Protein AF-A0A2A5D6I5-F1 (afdb_monomer_lite)

Secondary structure (DSSP, 8-state):
--PPPP--SSTTSTTSSS----PPPHHHHHTS-HHHHHHHHHHHEEEETTEEEE-SSS-EEEESS-HHHHHHHHHHHHHHHHHHHTTSSS----SSPPEEEEESSHHHHHHHHHHHHTS-------SEEEEEETTEEEEEEE--S-HHHHHHHHHHHHHHHHHHHHH-S---HHHHHHHHHHHTT--TTS-HHHHHHHHHHH-HHHHHHHHHTTTT-SPPHHHHTT--HHHHT-TTTHHHHHHHHHHHHHHHHHSHHHHHHHHHHHHHHHTT--GGGT--HHHHHHHHHHHHHHIIIIIHHIIIIIHHHHHHHHTT-HHHHHHHHHHHHHH-TT-HHHHHHHHHHHHHTT---HHHHHHHHHHHHTT---TTHHHHHHHHHHHS-SHHHHHHHHHHHHHHHHH-TT-HHHHHHHHHT-

pLDDT: mean 91.59, std 11.73, range [37.94, 98.62]

Structure (mmCIF, N/CA/C/O backbone):
data_AF-A0A2A5D6I5-F1
#
_entry.id   AF-A0A2A5D6I5-F1
#
loop_
_atom_site.group_PDB
_atom_site.id
_atom_site.type_symbol
_atom_site.label_atom_id
_atom_site.label_alt_id
_atom_site.label_comp_id
_atom_site.label_asym_id
_atom_site.label_entity_id
_atom_site.label_seq_id
_atom_site.pdbx_PDB_ins_code
_atom_site.Cartn_x
_atom_site.Cartn_y
_atom_site.Cartn_z
_atom_site.occupancy
_atom_site.B_iso_or_equiv
_atom_site.auth_seq_id
_atom_site.auth_comp_id
_atom_site.auth_asym_id
_atom_site.auth_atom_id
_atom_site.pdbx_PDB_model_num
ATOM 1 N N . MET A 1 1 ? 1.440 -56.914 37.115 1.00 40.53 1 MET A N 1
ATOM 2 C CA . MET A 1 1 ? 0.376 -56.301 36.288 1.00 40.53 1 MET A CA 1
ATOM 3 C C . MET A 1 1 ? 0.854 -54.938 35.806 1.00 40.53 1 MET A C 1
ATOM 5 O O . MET A 1 1 ? 1.019 -54.048 36.625 1.00 40.53 1 MET A O 1
ATOM 9 N N . LYS A 1 2 ? 1.167 -54.799 34.511 1.00 44.06 2 LYS A N 1
ATOM 10 C CA . LYS A 1 2 ? 1.535 -53.522 33.876 1.00 44.06 2 LYS A CA 1
ATOM 11 C C . LYS A 1 2 ? 0.310 -53.015 33.114 1.00 44.06 2 LYS A C 1
ATOM 13 O O . LYS A 1 2 ? -0.123 -53.663 32.167 1.00 44.06 2 LYS A O 1
ATOM 18 N N . THR A 1 3 ? -0.275 -51.912 33.561 1.00 51.94 3 THR A N 1
ATOM 19 C CA . THR A 1 3 ? -1.436 -51.278 32.931 1.00 51.94 3 THR A CA 1
ATOM 20 C C . THR A 1 3 ? -0.990 -50.410 31.754 1.00 51.94 3 THR A C 1
ATOM 22 O O . THR A 1 3 ? -0.247 -49.445 31.910 1.00 51.94 3 THR A O 1
ATOM 25 N N . TYR A 1 4 ? -1.446 -50.779 30.557 1.00 49.72 4 TYR A N 1
ATOM 26 C CA . TYR A 1 4 ? -1.378 -49.969 29.344 1.00 49.72 4 TYR A CA 1
ATOM 27 C C . TYR A 1 4 ? -2.456 -48.876 29.409 1.00 49.72 4 TYR A C 1
ATOM 29 O O . TYR A 1 4 ? -3.639 -49.193 29.509 1.00 49.72 4 TYR A O 1
ATOM 37 N N . LEU A 1 5 ? -2.066 -47.600 29.322 1.00 46.56 5 LEU A N 1
ATOM 38 C CA . LEU A 1 5 ? -2.991 -46.494 29.046 1.00 46.56 5 LEU A CA 1
ATOM 39 C C . LEU A 1 5 ? -3.039 -46.265 27.520 1.00 46.56 5 LEU A C 1
ATOM 41 O O . LEU A 1 5 ? -2.002 -45.931 26.938 1.00 46.56 5 LEU A O 1
ATOM 45 N N . PRO A 1 6 ? -4.188 -46.435 26.839 1.00 52.84 6 PRO A N 1
ATOM 46 C CA . PRO A 1 6 ? -4.264 -46.304 25.392 1.00 52.84 6 PRO A CA 1
ATOM 47 C C . PRO A 1 6 ? -4.569 -44.856 24.971 1.00 52.84 6 PRO A C 1
ATOM 49 O O . PRO A 1 6 ? -5.543 -44.251 25.406 1.00 52.84 6 PRO A O 1
ATOM 52 N N . LEU A 1 7 ? -3.723 -44.306 24.096 1.00 47.03 7 LEU A N 1
ATOM 53 C CA . LEU A 1 7 ? -4.087 -43.834 22.747 1.00 47.03 7 LEU A CA 1
ATOM 54 C C . LEU A 1 7 ? -5.356 -42.970 22.525 1.00 47.03 7 LEU A C 1
ATOM 56 O O . LEU A 1 7 ? -5.809 -42.873 21.389 1.00 47.03 7 LEU A O 1
ATOM 60 N N . LEU A 1 8 ? -5.900 -42.269 23.526 1.00 43.25 8 LEU A N 1
ATOM 61 C CA . LEU A 1 8 ? -7.076 -41.398 23.334 1.00 43.25 8 LEU A CA 1
ATOM 62 C C . LEU A 1 8 ? -6.762 -39.920 23.032 1.00 43.25 8 LEU A C 1
ATOM 64 O O . LEU A 1 8 ? -7.676 -39.133 22.805 1.00 43.25 8 LEU A O 1
ATOM 68 N N . PHE A 1 9 ? -5.488 -39.519 22.977 1.00 45.50 9 PHE A N 1
ATOM 69 C CA . PHE A 1 9 ? -5.107 -38.107 22.785 1.00 45.50 9 PHE A CA 1
ATOM 70 C C . PHE A 1 9 ? -4.754 -37.706 21.339 1.00 45.50 9 PHE A C 1
ATOM 72 O O . PHE A 1 9 ? -4.469 -36.538 21.081 1.00 45.50 9 PHE A O 1
ATOM 79 N N . ILE A 1 10 ? -4.798 -38.635 20.375 1.00 46.47 10 ILE A N 1
ATOM 80 C CA . ILE A 1 10 ? -4.378 -38.370 18.981 1.00 46.47 10 ILE A CA 1
ATOM 81 C C . ILE A 1 10 ? -5.563 -38.051 18.042 1.00 46.47 10 ILE A C 1
ATOM 83 O O . ILE A 1 10 ? -5.359 -37.496 16.964 1.00 46.47 10 ILE A O 1
ATOM 87 N N . PHE A 1 11 ? -6.817 -38.265 18.457 1.00 41.38 11 PHE A N 1
ATOM 88 C CA . PHE A 1 11 ? -7.976 -38.073 17.567 1.00 41.38 11 PHE A CA 1
ATOM 89 C C . PHE A 1 11 ? -8.580 -36.652 17.543 1.00 41.38 11 PHE A C 1
ATOM 91 O O . PHE A 1 11 ? -9.278 -36.302 16.595 1.00 41.38 11 PHE A O 1
ATOM 98 N N . CYS A 1 12 ? -8.256 -35.774 18.501 1.00 41.28 12 CYS A N 1
ATOM 99 C CA . CYS A 1 12 ? -8.790 -34.399 18.526 1.00 41.28 12 CYS A CA 1
ATOM 100 C C . CYS A 1 12 ? -7.990 -33.376 17.696 1.00 41.28 12 CYS A C 1
ATOM 102 O O . CYS A 1 12 ? -8.422 -32.233 17.550 1.00 41.28 12 CYS A O 1
ATOM 104 N N . ILE A 1 13 ? -6.845 -33.753 17.114 1.00 45.31 13 ILE A N 1
ATOM 105 C CA . ILE A 1 13 ? -6.020 -32.828 16.310 1.00 45.31 13 ILE A CA 1
ATOM 106 C C . ILE A 1 13 ? -6.362 -32.906 14.808 1.00 45.31 13 ILE A C 1
ATOM 108 O O . ILE A 1 13 ? -6.143 -31.938 14.078 1.00 45.31 13 ILE A O 1
ATOM 112 N N . LEU A 1 14 ? -7.006 -33.984 14.346 1.00 40.28 14 LEU A N 1
ATOM 113 C CA . LEU A 1 14 ? -7.291 -34.215 12.921 1.00 40.28 14 LEU A CA 1
ATOM 114 C C . LEU A 1 14 ? -8.652 -33.685 12.424 1.00 40.28 14 LEU A C 1
ATOM 116 O O . LEU A 1 14 ? -8.908 -33.726 11.225 1.00 40.28 14 LEU A O 1
ATOM 120 N N . LEU A 1 15 ? -9.494 -33.114 13.295 1.00 40.72 15 LEU A N 1
ATOM 121 C CA . LEU A 1 15 ? -10.790 -32.518 12.911 1.00 40.72 15 LEU A CA 1
ATOM 122 C C . LEU A 1 15 ? -10.787 -30.981 12.818 1.00 40.72 15 LEU A C 1
ATOM 124 O O . LEU A 1 15 ? -11.814 -30.380 12.518 1.00 40.72 15 LEU A O 1
ATOM 128 N N . SER A 1 16 ? -9.640 -30.320 13.020 1.00 44.72 16 SER A N 1
ATOM 129 C CA . SER A 1 16 ? -9.529 -28.855 12.861 1.00 44.72 16 SER A CA 1
ATOM 130 C C . SER A 1 16 ? -9.017 -28.406 11.484 1.00 44.72 16 SER A C 1
ATOM 132 O O . SER A 1 16 ? -9.001 -27.212 11.185 1.00 44.72 16 SER A O 1
ATOM 134 N N . SER A 1 17 ? -8.627 -29.347 10.620 1.00 39.81 17 SER A N 1
ATOM 135 C CA . SER A 1 17 ? -8.126 -29.090 9.263 1.00 39.81 17 SER A CA 1
ATOM 136 C C . SER A 1 17 ? -9.210 -29.150 8.173 1.00 39.81 17 SER A C 1
ATOM 138 O O . SER A 1 17 ? -8.912 -28.851 7.019 1.00 39.81 17 SER A O 1
ATOM 140 N N . SER A 1 18 ? -10.463 -29.482 8.509 1.00 37.94 18 SER A N 1
ATOM 141 C CA . SER A 1 18 ? -11.507 -29.853 7.537 1.00 37.94 18 SER A CA 1
ATOM 142 C C . SER A 1 18 ? -12.523 -28.765 7.143 1.00 37.94 18 SER A C 1
ATOM 144 O O . SER A 1 18 ? -13.456 -29.073 6.408 1.00 37.94 18 SER A O 1
ATOM 146 N N . LEU A 1 19 ? -12.384 -27.492 7.549 1.00 41.47 19 LEU A N 1
ATOM 147 C CA . LEU A 1 19 ? -13.426 -26.477 7.263 1.00 41.47 19 LEU A CA 1
ATOM 148 C C . LEU A 1 19 ? -12.946 -25.103 6.778 1.00 41.47 19 LEU A C 1
ATOM 150 O O . LEU A 1 19 ? -13.733 -24.157 6.742 1.00 41.47 19 LEU A O 1
ATOM 154 N N . TYR A 1 20 ? -11.707 -24.968 6.303 1.00 47.41 20 TYR A N 1
ATOM 155 C CA . TYR A 1 20 ? -11.413 -23.854 5.398 1.00 47.41 20 TYR A CA 1
ATOM 156 C C . TYR A 1 20 ? -11.822 -24.272 3.993 1.00 47.41 20 TYR A C 1
ATOM 158 O O . TYR A 1 20 ? -10.998 -24.725 3.202 1.00 47.41 20 TYR A O 1
ATOM 166 N N . ALA A 1 21 ? -13.119 -24.136 3.695 1.00 59.56 21 ALA A N 1
ATOM 167 C CA . ALA A 1 21 ? -13.576 -24.100 2.313 1.00 59.56 21 ALA A CA 1
ATOM 168 C C . ALA A 1 21 ? -12.621 -23.186 1.534 1.00 59.56 21 ALA A C 1
ATOM 170 O O . ALA A 1 21 ? -12.337 -22.075 1.988 1.00 59.56 21 ALA A O 1
ATOM 171 N N . GLU A 1 22 ? -12.073 -23.694 0.430 1.00 76.88 22 GLU A N 1
ATOM 172 C CA . GLU A 1 22 ? -11.041 -23.012 -0.344 1.00 76.88 22 GLU A CA 1
ATOM 173 C C . GLU A 1 22 ? -11.456 -21.550 -0.576 1.00 76.88 22 GLU A C 1
ATOM 175 O O . GLU A 1 22 ? -12.459 -21.271 -1.239 1.00 76.88 22 GLU A O 1
ATOM 180 N N . SER A 1 23 ? -10.729 -20.616 0.046 1.00 89.19 23 SER A N 1
ATOM 181 C CA . SER A 1 23 ? -11.092 -19.198 0.057 1.00 89.19 23 SER A CA 1
ATOM 182 C C . SER A 1 23 ? -11.227 -18.693 -1.379 1.00 89.19 23 SER A C 1
ATOM 184 O O . SER A 1 23 ? -10.281 -18.814 -2.164 1.00 89.19 23 SER A O 1
ATOM 186 N N . ILE A 1 24 ? -12.376 -18.118 -1.727 1.00 94.56 24 ILE A N 1
ATOM 187 C CA . ILE A 1 24 ? -12.589 -17.548 -3.057 1.00 94.56 24 ILE A CA 1
ATOM 188 C C . ILE A 1 24 ? -11.688 -16.320 -3.183 1.00 94.56 24 ILE A C 1
ATOM 190 O O . ILE A 1 24 ? -11.798 -15.391 -2.390 1.00 94.56 24 ILE A O 1
ATOM 194 N N . THR A 1 25 ? -10.782 -16.326 -4.161 1.00 94.19 25 THR A N 1
ATOM 195 C CA . THR A 1 25 ? -9.949 -15.162 -4.473 1.00 94.19 25 THR A CA 1
ATOM 196 C C . THR A 1 25 ? -10.703 -14.171 -5.352 1.00 94.19 25 THR A C 1
ATOM 198 O O . THR A 1 25 ? -11.639 -14.545 -6.063 1.00 94.19 25 THR A O 1
ATOM 201 N N . TYR A 1 26 ? -10.279 -12.910 -5.364 1.00 94.06 26 TYR A N 1
ATOM 202 C CA . TYR A 1 26 ? -10.844 -11.886 -6.239 1.00 94.06 26 TYR A CA 1
ATOM 203 C C . TYR A 1 26 ? -10.661 -12.248 -7.721 1.00 94.06 26 TYR A C 1
ATOM 205 O O . TYR A 1 26 ? -11.565 -12.071 -8.536 1.00 94.06 26 TYR A O 1
ATOM 213 N N . GLU A 1 27 ? -9.510 -12.824 -8.073 1.00 91.50 27 GLU A N 1
ATOM 214 C CA . GLU A 1 27 ? -9.250 -13.336 -9.422 1.00 91.50 27 GLU A CA 1
ATOM 215 C C . GLU A 1 27 ? -10.228 -14.460 -9.801 1.00 91.50 27 GLU A C 1
ATOM 217 O O . GLU A 1 27 ? -10.856 -14.398 -10.859 1.00 91.50 27 GLU A O 1
ATOM 222 N N . LYS A 1 28 ? -10.423 -15.444 -8.911 1.00 94.44 28 LYS A N 1
ATOM 223 C CA . LYS A 1 28 ? -11.366 -16.555 -9.117 1.00 94.44 28 LYS A CA 1
ATOM 224 C C . LYS A 1 28 ? -12.810 -16.053 -9.205 1.00 94.44 28 LYS A C 1
ATOM 226 O O . LYS A 1 28 ? -13.563 -16.515 -10.050 1.00 94.44 28 LYS A O 1
ATOM 231 N N . TYR A 1 29 ? -13.193 -15.076 -8.386 1.00 95.69 29 TYR A N 1
ATOM 232 C CA . TYR A 1 29 ? -14.520 -14.464 -8.450 1.00 95.69 29 TYR A CA 1
ATOM 233 C C . TYR A 1 29 ? -14.769 -13.737 -9.778 1.00 95.69 29 TYR A C 1
ATOM 235 O O . TYR A 1 29 ? -15.854 -13.841 -10.350 1.00 95.69 29 TYR A O 1
ATOM 243 N N . ASN A 1 30 ? -13.766 -13.034 -10.309 1.00 94.12 30 ASN A N 1
ATOM 244 C CA . ASN A 1 30 ? -13.898 -12.336 -11.588 1.00 94.12 30 ASN A CA 1
ATOM 245 C C . ASN A 1 30 ? -14.001 -13.270 -12.791 1.00 94.12 30 ASN A C 1
ATOM 247 O O . ASN A 1 30 ? -14.610 -12.882 -13.784 1.00 94.12 30 ASN A O 1
ATOM 251 N N . SER A 1 31 ? -13.454 -14.483 -12.705 1.00 94.88 31 SER A N 1
ATOM 252 C CA . SER A 1 31 ? -13.599 -15.493 -13.757 1.00 94.88 31 SER A CA 1
ATOM 253 C C . SER A 1 31 ? -14.910 -16.282 -13.674 1.00 94.88 31 SER A C 1
ATOM 255 O O . SER A 1 31 ? -15.188 -17.106 -14.546 1.00 94.88 31 SER A O 1
ATOM 257 N N . PHE A 1 32 ? -15.737 -16.057 -12.647 1.00 97.25 32 PHE A N 1
ATOM 258 C CA . PHE A 1 32 ? -17.035 -16.715 -12.537 1.00 97.25 32 PHE A CA 1
ATOM 259 C C . PHE A 1 32 ? -18.038 -16.178 -13.554 1.00 97.25 32 PHE A C 1
ATOM 261 O O . PHE A 1 32 ? -18.179 -14.969 -13.738 1.00 97.25 32 PHE A O 1
ATOM 268 N N . THR A 1 33 ? -18.792 -17.107 -14.147 1.00 97.31 33 THR A N 1
ATOM 269 C CA . THR A 1 33 ? -19.951 -16.794 -14.986 1.00 97.31 33 THR A CA 1
ATOM 270 C C . THR A 1 33 ? -21.053 -16.116 -14.157 1.00 97.31 33 THR A C 1
ATOM 272 O O . THR A 1 33 ? -21.070 -16.261 -12.923 1.00 97.31 33 THR A O 1
ATOM 275 N N . PRO A 1 34 ? -21.997 -15.398 -14.794 1.00 97.69 34 PRO A N 1
ATOM 276 C CA . PRO A 1 34 ? -23.13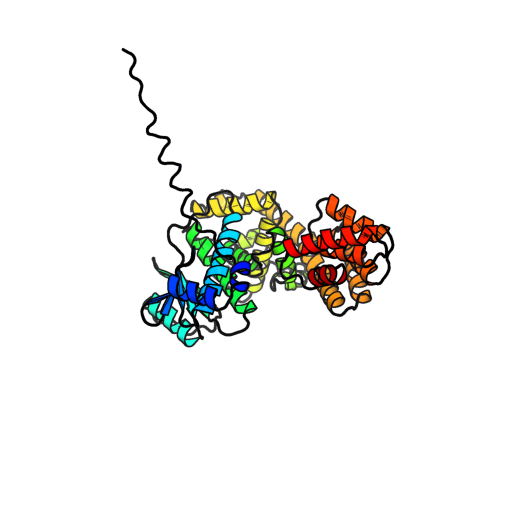7 -14.799 -14.100 1.00 97.69 34 PRO A CA 1
ATOM 277 C C . PRO A 1 34 ? -23.916 -15.801 -13.233 1.00 97.69 34 PRO A C 1
ATOM 279 O O . PRO A 1 34 ? -24.243 -15.498 -12.086 1.00 97.69 34 PRO A O 1
ATOM 282 N N . GLU A 1 35 ? -24.116 -17.034 -13.704 1.00 98.00 35 GLU A N 1
ATOM 283 C CA . GLU A 1 35 ? -24.848 -18.085 -12.982 1.00 98.00 35 GLU A CA 1
ATOM 284 C C . GLU A 1 35 ? -24.103 -18.503 -11.710 1.00 98.00 35 GLU A C 1
ATOM 286 O O . GLU A 1 35 ? -24.712 -18.695 -10.653 1.00 98.00 35 GLU A O 1
ATOM 291 N N . LYS A 1 36 ? -22.768 -18.615 -11.778 1.00 97.62 36 LYS A N 1
ATOM 292 C CA . LYS A 1 36 ? -21.931 -18.901 -10.603 1.00 97.62 36 LYS A CA 1
ATOM 293 C C . LYS A 1 36 ? -21.986 -17.758 -9.591 1.00 97.62 36 LYS A C 1
ATOM 295 O O . LYS A 1 36 ? -22.124 -18.028 -8.397 1.00 97.62 36 LYS A O 1
ATOM 300 N N . LYS A 1 37 ? -21.936 -16.497 -10.039 1.00 97.88 37 LYS A N 1
ATOM 301 C CA . LYS A 1 37 ? -22.097 -15.331 -9.150 1.00 97.88 37 LYS A CA 1
ATOM 302 C C . LYS A 1 37 ? -23.487 -15.310 -8.506 1.00 97.88 37 LYS A C 1
ATOM 304 O O . LYS A 1 37 ? -23.586 -15.124 -7.295 1.00 97.88 37 LYS A O 1
ATOM 309 N N . GLN A 1 38 ? -24.542 -15.624 -9.258 1.00 98.06 38 GLN A N 1
ATOM 310 C CA . GLN A 1 38 ? -25.903 -15.717 -8.725 1.00 98.06 38 GLN A CA 1
ATOM 311 C C . GLN A 1 38 ? -26.050 -16.834 -7.680 1.00 98.06 38 GLN A C 1
ATOM 313 O O .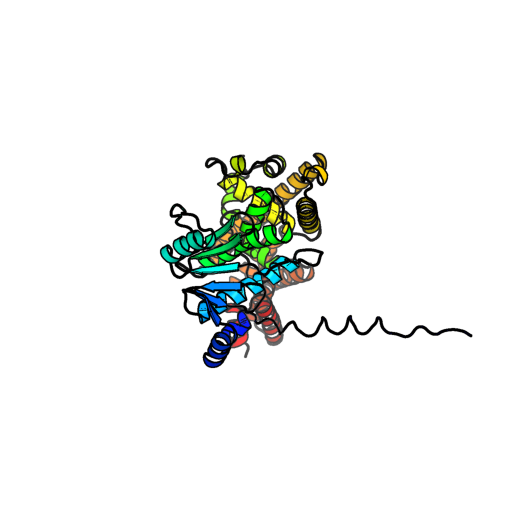 GLN A 1 38 ? -26.717 -16.643 -6.661 1.00 98.06 38 GLN A O 1
ATOM 318 N N . LYS A 1 39 ? -25.392 -17.986 -7.877 1.00 97.69 39 LYS A N 1
ATOM 319 C CA . LYS A 1 39 ? -25.333 -19.057 -6.864 1.00 97.69 39 LYS A CA 1
ATOM 320 C C . LYS A 1 39 ? -24.669 -18.582 -5.567 1.00 97.69 39 LYS A C 1
ATOM 322 O O . LYS A 1 39 ? -25.157 -18.917 -4.490 1.00 97.69 39 LYS A O 1
ATOM 327 N N . LEU A 1 40 ? -23.603 -17.778 -5.644 1.00 97.06 40 LEU A N 1
ATOM 328 C CA . LEU A 1 40 ? -22.985 -17.180 -4.452 1.00 97.06 40 LEU A CA 1
ATOM 329 C C . LEU A 1 40 ? -23.921 -16.197 -3.750 1.00 97.06 40 LEU A C 1
ATOM 331 O O . LEU A 1 40 ? -24.018 -16.244 -2.526 1.00 97.06 40 LEU A O 1
ATOM 335 N N . ILE A 1 41 ? -24.629 -15.353 -4.507 1.00 97.88 41 ILE A N 1
ATOM 336 C CA . ILE A 1 41 ? -25.621 -14.418 -3.958 1.00 97.88 41 ILE A CA 1
ATOM 337 C C . ILE A 1 41 ? -26.679 -15.188 -3.166 1.00 97.88 41 ILE A C 1
ATOM 339 O O . ILE A 1 41 ? -26.855 -14.926 -1.980 1.00 97.88 41 ILE A O 1
ATOM 343 N N . LYS A 1 42 ? -27.301 -16.208 -3.771 1.00 97.94 42 LYS A N 1
ATOM 344 C CA . LYS A 1 42 ? -28.301 -17.051 -3.091 1.00 97.94 42 LYS A CA 1
ATOM 345 C C . LYS A 1 42 ? -27.748 -17.741 -1.839 1.00 97.94 42 LYS A C 1
ATOM 347 O O . LYS A 1 42 ? -28.467 -17.892 -0.860 1.00 97.94 42 LYS A O 1
ATOM 352 N N . LYS A 1 43 ? -26.479 -18.163 -1.865 1.00 96.88 43 LYS A N 1
ATOM 353 C CA . LYS A 1 43 ? -25.843 -18.884 -0.754 1.00 96.88 43 LYS A CA 1
ATOM 354 C C . LYS A 1 43 ? -25.475 -17.980 0.426 1.00 96.88 43 LYS A C 1
ATOM 356 O O . LYS A 1 43 ? -25.627 -18.393 1.573 1.00 96.88 43 LYS A O 1
ATOM 361 N N . TYR A 1 44 ? -24.930 -16.795 0.159 1.00 97.31 44 TYR A N 1
ATOM 362 C CA . TYR A 1 44 ? -24.249 -15.993 1.180 1.00 97.31 44 TYR A CA 1
ATOM 363 C C . TYR A 1 44 ? -24.984 -14.716 1.583 1.00 97.31 44 TYR A C 1
ATOM 365 O O . TYR A 1 44 ? -24.623 -14.134 2.606 1.00 97.31 44 TYR A O 1
ATOM 373 N N . VAL A 1 45 ? -25.980 -14.273 0.813 1.00 97.81 45 VAL A N 1
ATOM 374 C CA . VAL A 1 45 ? -26.691 -13.014 1.057 1.00 97.81 45 VAL A CA 1
ATOM 375 C C . VAL A 1 45 ? -27.987 -13.288 1.810 1.00 97.81 45 VAL A C 1
ATOM 377 O O . VAL A 1 45 ? -28.838 -14.046 1.353 1.00 97.81 45 VAL A O 1
ATOM 380 N N . LYS A 1 46 ? -28.155 -12.628 2.955 1.00 98.06 46 LYS A N 1
ATOM 381 C CA . LYS A 1 46 ? -29.395 -12.610 3.742 1.00 98.06 46 LYS A CA 1
ATOM 382 C C . LYS A 1 46 ? -29.886 -11.170 3.888 1.00 98.06 46 LYS A C 1
ATOM 384 O O . LYS A 1 46 ? -29.080 -10.245 3.852 1.00 98.06 46 LYS A O 1
ATOM 389 N N . ARG A 1 47 ? -31.191 -10.952 4.054 1.00 97.50 47 ARG A N 1
ATOM 390 C CA . ARG A 1 47 ? -31.725 -9.629 4.428 1.00 97.50 47 ARG A CA 1
ATOM 391 C C . ARG A 1 47 ? -31.543 -9.395 5.931 1.00 97.50 47 ARG A C 1
ATOM 393 O O . ARG A 1 47 ? -31.655 -10.331 6.716 1.00 97.50 47 ARG A O 1
ATOM 400 N N . SER A 1 48 ? -31.227 -8.162 6.313 1.00 96.25 48 SER A N 1
ATOM 401 C CA . SER A 1 48 ? -31.048 -7.718 7.698 1.00 96.25 48 SER A CA 1
ATOM 402 C C . SER A 1 48 ? -31.482 -6.255 7.798 1.00 96.25 48 SER A C 1
ATOM 404 O O . SER A 1 48 ? -30.668 -5.349 7.611 1.00 96.25 48 SER A O 1
ATOM 406 N N . GLY A 1 49 ? -32.776 -6.027 8.037 1.00 94.62 49 GLY A N 1
ATOM 407 C CA . GLY A 1 49 ? -33.381 -4.701 7.887 1.00 94.62 49 GLY A CA 1
ATOM 408 C C . GLY A 1 49 ? -33.230 -4.199 6.449 1.00 94.62 49 GLY A C 1
ATOM 409 O O . GLY A 1 49 ? -33.444 -4.955 5.499 1.00 94.62 49 GLY A O 1
ATOM 410 N N . GLN A 1 50 ? -32.787 -2.951 6.289 1.00 95.38 50 GLN A N 1
ATOM 411 C CA . GLN A 1 50 ? -32.536 -2.353 4.972 1.00 95.38 50 GLN A CA 1
ATOM 412 C C . GLN A 1 50 ? -31.298 -2.911 4.249 1.00 95.38 50 GLN A C 1
ATOM 414 O O . GLN A 1 50 ? -31.154 -2.735 3.041 1.00 95.38 50 GLN A O 1
ATOM 419 N N . TYR A 1 51 ? -30.422 -3.636 4.953 1.00 97.75 51 TYR A N 1
ATOM 420 C CA . TYR A 1 51 ? -29.160 -4.118 4.399 1.00 97.75 51 TYR A CA 1
ATOM 421 C C . TYR A 1 51 ? -29.221 -5.575 3.926 1.00 97.75 51 TYR A C 1
ATOM 423 O O . TYR A 1 51 ? -29.924 -6.436 4.464 1.00 97.75 51 TYR A O 1
ATOM 431 N N . HIS A 1 52 ? -28.388 -5.878 2.941 1.00 97.88 52 HIS A N 1
ATOM 432 C CA . HIS A 1 52 ? -27.857 -7.201 2.664 1.00 97.88 52 HIS A CA 1
ATOM 433 C C . HIS A 1 52 ? -26.765 -7.530 3.683 1.00 97.88 52 HIS A C 1
ATOM 435 O O . HIS A 1 52 ? -25.769 -6.819 3.769 1.00 97.88 52 HIS A O 1
ATOM 441 N N . LYS A 1 53 ? -26.925 -8.626 4.425 1.00 98.31 53 LYS A N 1
ATOM 442 C CA . LYS A 1 53 ? -25.901 -9.207 5.296 1.00 98.31 53 LYS A CA 1
ATOM 443 C C . LYS A 1 53 ? -25.223 -10.369 4.580 1.00 98.31 53 LYS A C 1
ATOM 445 O O . LYS A 1 53 ? -25.890 -11.316 4.163 1.00 98.31 53 LYS A O 1
ATOM 450 N N . ILE A 1 54 ? -23.902 -10.313 4.462 1.00 97.94 54 ILE A N 1
ATOM 451 C CA . ILE A 1 54 ? -23.095 -11.251 3.681 1.00 97.94 54 ILE A CA 1
ATOM 452 C C . ILE A 1 54 ? -21.999 -11.826 4.565 1.00 97.94 54 ILE A C 1
ATOM 454 O O . ILE A 1 54 ? -21.243 -11.090 5.204 1.00 97.94 54 ILE A O 1
ATOM 458 N N . LYS A 1 55 ? -21.886 -13.156 4.576 1.00 96.31 55 LYS A N 1
ATOM 459 C CA . LYS A 1 55 ? -20.856 -13.869 5.339 1.00 96.31 55 LYS A CA 1
ATOM 460 C C . LYS A 1 55 ? -20.139 -14.903 4.474 1.00 96.31 55 LYS A C 1
ATOM 462 O O . LYS A 1 55 ? -20.502 -16.072 4.479 1.00 96.31 55 LYS A O 1
ATOM 467 N N . ILE A 1 56 ? -19.135 -14.455 3.720 1.00 92.75 56 ILE A N 1
ATOM 468 C CA . ILE A 1 56 ? -18.367 -15.297 2.780 1.00 92.75 56 ILE A CA 1
ATOM 469 C C . ILE A 1 56 ? -16.964 -15.673 3.287 1.00 92.75 56 ILE A C 1
ATOM 471 O O . ILE A 1 56 ? -16.396 -16.661 2.835 1.00 92.75 56 ILE A O 1
ATOM 475 N N . GLY A 1 57 ? -16.424 -14.915 4.243 1.00 93.75 57 GLY A N 1
ATOM 476 C CA . GLY A 1 57 ? -15.086 -15.119 4.797 1.00 93.75 57 GLY A CA 1
ATOM 477 C C . GLY A 1 57 ? -14.945 -14.487 6.178 1.00 93.75 57 GLY A C 1
ATOM 478 O O . GLY A 1 57 ? -15.869 -14.528 7.000 1.00 93.75 57 GLY A O 1
ATOM 479 N N . THR A 1 58 ? -13.795 -13.874 6.435 1.00 95.25 58 THR A N 1
ATOM 480 C CA . THR A 1 58 ? -13.451 -13.261 7.723 1.00 95.25 58 THR A CA 1
ATOM 481 C C . THR A 1 58 ? -14.409 -12.135 8.086 1.00 95.25 58 THR A C 1
ATOM 483 O O . THR A 1 58 ? -14.894 -12.097 9.214 1.00 95.25 58 THR A O 1
ATOM 486 N N . TYR A 1 59 ? -14.750 -11.278 7.126 1.00 97.12 59 TYR A N 1
ATOM 487 C CA . TYR A 1 59 ? -15.655 -10.145 7.311 1.00 97.12 59 TYR A CA 1
ATOM 488 C C . TYR A 1 59 ? -17.128 -10.556 7.386 1.00 97.12 59 TYR A C 1
ATOM 490 O O . TYR A 1 59 ? -17.551 -11.551 6.787 1.00 97.12 59 TYR A O 1
ATOM 498 N N . THR A 1 60 ? -17.915 -9.771 8.117 1.00 98.06 60 THR A N 1
ATOM 499 C CA . THR A 1 60 ? -19.376 -9.726 7.982 1.00 98.06 60 THR A CA 1
ATOM 500 C C . THR A 1 60 ? -19.723 -8.424 7.273 1.00 98.06 60 THR A C 1
ATOM 502 O O . THR A 1 60 ? -19.471 -7.351 7.814 1.00 98.06 60 THR A O 1
ATOM 505 N N . VAL A 1 61 ? -20.260 -8.510 6.057 1.00 98.50 61 VAL A N 1
ATOM 506 C CA . VAL A 1 61 ? -20.547 -7.324 5.240 1.00 98.50 61 VAL A CA 1
ATOM 507 C C . VAL A 1 61 ? -22.023 -6.963 5.339 1.00 98.50 61 VAL A C 1
ATOM 509 O O . VAL A 1 61 ? -22.873 -7.836 5.181 1.00 98.50 61 VAL A O 1
ATOM 512 N N . TYR A 1 62 ? -22.316 -5.690 5.567 1.00 98.62 62 TYR A N 1
ATOM 513 C CA . TYR A 1 62 ? -23.641 -5.083 5.516 1.00 98.62 62 TYR A CA 1
ATOM 514 C C . TYR A 1 62 ? -23.659 -4.085 4.360 1.00 98.62 62 TYR A C 1
ATOM 516 O O . TYR A 1 62 ? -22.722 -3.307 4.199 1.00 98.62 62 TYR A O 1
ATOM 524 N N . SER A 1 63 ? -24.671 -4.128 3.501 1.00 98.50 63 SER A N 1
ATOM 525 C CA . SER A 1 63 ? -24.677 -3.267 2.320 1.00 98.50 63 SER A CA 1
ATOM 526 C C . SER A 1 63 ? -26.067 -3.035 1.752 1.00 98.50 63 SER A C 1
ATOM 528 O O . SER A 1 63 ? -26.887 -3.944 1.740 1.00 98.50 63 SER A O 1
ATOM 530 N N . ASP A 1 64 ? -26.320 -1.840 1.242 1.00 98.25 64 ASP A N 1
ATOM 531 C CA . ASP A 1 64 ? -27.496 -1.473 0.444 1.00 98.25 64 ASP A CA 1
ATOM 532 C C . ASP A 1 64 ? -27.171 -1.364 -1.063 1.00 98.25 64 ASP A C 1
ATOM 534 O O . ASP A 1 64 ? -28.025 -0.996 -1.872 1.00 98.25 64 ASP A O 1
ATOM 538 N N . VAL A 1 65 ? -25.944 -1.713 -1.469 1.00 97.88 65 VAL A N 1
ATOM 539 C CA . VAL A 1 65 ? -25.553 -1.793 -2.882 1.00 97.88 65 VAL A CA 1
ATOM 540 C C . VAL A 1 65 ? -26.012 -3.112 -3.510 1.00 97.88 65 VAL A C 1
ATOM 542 O O . VAL A 1 65 ? -26.447 -4.040 -2.827 1.00 97.88 65 VAL A O 1
ATOM 545 N N . ASN A 1 66 ? -25.850 -3.239 -4.831 1.00 97.44 66 ASN A N 1
ATOM 546 C CA . ASN A 1 66 ? -26.075 -4.508 -5.521 1.00 97.44 66 ASN A CA 1
ATOM 547 C C . ASN A 1 66 ? -25.300 -5.664 -4.832 1.00 97.44 66 ASN A C 1
ATOM 549 O O . ASN A 1 66 ? -24.083 -5.543 -4.640 1.00 97.44 66 ASN A O 1
ATOM 553 N N . PRO A 1 67 ? -25.947 -6.806 -4.513 1.00 97.88 67 PRO A N 1
ATOM 554 C CA . PRO A 1 67 ? -25.309 -7.902 -3.781 1.00 97.88 67 PRO A CA 1
ATOM 555 C C . PRO A 1 67 ? -24.021 -8.448 -4.408 1.00 97.88 67 PRO A C 1
ATOM 557 O O . PRO A 1 67 ? -23.116 -8.851 -3.679 1.00 97.88 67 PRO A O 1
ATOM 560 N N . ALA A 1 68 ? -23.899 -8.449 -5.740 1.00 97.50 68 ALA A N 1
ATOM 561 C CA . ALA A 1 68 ? -22.686 -8.914 -6.413 1.00 97.50 68 ALA A CA 1
ATOM 562 C C . ALA A 1 68 ? -21.486 -7.990 -6.139 1.00 97.50 68 ALA A C 1
ATOM 564 O O . ALA A 1 68 ? -20.371 -8.482 -5.957 1.00 97.50 68 ALA A O 1
ATOM 565 N N . ASN A 1 69 ? -21.716 -6.674 -6.064 1.00 97.06 69 ASN A N 1
ATOM 566 C CA . ASN A 1 69 ? -20.691 -5.690 -5.705 1.00 97.06 69 ASN A CA 1
ATOM 567 C C . ASN A 1 69 ? -20.306 -5.813 -4.217 1.00 97.06 69 ASN A C 1
ATOM 569 O O . ASN A 1 69 ? -19.125 -5.837 -3.876 1.00 97.06 69 ASN A O 1
ATOM 573 N N . ALA A 1 70 ? -21.280 -6.005 -3.321 1.00 97.50 70 ALA A N 1
ATOM 574 C CA . ALA A 1 70 ? -20.995 -6.224 -1.900 1.00 97.50 70 ALA A CA 1
ATOM 575 C C . ALA A 1 70 ? -20.200 -7.524 -1.643 1.00 97.50 70 ALA A C 1
ATOM 577 O O . ALA A 1 70 ? -19.257 -7.524 -0.846 1.00 97.50 70 ALA A O 1
ATOM 578 N N . ILE A 1 71 ? -20.516 -8.619 -2.354 1.00 97.81 71 ILE A N 1
ATOM 579 C CA . ILE A 1 71 ? -19.715 -9.858 -2.330 1.00 97.81 71 ILE A CA 1
ATOM 580 C C . ILE A 1 71 ? -18.291 -9.593 -2.818 1.00 97.81 71 ILE A C 1
ATOM 582 O O . ILE A 1 71 ? -17.340 -10.041 -2.179 1.00 97.81 71 ILE A O 1
ATOM 586 N N . GLU A 1 72 ? -18.135 -8.870 -3.929 1.00 97.25 72 GLU A N 1
ATOM 587 C CA . GLU A 1 72 ? -16.826 -8.541 -4.496 1.00 97.25 72 GLU A CA 1
ATOM 588 C C . GLU A 1 72 ? -15.935 -7.827 -3.472 1.00 97.25 72 GLU A C 1
ATOM 590 O O . GLU A 1 72 ? -14.816 -8.275 -3.209 1.00 97.25 72 GLU A O 1
ATOM 595 N N . LYS A 1 73 ? -16.445 -6.763 -2.837 1.00 97.25 73 LYS A N 1
ATOM 596 C CA . LYS A 1 73 ? -15.716 -6.025 -1.794 1.00 97.25 73 LYS A CA 1
ATOM 597 C C . LYS A 1 73 ? -15.415 -6.898 -0.576 1.00 97.25 73 LYS A C 1
ATOM 599 O O . LYS A 1 73 ? -14.295 -6.856 -0.073 1.00 97.25 73 LYS A O 1
ATOM 604 N N . GLY A 1 74 ? -16.363 -7.733 -0.147 1.00 97.00 74 GLY A N 1
ATOM 605 C CA . GLY A 1 74 ? -16.153 -8.686 0.946 1.00 97.00 74 GLY A CA 1
ATOM 606 C C . GLY A 1 74 ? -15.023 -9.684 0.670 1.00 97.00 74 GLY A C 1
ATOM 607 O O . GLY A 1 74 ? -14.204 -9.938 1.551 1.00 97.00 74 GLY A O 1
ATOM 608 N N . ILE A 1 75 ? -14.935 -10.203 -0.559 1.00 97.25 75 ILE A N 1
ATOM 609 C CA . ILE A 1 75 ? -13.839 -11.083 -0.995 1.00 97.25 75 ILE A CA 1
ATOM 610 C C . ILE A 1 75 ? -12.505 -10.333 -0.983 1.00 97.25 75 ILE A C 1
ATOM 612 O O . ILE A 1 75 ? -11.521 -10.843 -0.451 1.00 97.25 75 ILE A O 1
ATOM 616 N N . ILE A 1 76 ? -12.463 -9.118 -1.536 1.00 96.75 76 ILE A N 1
ATOM 617 C CA . ILE A 1 76 ? -11.230 -8.323 -1.578 1.00 96.75 76 ILE A CA 1
ATOM 618 C C . ILE A 1 76 ? -10.727 -8.009 -0.160 1.00 96.75 76 ILE A C 1
ATOM 620 O O . ILE A 1 76 ? -9.529 -8.127 0.100 1.00 96.75 76 ILE A O 1
ATOM 624 N N . MET A 1 77 ? -11.619 -7.649 0.766 1.00 97.75 77 MET A N 1
ATOM 625 C CA . MET A 1 77 ? -11.246 -7.384 2.159 1.00 97.75 77 MET A CA 1
ATOM 626 C C . MET A 1 77 ? -10.821 -8.652 2.910 1.00 97.75 77 MET A C 1
ATOM 628 O O . MET A 1 77 ? -9.945 -8.590 3.771 1.00 97.75 77 MET A O 1
ATOM 632 N N . ASP A 1 78 ? -11.352 -9.823 2.554 1.00 96.19 78 ASP A N 1
ATOM 633 C CA . ASP A 1 78 ? -10.849 -11.097 3.079 1.00 96.19 78 ASP A CA 1
ATOM 634 C C . ASP A 1 78 ? -9.434 -11.428 2.566 1.00 96.19 78 ASP A C 1
ATOM 636 O O . ASP A 1 78 ? -8.572 -11.862 3.335 1.00 96.19 78 ASP A O 1
ATOM 640 N N . GLU A 1 79 ? -9.141 -11.171 1.286 1.00 95.62 79 GLU A N 1
ATOM 641 C CA . GLU A 1 79 ? -7.766 -11.258 0.776 1.00 95.62 79 GLU A CA 1
ATOM 642 C C . GLU A 1 79 ? -6.836 -10.273 1.483 1.00 95.62 79 GLU A C 1
ATOM 644 O O . GLU A 1 79 ? -5.716 -10.648 1.843 1.00 95.62 79 GLU A O 1
ATOM 649 N N . TYR A 1 80 ? -7.313 -9.048 1.719 1.00 97.00 80 TYR A N 1
ATOM 650 C CA . TYR A 1 80 ? -6.594 -8.034 2.481 1.00 97.00 80 TYR A CA 1
ATOM 651 C C . TYR A 1 80 ? -6.249 -8.519 3.882 1.00 97.00 80 TYR A C 1
ATOM 653 O O . TYR A 1 80 ? -5.073 -8.536 4.247 1.00 97.00 80 TYR A O 1
ATOM 661 N N . PHE A 1 81 ? -7.232 -9.037 4.616 1.00 96.12 81 PHE A N 1
ATOM 662 C CA . PHE A 1 81 ? -7.019 -9.648 5.923 1.00 96.12 81 PHE A CA 1
ATOM 663 C C . PHE A 1 81 ? -5.945 -10.738 5.882 1.00 96.12 81 PHE A C 1
ATOM 665 O O . PHE A 1 81 ? -5.013 -10.717 6.689 1.00 96.12 81 PHE A O 1
ATOM 672 N N . ARG A 1 82 ? -6.023 -11.682 4.934 1.00 93.44 82 ARG A N 1
ATOM 673 C CA . ARG A 1 82 ? -5.037 -12.773 4.807 1.00 93.44 82 ARG A CA 1
ATOM 674 C C . ARG A 1 82 ? -3.642 -12.255 4.479 1.00 93.44 82 ARG A C 1
ATOM 676 O O . ARG A 1 82 ? -2.644 -12.771 4.985 1.00 93.44 82 ARG A O 1
ATOM 683 N N . LYS A 1 83 ? -3.555 -11.214 3.654 1.00 93.62 83 LYS A N 1
ATOM 684 C CA . LYS A 1 83 ? -2.281 -10.595 3.302 1.00 93.62 83 LYS A CA 1
ATOM 685 C C . LYS A 1 83 ? -1.669 -9.870 4.491 1.00 93.62 83 LYS A C 1
ATOM 687 O O . LYS A 1 83 ? -0.501 -10.104 4.798 1.00 93.62 83 LYS A O 1
ATOM 692 N N . PHE A 1 84 ? -2.455 -9.036 5.156 1.00 94.44 84 PHE A N 1
ATOM 693 C CA . PHE A 1 84 ? -2.053 -8.272 6.325 1.00 94.44 84 PHE A CA 1
ATOM 694 C C . PHE A 1 84 ? -1.620 -9.201 7.465 1.00 94.44 84 PHE A C 1
ATOM 696 O O . PHE A 1 84 ? -0.494 -9.116 7.948 1.00 94.44 84 PHE A O 1
ATOM 703 N N . SER A 1 85 ? -2.453 -10.186 7.809 1.00 92.94 85 SER A N 1
ATOM 704 C CA . SER A 1 85 ? -2.167 -11.185 8.848 1.00 92.94 85 SER A CA 1
ATOM 705 C C . SER A 1 85 ? -0.885 -11.991 8.599 1.00 92.94 85 SER A C 1
ATOM 707 O O . SER A 1 85 ? -0.201 -12.351 9.556 1.00 92.94 85 SER A O 1
ATOM 709 N N . SER A 1 86 ? -0.501 -12.220 7.337 1.00 90.50 86 SER A N 1
ATOM 710 C CA . SER A 1 86 ? 0.738 -12.938 6.991 1.00 90.50 86 SER A CA 1
ATOM 711 C C . SER A 1 86 ? 2.035 -12.194 7.346 1.00 90.50 86 SER A C 1
ATOM 713 O O . SER A 1 86 ? 3.119 -12.775 7.280 1.00 90.50 86 SER A O 1
ATOM 715 N N . LEU A 1 87 ? 1.953 -10.910 7.709 1.00 88.44 87 LEU A N 1
ATOM 716 C CA . LEU A 1 87 ? 3.117 -10.085 8.056 1.00 88.44 87 LEU A CA 1
ATOM 717 C C . LEU A 1 87 ? 3.618 -10.327 9.479 1.00 88.44 87 LEU A C 1
ATOM 719 O O . LEU A 1 87 ? 4.759 -9.983 9.804 1.00 88.44 87 LEU A O 1
ATOM 723 N N . PHE A 1 88 ? 2.772 -10.914 10.316 1.00 86.38 88 PHE A N 1
ATOM 724 C CA . PHE A 1 88 ? 3.030 -11.096 11.730 1.00 86.38 88 PHE A CA 1
ATOM 725 C C . PHE A 1 88 ? 3.656 -12.472 11.960 1.00 86.38 88 PHE A C 1
ATOM 727 O O . PHE A 1 88 ? 3.143 -13.489 11.507 1.00 86.38 88 PHE A O 1
ATOM 734 N N . ASN A 1 89 ? 4.758 -12.521 12.714 1.00 74.81 89 ASN A N 1
ATOM 735 C CA . ASN A 1 89 ? 5.488 -13.766 13.012 1.00 74.81 89 ASN A CA 1
ATOM 736 C C . ASN A 1 89 ? 4.707 -14.756 13.917 1.00 74.81 89 ASN A C 1
ATOM 738 O O . ASN A 1 89 ? 5.242 -15.796 14.289 1.00 74.81 89 ASN A O 1
ATOM 742 N N . GLY A 1 90 ? 3.466 -14.441 14.299 1.00 72.75 90 GLY A N 1
ATOM 743 C CA . GLY A 1 90 ? 2.588 -15.288 15.109 1.00 72.75 90 GLY A CA 1
ATOM 744 C C . GLY A 1 90 ? 1.256 -15.560 14.411 1.00 72.75 90 GLY A C 1
ATOM 745 O O . GLY A 1 90 ? 0.985 -15.044 13.331 1.00 72.75 90 GLY A O 1
ATOM 746 N N . LYS A 1 91 ? 0.381 -16.351 15.045 1.00 80.31 91 LYS A N 1
ATOM 747 C CA . LYS A 1 91 ? -0.990 -16.539 14.549 1.00 80.31 91 LYS A CA 1
ATOM 748 C C . LYS A 1 91 ? -1.767 -15.241 14.785 1.00 80.31 91 LYS A C 1
ATOM 750 O O . LYS A 1 91 ? -2.285 -15.033 15.883 1.00 80.31 91 LYS A O 1
ATOM 755 N N . PHE A 1 92 ? -1.820 -14.368 13.780 1.00 88.56 92 PHE A N 1
ATOM 756 C CA . PHE A 1 92 ? -2.735 -13.230 13.770 1.00 88.56 92 PHE A CA 1
ATOM 757 C C . PHE A 1 92 ? -4.155 -13.770 13.956 1.00 88.56 92 PHE A C 1
ATOM 759 O O . PHE A 1 92 ? -4.672 -14.514 13.123 1.00 88.56 92 PHE A O 1
ATOM 766 N N . ARG A 1 93 ? -4.744 -13.482 15.114 1.00 89.81 93 ARG A N 1
ATOM 767 C CA . ARG A 1 93 ? -6.030 -14.029 15.540 1.00 89.81 93 ARG A CA 1
ATOM 768 C C . ARG A 1 93 ? -6.881 -12.884 16.038 1.00 89.81 93 ARG A C 1
ATOM 770 O O . ARG A 1 93 ? -6.512 -12.217 17.002 1.00 89.81 93 ARG A O 1
ATOM 777 N N . ILE A 1 94 ? -8.021 -12.703 15.393 1.00 91.25 94 ILE A N 1
ATOM 778 C CA . ILE A 1 94 ? -9.074 -11.802 15.844 1.00 91.25 94 ILE A CA 1
ATOM 779 C C . ILE A 1 94 ? -10.201 -12.648 16.436 1.00 91.25 94 ILE A C 1
ATOM 781 O O . ILE A 1 94 ? -10.493 -13.734 15.941 1.00 91.25 94 ILE A O 1
ATOM 785 N N . GLY A 1 95 ? -10.774 -12.191 17.550 1.00 89.25 95 GLY A N 1
ATOM 786 C CA . GLY A 1 95 ? -11.765 -12.978 18.299 1.00 89.25 95 GLY A CA 1
ATOM 787 C C . GLY A 1 95 ? -13.156 -12.975 17.665 1.00 89.25 95 GLY A C 1
ATOM 788 O O . GLY A 1 95 ? -13.901 -13.935 17.817 1.00 89.25 95 GLY A O 1
ATOM 789 N N . LYS A 1 96 ? -13.493 -11.907 16.939 1.00 92.38 96 LYS A N 1
ATOM 790 C CA . LYS A 1 96 ? -14.766 -11.735 16.241 1.00 92.38 96 LYS A CA 1
ATOM 791 C C . LYS A 1 96 ? -14.484 -11.304 14.808 1.00 92.38 96 LYS A C 1
ATOM 793 O O . LYS A 1 96 ? -13.515 -10.592 14.550 1.00 92.38 96 LYS A O 1
ATOM 798 N N . SER A 1 97 ? -15.341 -11.734 13.891 1.00 95.00 97 SER A N 1
ATOM 799 C CA . SER A 1 97 ? -15.371 -11.216 12.528 1.00 95.00 97 SER A CA 1
ATOM 800 C C . SER A 1 97 ? -15.601 -9.701 12.518 1.00 95.00 97 SER A C 1
ATOM 802 O O . SER A 1 97 ? -16.544 -9.252 13.170 1.00 95.00 97 SER A O 1
ATOM 804 N N . PRO A 1 98 ? -14.780 -8.929 11.790 1.00 96.94 98 PRO A N 1
ATOM 805 C CA . PRO A 1 98 ? -14.970 -7.498 11.669 1.00 96.94 98 PRO A CA 1
ATOM 806 C C . PRO A 1 98 ? -16.224 -7.213 10.843 1.00 96.94 98 PRO A C 1
ATOM 808 O O . PRO A 1 98 ? -16.484 -7.878 9.833 1.00 96.94 98 PRO A O 1
ATOM 811 N N . ASP A 1 99 ? -16.996 -6.233 11.297 1.00 98.31 99 ASP A N 1
ATOM 812 C CA . ASP A 1 99 ? -18.162 -5.735 10.582 1.00 98.31 99 ASP A CA 1
ATOM 813 C C . ASP A 1 99 ? -17.702 -4.680 9.552 1.00 98.31 99 ASP A C 1
ATOM 815 O O . ASP A 1 99 ? -16.870 -3.815 9.851 1.00 98.31 99 ASP A O 1
ATOM 819 N N . LEU A 1 100 ? -18.205 -4.799 8.322 1.00 98.56 100 LEU A N 1
ATOM 820 C CA . LEU A 1 100 ? -17.899 -3.931 7.183 1.00 98.56 100 LEU A CA 1
ATOM 821 C C . LEU A 1 100 ? -19.198 -3.449 6.545 1.00 98.56 100 LEU A C 1
ATOM 823 O O . LEU A 1 100 ? -19.993 -4.263 6.088 1.00 98.56 100 LEU A O 1
ATOM 827 N N . PHE A 1 101 ? -19.388 -2.143 6.455 1.00 98.56 101 PHE A N 1
ATOM 828 C CA . PHE A 1 101 ? -20.504 -1.515 5.772 1.00 98.56 101 PHE A CA 1
ATOM 829 C C . PHE A 1 101 ? -20.038 -0.953 4.428 1.00 98.56 101 PHE A C 1
ATOM 831 O O . PHE A 1 101 ? -19.133 -0.123 4.384 1.00 98.56 101 PHE A O 1
ATOM 838 N N . ILE A 1 102 ? -20.652 -1.412 3.336 1.00 98.38 102 ILE A N 1
ATOM 839 C CA . ILE A 1 102 ? -20.435 -0.881 1.983 1.00 98.38 102 ILE A CA 1
ATOM 840 C C . ILE A 1 102 ? -21.721 -0.194 1.552 1.00 98.38 102 ILE A C 1
ATOM 842 O O . ILE A 1 102 ? -22.724 -0.872 1.325 1.00 98.38 102 ILE A O 1
ATOM 846 N N . LEU A 1 103 ? -21.699 1.127 1.462 1.00 98.25 103 LEU A N 1
ATOM 847 C CA . LEU A 1 103 ? -22.913 1.931 1.407 1.00 98.25 103 LEU A CA 1
ATOM 848 C C . LEU A 1 103 ? -23.018 2.648 0.069 1.00 98.25 103 LEU A C 1
ATOM 850 O O . LEU A 1 103 ? -22.008 3.031 -0.518 1.00 98.25 103 LEU A O 1
ATOM 854 N N . LYS A 1 104 ? -24.235 2.740 -0.463 1.00 97.56 104 LYS A N 1
ATOM 855 C CA . LYS A 1 104 ? -24.479 3.183 -1.838 1.00 97.56 104 LYS A CA 1
ATOM 856 C C . LYS A 1 104 ? -24.030 4.614 -2.091 1.00 97.56 104 LYS A C 1
ATOM 858 O O . LYS A 1 104 ? -23.521 4.860 -3.179 1.00 97.56 104 LYS A O 1
ATOM 863 N N . ASN A 1 105 ? -24.266 5.502 -1.132 1.00 96.06 105 ASN A N 1
ATOM 864 C CA . ASN A 1 105 ? -23.984 6.927 -1.217 1.00 96.06 105 ASN A CA 1
ATOM 865 C C . ASN A 1 105 ? -23.706 7.539 0.161 1.00 96.06 105 ASN A C 1
ATOM 867 O O . ASN A 1 105 ? -23.791 6.847 1.183 1.00 96.06 105 ASN A O 1
ATOM 871 N N . ASN A 1 106 ? -23.392 8.836 0.180 1.00 94.81 106 ASN A N 1
ATOM 872 C CA . ASN A 1 106 ? -23.068 9.559 1.409 1.00 94.81 106 ASN A CA 1
ATOM 873 C C . ASN A 1 106 ? -24.221 9.579 2.431 1.00 94.81 106 ASN A C 1
ATOM 875 O O . ASN A 1 106 ? -23.984 9.446 3.626 1.00 94.81 106 ASN A O 1
ATOM 879 N N . ASP A 1 107 ? -25.476 9.685 1.991 1.00 95.06 107 ASP A N 1
ATOM 880 C CA . ASP A 1 107 ? -26.613 9.695 2.921 1.00 95.06 107 ASP A CA 1
ATOM 881 C C . ASP A 1 107 ? -26.811 8.326 3.593 1.00 95.06 107 ASP A C 1
ATOM 883 O O . ASP A 1 107 ? -26.932 8.251 4.818 1.00 95.06 107 ASP A O 1
ATOM 887 N N . SER A 1 108 ? -26.758 7.226 2.830 1.00 96.12 108 SER A N 1
ATOM 888 C CA . SER A 1 108 ? -26.750 5.868 3.394 1.00 96.12 108 SER A CA 1
ATOM 889 C C . SER A 1 108 ? -25.559 5.648 4.330 1.00 96.12 108 SER A C 1
ATOM 891 O O . SER A 1 108 ? -25.696 4.951 5.337 1.00 96.12 108 SER A O 1
ATOM 893 N N . TYR A 1 109 ? -24.403 6.235 4.000 1.00 96.69 109 TYR A N 1
ATOM 894 C CA . TYR A 1 109 ? -23.196 6.225 4.823 1.00 96.69 109 TYR A CA 1
ATOM 895 C C . TYR A 1 109 ? -23.420 6.838 6.207 1.00 96.69 109 TYR A C 1
ATOM 897 O O . TYR A 1 109 ? -23.221 6.155 7.218 1.00 96.69 109 TYR A O 1
ATOM 905 N N . GLU A 1 110 ? -23.930 8.064 6.257 1.00 95.06 110 GLU A N 1
ATOM 906 C CA . GLU A 1 110 ? -24.202 8.765 7.514 1.00 95.06 110 GLU A CA 1
ATOM 907 C C . GLU A 1 110 ? -25.294 8.075 8.342 1.00 95.06 110 GLU A C 1
ATOM 909 O O . GLU A 1 110 ? -25.130 7.851 9.546 1.00 95.06 110 GLU A O 1
ATOM 914 N N . ILE A 1 111 ? -26.383 7.645 7.691 1.00 95.44 111 ILE A N 1
ATOM 915 C CA . ILE A 1 111 ? -27.484 6.931 8.356 1.00 95.44 111 ILE A CA 1
ATOM 916 C C . ILE A 1 111 ? -26.980 5.635 8.997 1.00 95.44 111 ILE A C 1
ATOM 918 O O . ILE A 1 111 ? -27.359 5.319 10.129 1.00 95.44 111 ILE A O 1
ATOM 922 N N . ALA A 1 112 ? -26.130 4.870 8.305 1.00 96.75 112 ALA A N 1
ATOM 923 C CA . ALA A 1 112 ? -25.618 3.610 8.831 1.00 96.75 112 ALA A CA 1
ATOM 924 C C . ALA A 1 112 ? -24.752 3.810 10.074 1.00 96.75 112 ALA A C 1
ATOM 926 O O . ALA A 1 112 ? -24.906 3.055 11.037 1.00 96.75 112 ALA A O 1
ATOM 927 N N . ILE A 1 113 ? -23.874 4.815 10.068 1.00 95.88 113 ILE A N 1
ATOM 928 C CA . ILE A 1 113 ? -23.011 5.132 11.210 1.00 95.88 113 ILE A CA 1
ATOM 929 C C . ILE A 1 113 ? -23.866 5.556 12.404 1.00 95.88 113 ILE A C 1
ATOM 931 O O . ILE A 1 113 ? -23.744 4.960 13.481 1.00 95.88 113 ILE A O 1
ATOM 935 N N . ALA A 1 114 ? -24.775 6.514 12.201 1.00 95.50 114 ALA A N 1
ATOM 936 C CA . ALA A 1 114 ? -25.645 7.016 13.259 1.00 95.50 114 ALA A CA 1
ATOM 937 C C . ALA A 1 114 ? -26.509 5.898 13.865 1.00 95.50 114 ALA A C 1
ATOM 939 O O . ALA A 1 114 ? -26.584 5.744 15.086 1.00 95.50 114 ALA A O 1
ATOM 940 N N . THR A 1 115 ? -27.085 5.044 13.013 1.00 95.75 115 THR A N 1
ATOM 941 C CA . THR A 1 115 ? -27.896 3.891 13.439 1.00 95.75 115 THR A CA 1
ATOM 942 C C . THR A 1 115 ? -27.062 2.860 14.199 1.00 95.75 115 THR A C 1
ATOM 944 O O . THR A 1 115 ? -27.491 2.347 15.233 1.00 95.75 115 THR A O 1
ATOM 947 N N . PHE A 1 116 ? -25.860 2.534 13.715 1.00 95.94 116 PHE A N 1
ATOM 948 C CA . PHE A 1 116 ? -25.019 1.506 14.330 1.00 95.94 116 PHE A CA 1
ATOM 949 C C . PHE A 1 116 ? -24.593 1.898 15.751 1.00 95.94 116 PHE A C 1
ATOM 951 O O . PHE A 1 116 ? -24.646 1.066 16.670 1.00 95.94 116 PHE A O 1
ATOM 958 N N . PHE A 1 117 ? -24.233 3.167 15.957 1.00 95.19 117 PHE A N 1
ATOM 959 C CA . PHE A 1 117 ? -23.822 3.685 17.263 1.00 95.19 117 PHE A CA 1
ATOM 960 C C . PHE A 1 117 ? -24.971 4.230 18.117 1.00 95.19 117 PHE A C 1
ATOM 962 O O . PHE A 1 117 ? -24.781 4.379 19.321 1.00 95.19 117 PHE A O 1
ATOM 969 N N . ASN A 1 118 ? -26.169 4.399 17.548 1.00 95.06 118 ASN A N 1
ATOM 970 C CA . ASN A 1 118 ? -27.326 5.030 18.190 1.00 95.06 118 ASN A CA 1
ATOM 971 C C . ASN A 1 118 ? -27.009 6.453 18.684 1.00 95.06 118 ASN A C 1
ATOM 973 O O . ASN A 1 118 ? -27.324 6.814 19.818 1.00 95.06 118 ASN A O 1
ATOM 977 N N . GLN A 1 119 ? -26.310 7.225 17.851 1.00 91.12 119 GLN A N 1
ATOM 978 C CA . GLN A 1 119 ? -25.885 8.593 18.146 1.00 91.12 119 GLN A CA 1
ATOM 979 C C . GLN A 1 119 ? -25.936 9.433 16.864 1.00 91.12 119 GLN A C 1
ATOM 981 O O . GLN A 1 119 ? -25.543 8.929 15.810 1.00 91.12 119 GLN A O 1
ATOM 986 N N . PRO A 1 120 ? -26.404 10.692 16.918 1.00 88.62 120 PRO A N 1
ATOM 987 C CA . PRO A 1 120 ? -26.270 11.599 15.787 1.00 88.62 120 PRO A CA 1
ATOM 988 C C . PRO A 1 120 ? -24.786 11.876 15.519 1.00 88.62 120 PRO A C 1
ATOM 990 O O . PRO A 1 120 ? -23.982 11.950 16.449 1.00 88.62 120 PRO A O 1
ATOM 993 N N . ARG A 1 121 ? -24.429 12.041 14.246 1.00 83.75 121 ARG A N 1
ATOM 994 C CA . ARG A 1 121 ? -23.096 12.467 13.813 1.00 83.75 121 ARG A CA 1
ATOM 995 C C . ARG A 1 121 ? -23.250 13.679 12.908 1.00 83.75 121 ARG A C 1
ATOM 997 O O . ARG A 1 121 ? -24.194 13.747 12.120 1.00 83.75 121 ARG A O 1
ATOM 1004 N N . GLU A 1 122 ? -22.340 14.633 13.037 1.00 85.00 122 GLU A N 1
ATOM 1005 C CA . GLU A 1 122 ? -22.208 15.688 12.039 1.00 85.00 122 GLU A CA 1
ATOM 1006 C C . GLU A 1 122 ? -21.810 15.064 10.701 1.00 85.00 122 GLU A C 1
ATOM 1008 O O . GLU A 1 122 ? -21.017 14.123 10.663 1.00 85.00 122 GLU A O 1
ATOM 1013 N N . LYS A 1 123 ? -22.387 15.566 9.605 1.00 82.94 123 LYS A N 1
ATOM 1014 C CA . LYS A 1 123 ? -22.072 15.053 8.271 1.00 82.94 123 LYS A CA 1
ATOM 1015 C C . LYS A 1 123 ? -20.590 15.275 7.984 1.00 82.94 123 LYS A C 1
ATOM 1017 O O . LYS A 1 123 ? -20.123 16.416 7.977 1.00 82.94 123 LYS A O 1
ATOM 1022 N N . GLU A 1 124 ? -19.880 14.200 7.678 1.00 83.56 124 GLU A N 1
ATOM 1023 C CA . GLU A 1 124 ? -18.489 14.243 7.257 1.00 83.56 124 GLU A CA 1
ATOM 1024 C C . GLU A 1 124 ? -18.406 13.773 5.807 1.00 83.56 124 GLU A C 1
ATOM 1026 O O . GLU A 1 124 ? -18.772 12.652 5.470 1.00 83.56 124 GLU A O 1
ATOM 1031 N N . ASN A 1 125 ? -17.872 14.616 4.924 1.00 85.25 125 ASN A N 1
ATOM 1032 C CA . ASN A 1 125 ? -17.625 14.226 3.537 1.00 85.25 125 ASN A CA 1
ATOM 1033 C C . ASN A 1 125 ? -16.397 13.303 3.456 1.00 85.25 125 ASN A C 1
ATOM 1035 O O . ASN A 1 125 ? -15.325 13.720 3.014 1.00 85.25 125 ASN A O 1
ATOM 1039 N N . SER A 1 126 ? -16.550 12.054 3.901 1.00 91.19 126 SER A N 1
ATOM 1040 C CA . SER A 1 126 ? -15.523 11.016 3.830 1.00 91.19 126 SER A CA 1
ATOM 1041 C C . SER A 1 126 ? -15.949 9.852 2.936 1.00 91.19 126 SER A C 1
ATOM 1043 O O . SER A 1 126 ? -17.104 9.435 2.912 1.00 91.19 126 SER A O 1
ATOM 1045 N N . ILE A 1 127 ? -14.980 9.270 2.226 1.00 94.06 127 ILE A N 1
ATOM 1046 C CA . ILE A 1 127 ? -15.172 8.021 1.473 1.00 94.06 127 ILE A CA 1
ATOM 1047 C C . ILE A 1 127 ? -15.268 6.823 2.435 1.00 94.06 127 ILE A C 1
ATOM 1049 O O . ILE A 1 127 ? -15.822 5.783 2.080 1.00 94.06 127 ILE A O 1
ATOM 1053 N N . GLY A 1 128 ? -14.765 6.941 3.666 1.00 96.69 128 GLY A N 1
ATOM 1054 C CA . GLY A 1 128 ? -14.845 5.872 4.652 1.00 96.69 128 GLY A CA 1
ATOM 1055 C C . GLY A 1 128 ? -14.277 6.232 6.017 1.00 96.69 128 GLY A C 1
ATOM 1056 O O . GLY A 1 128 ? -13.622 7.254 6.197 1.00 96.69 128 GLY A O 1
ATOM 1057 N N . THR A 1 129 ? -14.566 5.383 6.997 1.00 97.31 129 THR A N 1
ATOM 1058 C CA . THR A 1 129 ? -14.060 5.517 8.363 1.00 97.31 129 THR A CA 1
ATOM 1059 C C . THR A 1 129 ? -14.104 4.171 9.075 1.00 97.31 129 THR A C 1
ATOM 1061 O O . THR A 1 129 ? -15.077 3.413 8.959 1.00 97.31 129 THR A O 1
ATOM 1064 N N . PHE A 1 130 ? -13.072 3.858 9.846 1.00 97.88 130 PHE A N 1
ATOM 1065 C CA . PHE A 1 130 ? -13.171 2.894 10.926 1.00 97.88 130 PHE A CA 1
ATOM 1066 C C . PHE A 1 130 ? -13.611 3.604 12.208 1.00 97.88 130 PHE A C 1
ATOM 1068 O O . PHE A 1 130 ? -12.904 4.448 12.749 1.00 97.88 130 PHE A O 1
ATOM 1075 N N . ALA A 1 131 ? -14.779 3.220 12.723 1.00 95.88 131 ALA A N 1
ATOM 1076 C CA . ALA A 1 131 ? -15.340 3.795 13.937 1.00 95.88 131 ALA A CA 1
ATOM 1077 C C . ALA A 1 131 ? -15.434 2.752 15.057 1.00 95.88 131 ALA A C 1
ATOM 1079 O O . ALA A 1 131 ? -15.827 1.598 14.843 1.00 95.88 131 ALA A O 1
ATOM 1080 N N . SER A 1 132 ? -15.100 3.182 16.274 1.00 94.44 132 SER A N 1
ATOM 1081 C CA . SER A 1 132 ? -15.090 2.354 17.479 1.00 94.44 132 SER A CA 1
ATOM 1082 C C . SER A 1 132 ? -15.659 3.139 18.661 1.00 94.44 132 SER A C 1
ATOM 1084 O O . SER A 1 132 ? -15.014 4.055 19.160 1.00 94.44 132 SER A O 1
ATOM 1086 N N . PHE A 1 133 ? -16.835 2.735 19.146 1.00 91.94 133 PHE A N 1
ATOM 1087 C CA . PHE A 1 133 ? -17.485 3.316 20.324 1.00 91.94 133 PHE A CA 1
ATOM 1088 C C . PHE A 1 133 ? -17.858 2.201 21.307 1.00 91.94 133 PHE A C 1
ATOM 1090 O O . PHE A 1 133 ? -18.713 1.351 21.035 1.00 91.94 133 PHE A O 1
ATOM 1097 N N . GLY A 1 134 ? -17.184 2.178 22.459 1.00 90.75 134 GLY A N 1
ATOM 1098 C CA . GLY A 1 134 ? -17.320 1.102 23.440 1.00 90.75 134 GLY A CA 1
ATOM 1099 C C . GLY A 1 134 ? -16.969 -0.265 22.840 1.00 90.75 134 GLY A C 1
ATOM 1100 O O . GLY A 1 134 ? -15.867 -0.479 22.337 1.00 90.75 134 GLY A O 1
ATOM 1101 N N . SER A 1 135 ? -17.914 -1.208 22.888 1.00 92.31 135 SER A N 1
ATOM 1102 C CA . SER A 1 135 ? -17.754 -2.554 22.315 1.00 92.31 135 SER A CA 1
ATOM 1103 C C . SER A 1 135 ? -18.162 -2.656 20.839 1.00 92.31 135 SER A C 1
ATOM 1105 O O . SER A 1 135 ? -17.896 -3.681 20.201 1.00 92.31 135 SER A O 1
ATOM 1107 N N . LYS A 1 136 ? -18.804 -1.620 20.282 1.00 95.62 136 LYS A N 1
ATOM 1108 C CA . LYS A 1 136 ? -19.245 -1.583 18.886 1.00 95.62 136 LYS A CA 1
ATOM 1109 C C . LYS A 1 136 ? -18.123 -1.040 18.010 1.00 95.62 136 LYS A C 1
ATOM 1111 O O . LYS A 1 136 ? -17.612 0.049 18.256 1.00 95.62 136 LYS A O 1
ATOM 1116 N N . LYS A 1 137 ? -17.756 -1.797 16.977 1.00 96.94 137 LYS A N 1
ATOM 1117 C CA . LYS A 1 137 ? -16.688 -1.439 16.040 1.00 96.94 137 LYS A CA 1
ATOM 1118 C C . LYS A 1 137 ? -17.072 -1.869 14.636 1.00 96.94 137 LYS A C 1
ATOM 1120 O O . LYS A 1 137 ? -17.475 -3.020 14.452 1.00 96.94 137 LYS A O 1
ATOM 1125 N N . ALA A 1 138 ? -16.933 -0.978 13.667 1.00 98.12 138 ALA A N 1
ATOM 1126 C CA . ALA A 1 138 ? -17.232 -1.277 12.274 1.00 98.12 138 ALA A CA 1
ATOM 1127 C C . ALA A 1 138 ? -16.434 -0.372 11.336 1.00 98.12 138 ALA A C 1
ATOM 1129 O O . ALA A 1 138 ? -16.098 0.762 11.674 1.00 98.12 138 ALA A O 1
ATOM 1130 N N . LEU A 1 139 ? -16.123 -0.909 10.160 1.00 98.31 139 LEU A N 1
ATOM 1131 C CA . LEU A 1 139 ? -15.597 -0.138 9.043 1.00 98.31 139 LEU A CA 1
ATOM 1132 C C . LEU A 1 139 ? -16.765 0.270 8.158 1.00 98.31 139 LEU A C 1
ATOM 1134 O O . LEU A 1 139 ? -17.576 -0.584 7.804 1.00 98.31 139 LEU A O 1
ATOM 1138 N N . PHE A 1 140 ? -16.822 1.533 7.765 1.00 98.31 140 PHE A N 1
ATOM 1139 C CA . PHE A 1 140 ? -17.820 2.068 6.850 1.00 98.31 140 PHE A CA 1
ATOM 1140 C C . PHE A 1 140 ? -17.121 2.624 5.616 1.00 98.31 140 PHE A C 1
ATOM 1142 O O . PHE A 1 140 ? -16.083 3.271 5.729 1.00 98.31 140 PHE A O 1
ATOM 1149 N N . ALA A 1 141 ? -17.690 2.383 4.441 1.00 97.75 141 ALA A N 1
ATOM 1150 C CA . ALA A 1 141 ? -17.231 2.984 3.200 1.00 97.75 141 ALA A CA 1
ATOM 1151 C C . ALA A 1 141 ? -18.416 3.412 2.339 1.00 97.75 141 ALA A C 1
ATOM 1153 O O . ALA A 1 141 ? -19.331 2.619 2.091 1.00 97.75 141 ALA A O 1
ATOM 1154 N N . ASN A 1 142 ? -18.359 4.646 1.852 1.00 96.19 142 ASN A N 1
ATOM 1155 C CA . ASN A 1 142 ? -19.175 5.126 0.753 1.00 96.19 142 ASN A CA 1
ATOM 1156 C C . ASN A 1 142 ? -18.628 4.527 -0.556 1.00 96.19 142 ASN A C 1
ATOM 1158 O O . ASN A 1 142 ? -17.434 4.589 -0.846 1.00 96.19 142 ASN A O 1
ATOM 1162 N N . ASN A 1 143 ? -19.498 3.892 -1.337 1.00 96.31 143 ASN A N 1
ATOM 1163 C CA . ASN A 1 143 ? -19.151 3.273 -2.611 1.00 96.31 143 ASN A CA 1
ATOM 1164 C C . ASN A 1 143 ? -19.361 4.217 -3.814 1.00 96.31 143 ASN A C 1
ATOM 1166 O O . ASN A 1 143 ? -19.297 3.762 -4.959 1.00 96.31 143 ASN A O 1
ATOM 1170 N N . GLU A 1 144 ? -19.598 5.506 -3.575 1.00 94.19 144 GLU A N 1
ATOM 1171 C CA . GLU A 1 144 ? -19.503 6.558 -4.588 1.00 94.19 144 GLU A CA 1
ATOM 1172 C C . GLU A 1 144 ? -18.043 6.870 -4.936 1.00 94.19 144 GLU A C 1
ATOM 1174 O O . GLU A 1 144 ? -17.142 6.796 -4.103 1.00 94.19 144 GLU A O 1
ATOM 1179 N N . GLY A 1 145 ? -17.806 7.238 -6.195 1.00 92.75 145 GLY A N 1
ATOM 1180 C CA . GLY A 1 145 ? -16.483 7.606 -6.692 1.00 92.75 145 GLY A CA 1
ATOM 1181 C C . GLY A 1 145 ? -15.768 6.492 -7.455 1.00 92.75 145 GLY A C 1
ATOM 1182 O O . GLY A 1 145 ? -16.353 5.486 -7.871 1.00 92.75 145 GLY A O 1
ATOM 1183 N N . LYS A 1 146 ? -14.476 6.707 -7.717 1.00 95.44 146 LYS A N 1
ATOM 1184 C CA . LYS A 1 146 ? -13.668 5.754 -8.482 1.00 95.44 146 LYS A CA 1
ATOM 1185 C C . LYS A 1 146 ? -13.396 4.524 -7.630 1.00 95.44 146 LYS A C 1
ATOM 1187 O O . LYS A 1 146 ? -13.069 4.621 -6.449 1.00 95.44 146 LYS A O 1
ATOM 1192 N N . LYS A 1 147 ? -13.471 3.349 -8.256 1.00 94.31 147 LYS A N 1
ATOM 1193 C CA . LYS A 1 147 ? -13.239 2.065 -7.585 1.00 94.31 147 LYS A CA 1
ATOM 1194 C C . LYS A 1 147 ? -11.895 2.040 -6.858 1.00 94.31 147 LYS A C 1
ATOM 1196 O O . LYS A 1 147 ? -11.817 1.495 -5.763 1.00 94.31 147 LYS A O 1
ATOM 1201 N N . GLU A 1 148 ? -10.853 2.605 -7.458 1.00 93.75 148 GLU A N 1
ATOM 1202 C CA . GLU A 1 148 ? -9.508 2.659 -6.891 1.00 93.75 148 GLU A CA 1
ATOM 1203 C C . GLU A 1 148 ? -9.455 3.469 -5.593 1.00 93.75 148 GLU A C 1
ATOM 1205 O O . GLU A 1 148 ? -8.814 3.013 -4.649 1.00 93.75 148 GLU A O 1
ATOM 1210 N N . ASP A 1 149 ? -10.158 4.602 -5.532 1.00 95.19 149 ASP A N 1
ATOM 1211 C CA . ASP A 1 149 ? -10.178 5.489 -4.364 1.00 95.19 149 ASP A CA 1
ATOM 1212 C C . ASP A 1 149 ? -10.930 4.816 -3.210 1.00 95.19 149 ASP A C 1
ATOM 1214 O O . ASP A 1 149 ? -10.390 4.676 -2.115 1.00 95.19 149 ASP A O 1
ATOM 1218 N N . VAL A 1 150 ? -12.112 4.248 -3.489 1.00 96.25 150 VAL A N 1
ATOM 1219 C CA . VAL A 1 150 ? -12.877 3.470 -2.498 1.00 96.25 150 VAL A CA 1
ATOM 1220 C C . VAL A 1 150 ? -12.056 2.289 -1.974 1.00 96.25 150 VAL A C 1
ATOM 1222 O O . VAL A 1 150 ? -12.105 1.973 -0.787 1.00 96.25 150 VAL A O 1
ATOM 1225 N N . MET A 1 151 ? -11.302 1.601 -2.839 1.00 96.88 151 MET A N 1
ATOM 1226 C CA . MET A 1 151 ? -10.458 0.490 -2.393 1.00 96.88 151 MET A CA 1
ATOM 1227 C C . MET A 1 151 ? -9.269 0.948 -1.549 1.00 96.88 151 MET A C 1
ATOM 1229 O O . MET A 1 151 ? -8.954 0.272 -0.572 1.00 96.88 151 MET A O 1
ATOM 1233 N N . ALA A 1 152 ? -8.629 2.066 -1.899 1.00 96.50 152 ALA A N 1
ATOM 1234 C CA . ALA A 1 152 ? -7.551 2.635 -1.097 1.00 96.50 152 ALA A CA 1
ATOM 1235 C C . ALA A 1 152 ? -8.058 3.002 0.305 1.00 96.50 152 ALA A C 1
ATOM 1237 O O . ALA A 1 152 ? -7.467 2.566 1.291 1.00 96.50 152 ALA A O 1
ATOM 1238 N N . THR A 1 153 ? -9.213 3.670 0.397 1.00 97.25 153 THR A N 1
ATOM 1239 C CA . THR A 1 153 ? -9.869 3.977 1.677 1.00 97.25 153 THR A CA 1
ATOM 1240 C C . THR A 1 153 ? -10.227 2.712 2.456 1.00 97.25 153 THR A C 1
ATOM 1242 O O . THR A 1 153 ? -9.915 2.612 3.636 1.00 97.25 153 THR A O 1
ATOM 1245 N N . LEU A 1 154 ? -10.808 1.694 1.810 1.00 98.06 154 LEU A N 1
ATOM 1246 C CA . LEU A 1 154 ? -11.111 0.418 2.470 1.00 98.06 154 LEU A CA 1
ATOM 1247 C C . LEU A 1 154 ? -9.867 -0.252 3.068 1.00 98.06 154 LEU A C 1
ATOM 1249 O O . LEU A 1 154 ? -9.952 -0.859 4.133 1.00 98.06 154 LEU A O 1
ATOM 1253 N N . TYR A 1 155 ? -8.718 -0.166 2.400 1.00 98.38 155 TYR A N 1
ATOM 1254 C CA . TYR A 1 155 ? -7.458 -0.699 2.918 1.00 98.38 155 TYR A CA 1
ATOM 1255 C C . TYR A 1 155 ? -6.860 0.175 4.023 1.00 98.38 155 TYR A C 1
ATOM 1257 O O . TYR A 1 155 ? -6.347 -0.374 5.001 1.00 98.38 155 TYR A O 1
ATOM 1265 N N . HIS A 1 156 ? -6.954 1.500 3.898 1.00 98.44 156 HIS A N 1
ATOM 1266 C CA . HIS A 1 156 ? -6.539 2.455 4.925 1.00 98.44 156 HIS A CA 1
ATOM 1267 C C . HIS A 1 156 ? -7.311 2.200 6.228 1.00 98.44 156 HIS A C 1
ATOM 1269 O O . HIS A 1 156 ? -6.744 1.710 7.206 1.00 98.44 156 HIS A O 1
ATOM 1275 N N . GLU A 1 157 ? -8.635 2.348 6.189 1.00 98.50 157 GLU A N 1
ATOM 1276 C CA . GLU A 1 157 ? -9.528 2.119 7.330 1.00 98.50 157 GLU A CA 1
ATOM 1277 C C . GLU A 1 157 ? -9.506 0.660 7.802 1.00 98.50 157 GLU A C 1
ATOM 1279 O O . GLU A 1 157 ? -9.592 0.352 8.994 1.00 98.50 157 GLU A O 1
ATOM 1284 N N . GLY A 1 158 ? -9.333 -0.276 6.865 1.00 98.31 158 GLY A N 1
ATOM 1285 C CA . GLY A 1 158 ? -9.176 -1.695 7.166 1.00 98.31 158 GLY A CA 1
ATOM 1286 C C . GLY A 1 158 ? -7.935 -1.963 8.004 1.00 98.31 158 GLY A C 1
ATOM 1287 O O . GLY A 1 158 ? -7.952 -2.846 8.858 1.00 98.31 158 GLY A O 1
ATOM 1288 N N . THR A 1 159 ? -6.866 -1.193 7.808 1.00 98.50 159 THR A N 1
ATOM 1289 C CA . THR A 1 159 ? -5.658 -1.296 8.631 1.00 98.50 159 THR A CA 1
ATOM 1290 C C . THR A 1 159 ? -5.945 -0.916 10.072 1.00 98.50 159 THR A C 1
ATOM 1292 O O . THR A 1 159 ? -5.623 -1.712 10.956 1.00 98.50 159 THR A O 1
ATOM 1295 N N . HIS A 1 160 ? -6.598 0.228 10.304 1.00 98.38 160 HIS A N 1
ATOM 1296 C CA . HIS A 1 160 ? -6.995 0.664 11.646 1.00 98.38 160 HIS A CA 1
ATOM 1297 C C . HIS A 1 160 ? -7.840 -0.403 12.339 1.00 98.38 160 HIS A C 1
ATOM 1299 O O . HIS A 1 160 ? -7.514 -0.852 13.440 1.00 98.38 160 HIS A O 1
ATOM 1305 N N . GLN A 1 161 ? -8.862 -0.915 11.644 1.00 98.19 161 GLN A N 1
ATOM 1306 C CA . GLN A 1 161 ? -9.731 -1.963 12.172 1.00 98.19 161 GLN A CA 1
ATOM 1307 C C . GLN A 1 161 ? -8.962 -3.235 12.555 1.00 98.19 161 GLN A C 1
ATOM 1309 O O . GLN A 1 161 ? -9.222 -3.839 13.599 1.00 98.19 161 GLN A O 1
ATOM 1314 N N . LEU A 1 162 ? -8.035 -3.685 11.705 1.00 97.56 162 LEU A N 1
ATOM 1315 C CA . LEU A 1 162 ? -7.280 -4.913 11.946 1.00 97.56 162 LEU A CA 1
ATOM 1316 C C . LEU A 1 162 ? -6.225 -4.743 13.040 1.00 97.56 162 LEU A C 1
ATOM 1318 O O . LEU A 1 162 ? -6.023 -5.676 13.824 1.00 97.56 162 LEU A O 1
ATOM 1322 N N . LEU A 1 163 ? -5.573 -3.583 13.116 1.00 97.06 163 LEU A N 1
ATOM 1323 C CA . LEU A 1 163 ? -4.652 -3.268 14.203 1.00 97.06 163 LEU A CA 1
ATOM 1324 C C . LEU A 1 163 ? -5.396 -3.182 15.535 1.00 97.06 163 LEU A C 1
ATOM 1326 O O . LEU A 1 163 ? -4.985 -3.861 16.477 1.00 97.06 163 LEU A O 1
ATOM 1330 N N . ASP A 1 164 ? -6.518 -2.464 15.602 1.00 96.69 164 ASP A N 1
ATOM 1331 C CA . ASP A 1 164 ? -7.369 -2.398 16.794 1.00 96.69 164 ASP A CA 1
ATOM 1332 C C . ASP A 1 164 ? -7.835 -3.799 17.227 1.00 96.69 164 ASP A C 1
ATOM 1334 O O . ASP A 1 164 ? -7.664 -4.188 18.386 1.00 96.69 164 ASP A O 1
ATOM 1338 N N . ALA A 1 165 ? -8.338 -4.616 16.296 1.00 95.12 165 ALA A N 1
ATOM 1339 C CA . ALA A 1 165 ? -8.819 -5.962 16.607 1.00 95.12 165 ALA A CA 1
ATOM 1340 C C . ALA A 1 165 ? -7.709 -6.903 17.112 1.00 95.12 165 ALA A C 1
ATOM 1342 O O . ALA A 1 165 ? -7.982 -7.830 17.890 1.00 95.12 165 ALA A O 1
ATOM 1343 N N . TYR A 1 166 ? -6.469 -6.696 16.659 1.00 94.69 166 TYR A N 1
ATOM 1344 C CA . TYR A 1 166 ? -5.324 -7.536 17.007 1.00 94.69 166 TYR A CA 1
ATOM 1345 C C . TYR A 1 166 ? -4.588 -7.079 18.273 1.00 94.69 166 TYR A C 1
ATOM 1347 O O . TYR A 1 166 ? -4.165 -7.923 19.073 1.00 94.69 166 TYR A O 1
ATOM 1355 N N . ILE A 1 167 ? -4.437 -5.767 18.460 1.00 94.69 167 ILE A N 1
ATOM 1356 C CA . ILE A 1 167 ? -3.735 -5.148 19.592 1.00 94.69 167 ILE A CA 1
ATOM 1357 C C . ILE A 1 167 ? -4.678 -4.986 20.791 1.00 94.69 167 ILE A C 1
ATOM 1359 O O . ILE A 1 167 ? -4.268 -5.283 21.914 1.00 94.69 167 ILE A O 1
ATOM 1363 N N . LYS A 1 168 ? -5.943 -4.605 20.553 1.00 93.06 168 LYS A N 1
ATOM 1364 C CA . LYS A 1 168 ? -7.013 -4.408 21.554 1.00 93.06 168 LYS A CA 1
ATOM 1365 C C . LYS A 1 168 ? -6.651 -3.444 22.690 1.00 93.06 168 LYS A C 1
ATOM 1367 O O . LYS A 1 168 ? -7.119 -3.612 23.816 1.00 93.06 168 LYS A O 1
ATOM 1372 N N . ARG A 1 169 ? -5.759 -2.498 22.409 1.00 93.25 169 ARG A N 1
ATOM 1373 C CA . ARG A 1 169 ? -5.186 -1.510 23.333 1.00 93.25 169 ARG A CA 1
ATOM 1374 C C . ARG A 1 169 ? -4.802 -0.269 22.539 1.00 93.25 169 ARG A C 1
ATOM 1376 O O . ARG A 1 169 ? -4.813 -0.320 21.312 1.00 93.25 169 ARG A O 1
ATOM 1383 N N . ASP A 1 170 ? -4.414 0.788 23.240 1.00 93.44 170 ASP A N 1
ATOM 1384 C CA . ASP A 1 170 ? -3.989 2.041 22.624 1.00 93.44 170 ASP A CA 1
ATOM 1385 C C . ASP A 1 170 ? -2.807 1.829 21.672 1.00 93.44 170 ASP A C 1
ATOM 1387 O O . ASP A 1 170 ? -1.767 1.261 22.033 1.00 93.44 170 ASP A O 1
ATOM 1391 N N . ILE A 1 171 ? -2.977 2.308 20.442 1.00 96.56 171 ILE A N 1
ATOM 1392 C CA . ILE A 1 171 ? -1.961 2.289 19.395 1.00 96.56 171 ILE A CA 1
ATOM 1393 C C . ILE A 1 171 ? -1.469 3.728 19.226 1.00 96.56 171 ILE A C 1
ATOM 1395 O O . ILE A 1 171 ? -2.284 4.632 19.049 1.00 96.56 171 ILE A O 1
ATOM 1399 N N . PRO A 1 172 ? -0.152 3.987 19.269 1.00 97.69 172 PRO A N 1
ATOM 1400 C CA . PRO A 1 172 ? 0.358 5.323 18.992 1.00 97.69 172 PRO A CA 1
ATOM 1401 C C . PRO A 1 172 ? -0.035 5.791 17.588 1.00 97.69 172 PRO A C 1
ATOM 1403 O O . PRO A 1 172 ? 0.199 5.072 16.617 1.00 97.69 172 PRO A O 1
ATOM 1406 N N . THR A 1 173 ? -0.552 7.018 17.475 1.00 98.31 173 THR A N 1
ATOM 1407 C CA . THR A 1 173 ? -1.088 7.580 16.220 1.00 98.31 173 THR A CA 1
ATOM 1408 C C . THR A 1 173 ? -0.108 7.466 15.053 1.00 98.31 173 THR A C 1
ATOM 1410 O O . THR A 1 173 ? -0.484 7.036 13.973 1.00 98.31 173 THR A O 1
ATOM 1413 N N . TRP A 1 174 ? 1.185 7.745 15.265 1.00 98.50 174 TRP A N 1
ATOM 1414 C CA . TRP A 1 174 ? 2.183 7.616 14.196 1.00 98.50 174 TRP A CA 1
ATOM 1415 C C . TRP A 1 174 ? 2.303 6.189 13.639 1.00 98.50 174 TRP A C 1
ATOM 1417 O O . TRP A 1 174 ? 2.632 6.009 12.468 1.00 98.50 174 TRP A O 1
ATOM 1427 N N . PHE A 1 175 ? 2.097 5.173 14.478 1.00 98.56 175 PHE A N 1
ATOM 1428 C CA . PHE A 1 175 ? 2.213 3.777 14.079 1.00 98.56 175 PHE A CA 1
ATOM 1429 C C . PHE A 1 175 ? 0.956 3.323 13.342 1.00 98.56 175 PHE A C 1
ATOM 1431 O O . PHE A 1 175 ? 1.070 2.603 12.348 1.00 98.56 175 PHE A O 1
ATOM 1438 N N . ASP A 1 176 ? -0.210 3.748 13.830 1.00 98.56 176 ASP A N 1
ATOM 1439 C CA . ASP A 1 176 ? -1.515 3.429 13.256 1.00 98.56 176 ASP A CA 1
ATOM 1440 C C . ASP A 1 176 ? -1.669 4.062 11.862 1.00 98.56 176 ASP A C 1
ATOM 1442 O O . ASP A 1 176 ? -1.682 3.351 10.856 1.00 98.56 176 ASP A O 1
ATOM 1446 N N . GLU A 1 177 ? -1.586 5.393 11.784 1.00 98.56 177 GLU A N 1
ATOM 1447 C CA . GLU A 1 177 ? -1.656 6.166 10.535 1.00 98.56 177 GLU A CA 1
ATOM 1448 C C . GLU A 1 177 ? -0.536 5.783 9.560 1.00 98.56 177 GLU A C 1
ATOM 1450 O O . GLU A 1 177 ? -0.762 5.536 8.377 1.00 98.56 177 GLU A O 1
ATOM 1455 N N . GLY A 1 178 ? 0.704 5.657 10.050 1.00 98.44 178 GLY A N 1
ATOM 1456 C CA . GLY A 1 178 ? 1.834 5.261 9.209 1.00 98.44 178 GLY A CA 1
ATOM 1457 C C . GLY A 1 178 ? 1.666 3.867 8.602 1.00 98.44 178 GLY A C 1
ATOM 1458 O O . GLY A 1 178 ? 2.167 3.612 7.500 1.00 98.44 178 GLY A O 1
ATOM 1459 N N . SER A 1 179 ? 0.983 2.963 9.314 1.00 98.38 179 SER A N 1
ATOM 1460 C CA . SER A 1 179 ? 0.623 1.646 8.796 1.00 98.38 179 SER A CA 1
ATOM 1461 C C . SER A 1 179 ? -0.459 1.783 7.735 1.00 98.38 179 SER A C 1
ATOM 1463 O O . SER A 1 179 ? -0.233 1.320 6.617 1.00 98.38 179 SER A O 1
ATOM 1465 N N . ALA A 1 180 ? -1.569 2.456 8.037 1.00 98.44 180 ALA A N 1
ATOM 1466 C CA . ALA A 1 180 ? -2.689 2.626 7.112 1.00 98.44 180 ALA A CA 1
ATOM 1467 C C . ALA A 1 180 ? -2.248 3.214 5.759 1.00 98.44 180 ALA A C 1
ATOM 1469 O O . ALA A 1 180 ? -2.469 2.598 4.714 1.00 98.44 180 ALA A O 1
ATOM 1470 N N . GLU A 1 181 ? -1.453 4.284 5.787 1.00 98.00 181 GLU A N 1
ATOM 1471 C CA . GLU A 1 181 ? -0.861 4.935 4.606 1.00 98.00 181 GLU A CA 1
ATOM 1472 C C . GLU A 1 181 ? 0.077 4.016 3.798 1.00 98.00 181 GLU A C 1
ATOM 1474 O O . GLU A 1 181 ? 0.281 4.186 2.594 1.00 98.00 181 GLU A O 1
ATOM 1479 N N . ASN A 1 182 ? 0.725 3.039 4.442 1.00 97.69 182 ASN A N 1
ATOM 1480 C CA . ASN A 1 182 ? 1.559 2.072 3.724 1.00 97.69 182 ASN A CA 1
ATOM 1481 C C . ASN A 1 182 ? 0.723 0.994 3.039 1.00 97.69 182 ASN A C 1
ATOM 1483 O O . ASN A 1 182 ? 1.103 0.539 1.955 1.00 97.69 182 ASN A O 1
ATOM 1487 N N . PHE A 1 183 ? -0.363 0.558 3.676 1.00 97.62 183 PHE A N 1
ATOM 1488 C CA . PHE A 1 183 ? -1.188 -0.544 3.197 1.00 97.62 183 PHE A CA 1
ATOM 1489 C C . PHE A 1 183 ? -2.274 -0.114 2.204 1.00 97.62 183 PHE A C 1
ATOM 1491 O O . PHE A 1 183 ? -2.680 -0.940 1.386 1.00 97.62 183 PHE A O 1
ATOM 1498 N N . GLU A 1 184 ? -2.679 1.160 2.181 1.00 97.31 184 GLU A N 1
ATOM 1499 C CA . GLU A 1 184 ? -3.720 1.672 1.271 1.00 97.31 184 GLU A CA 1
ATOM 1500 C C . GLU A 1 184 ? -3.399 1.461 -0.221 1.00 97.31 184 GLU A C 1
ATOM 1502 O O . GLU A 1 184 ? -4.285 1.306 -1.059 1.00 97.31 184 GLU A O 1
ATOM 1507 N N . THR A 1 185 ? -2.110 1.399 -0.569 1.00 95.44 185 THR A N 1
ATOM 1508 C CA . THR A 1 185 ? -1.638 1.234 -1.956 1.00 95.44 185 THR A CA 1
ATOM 1509 C C . THR A 1 185 ? -1.387 -0.224 -2.351 1.00 95.44 185 THR A C 1
ATOM 1511 O O . THR A 1 185 ? -0.858 -0.502 -3.438 1.00 95.44 185 THR A O 1
ATOM 1514 N N . TRP A 1 186 ? -1.701 -1.179 -1.472 1.00 94.50 186 TRP A N 1
ATOM 1515 C CA . TRP A 1 186 ? -1.378 -2.580 -1.703 1.00 94.50 186 TRP A CA 1
ATOM 1516 C C . TRP A 1 186 ? -2.312 -3.241 -2.707 1.00 94.50 186 TRP A C 1
ATOM 1518 O O . TRP A 1 186 ? -3.519 -3.038 -2.733 1.00 94.50 186 TRP A O 1
ATOM 1528 N N . GLU A 1 187 ? -1.742 -4.148 -3.490 1.00 91.50 187 GLU A N 1
ATOM 1529 C CA . GLU A 1 187 ? -2.482 -5.048 -4.361 1.00 91.50 187 GLU A CA 1
ATOM 1530 C C . GLU A 1 187 ? -2.321 -6.476 -3.835 1.00 91.50 187 GLU A C 1
ATOM 1532 O O . GLU A 1 187 ? -1.205 -6.975 -3.656 1.00 91.50 187 GLU A O 1
ATOM 1537 N N . MET A 1 188 ? -3.433 -7.158 -3.556 1.00 90.62 188 MET A N 1
ATOM 1538 C CA . MET A 1 188 ? -3.403 -8.430 -2.813 1.00 90.62 188 MET A CA 1
ATOM 1539 C C . MET A 1 188 ? -2.693 -9.558 -3.555 1.00 90.62 188 MET A C 1
ATOM 1541 O O . MET A 1 188 ? -2.053 -10.424 -2.948 1.00 90.62 188 MET A O 1
ATOM 1545 N N . THR A 1 189 ? -2.700 -9.476 -4.880 1.00 85.00 189 THR A N 1
ATOM 1546 C CA . THR A 1 189 ? -2.033 -10.429 -5.764 1.00 85.00 189 THR A CA 1
ATOM 1547 C C . THR A 1 189 ? -0.525 -10.216 -5.862 1.00 85.00 189 THR A C 1
ATOM 1549 O O . THR A 1 189 ? 0.186 -11.096 -6.343 1.00 85.00 189 THR A O 1
ATOM 1552 N N . ARG A 1 190 ? 0.003 -9.076 -5.400 1.00 87.81 190 ARG A N 1
ATOM 1553 C CA . ARG A 1 190 ? 1.444 -8.798 -5.406 1.00 87.81 190 ARG A CA 1
ATOM 1554 C C . ARG A 1 190 ? 2.112 -9.371 -4.166 1.00 87.81 190 ARG A C 1
ATOM 1556 O O . ARG A 1 190 ? 1.524 -9.449 -3.093 1.00 87.81 190 ARG A O 1
ATOM 1563 N N . SER A 1 191 ? 3.381 -9.761 -4.268 1.00 86.94 191 SER A N 1
ATOM 1564 C CA . SER A 1 191 ? 4.187 -10.080 -3.077 1.00 86.94 191 SER A CA 1
ATOM 1565 C C . SER A 1 191 ? 4.345 -8.846 -2.170 1.00 86.94 191 SER A C 1
ATOM 1567 O O . SER A 1 191 ? 4.252 -7.723 -2.656 1.00 86.94 191 SER A O 1
ATOM 1569 N N . LEU A 1 192 ? 4.645 -9.035 -0.875 1.00 88.69 192 LEU A N 1
ATOM 1570 C CA . LEU A 1 192 ? 4.929 -7.928 0.060 1.00 88.69 192 LEU A CA 1
ATOM 1571 C C . LEU A 1 192 ? 5.924 -6.924 -0.532 1.00 88.69 192 LEU A C 1
ATOM 1573 O O . LEU A 1 192 ? 5.680 -5.728 -0.573 1.00 88.69 192 LEU A O 1
ATOM 1577 N N . LYS A 1 193 ? 7.045 -7.429 -1.038 1.00 86.88 193 LYS A N 1
ATOM 1578 C CA . LYS A 1 193 ? 8.099 -6.604 -1.622 1.00 86.88 193 LYS A CA 1
ATOM 1579 C C . LYS A 1 193 ? 7.619 -5.862 -2.874 1.00 86.88 193 LYS A C 1
ATOM 1581 O O . LYS A 1 193 ? 7.972 -4.701 -3.052 1.00 86.88 193 LYS A O 1
ATOM 1586 N N . ASN A 1 194 ? 6.780 -6.484 -3.706 1.00 87.81 194 ASN A N 1
ATOM 1587 C CA . ASN A 1 194 ? 6.182 -5.779 -4.839 1.00 87.81 194 ASN A CA 1
ATOM 1588 C C . ASN A 1 194 ? 5.190 -4.698 -4.395 1.00 87.81 194 ASN A C 1
ATOM 1590 O O . ASN A 1 194 ? 5.112 -3.671 -5.058 1.00 87.81 194 ASN A O 1
ATOM 1594 N N . ASN A 1 195 ? 4.470 -4.901 -3.289 1.00 92.75 195 ASN A N 1
ATOM 1595 C CA . ASN A 1 195 ? 3.617 -3.870 -2.698 1.00 92.75 195 ASN A CA 1
ATOM 1596 C C . ASN A 1 195 ? 4.422 -2.718 -2.098 1.00 92.75 195 ASN A C 1
ATOM 1598 O O . ASN A 1 195 ? 4.041 -1.575 -2.291 1.00 92.75 195 ASN A O 1
ATOM 1602 N N . LEU A 1 196 ? 5.567 -2.978 -1.466 1.00 92.69 196 LEU A N 1
ATOM 1603 C CA . LEU A 1 196 ? 6.445 -1.907 -0.979 1.00 92.69 196 LEU A CA 1
ATOM 1604 C C . LEU A 1 196 ? 7.006 -1.067 -2.130 1.00 92.69 196 LEU A C 1
ATOM 1606 O O . LEU A 1 196 ? 6.926 0.154 -2.102 1.00 92.69 196 LEU A O 1
ATOM 1610 N N . ALA A 1 197 ? 7.480 -1.712 -3.198 1.00 89.81 197 ALA A N 1
ATOM 1611 C CA . ALA A 1 197 ? 7.898 -0.992 -4.399 1.00 89.81 197 ALA A CA 1
ATOM 1612 C C . ALA A 1 197 ? 6.735 -0.213 -5.049 1.00 89.81 197 ALA A C 1
ATOM 1614 O O . ALA A 1 197 ? 6.939 0.887 -5.548 1.00 89.81 197 ALA A O 1
ATOM 1615 N N . ASN A 1 198 ? 5.515 -0.762 -5.021 1.00 89.56 198 ASN A N 1
ATOM 1616 C CA . ASN A 1 198 ? 4.314 -0.069 -5.492 1.00 89.56 198 ASN A CA 1
ATOM 1617 C C . ASN A 1 198 ? 3.955 1.132 -4.610 1.00 89.56 198 ASN A C 1
ATOM 1619 O O . ASN A 1 198 ? 3.533 2.153 -5.137 1.00 89.56 198 ASN A O 1
ATOM 1623 N N . SER A 1 199 ? 4.142 1.024 -3.293 1.00 93.44 199 SER A N 1
ATOM 1624 C CA . SER A 1 199 ? 3.892 2.099 -2.331 1.00 93.44 199 SER A CA 1
ATOM 1625 C C . SER A 1 199 ? 4.820 3.287 -2.585 1.00 93.44 199 SER A C 1
ATOM 1627 O O . SER A 1 199 ? 4.340 4.412 -2.660 1.00 93.44 199 SER A O 1
ATOM 1629 N N . LEU A 1 200 ? 6.107 3.048 -2.879 1.00 93.25 200 LEU A N 1
ATOM 1630 C CA . LEU A 1 200 ? 7.023 4.105 -3.344 1.00 93.25 200 LEU A CA 1
ATOM 1631 C C . LEU A 1 200 ? 6.540 4.804 -4.623 1.00 93.25 200 LEU A C 1
ATOM 1633 O O . LEU A 1 200 ? 6.893 5.943 -4.871 1.00 93.25 200 LEU A O 1
ATOM 1637 N N . TYR A 1 201 ? 5.763 4.131 -5.464 1.00 90.19 201 TYR A N 1
ATOM 1638 C CA . TYR A 1 201 ? 5.292 4.710 -6.716 1.00 90.19 201 TYR A CA 1
ATOM 1639 C C . TYR A 1 201 ? 3.936 5.422 -6.562 1.00 90.19 201 TYR A C 1
ATOM 1641 O O . TYR A 1 201 ? 3.719 6.476 -7.154 1.00 90.19 201 TYR A O 1
ATOM 1649 N N . ARG A 1 202 ? 3.017 4.852 -5.773 1.00 91.00 202 ARG A N 1
ATOM 1650 C CA . ARG A 1 202 ? 1.622 5.311 -5.652 1.00 91.00 202 ARG A CA 1
ATOM 1651 C C . ARG A 1 202 ? 1.354 6.204 -4.446 1.00 91.00 202 ARG A C 1
ATOM 1653 O O . ARG A 1 202 ? 0.333 6.884 -4.445 1.00 91.00 202 ARG A O 1
ATOM 1660 N N . SER A 1 203 ? 2.206 6.178 -3.420 1.00 94.12 203 SER A N 1
ATOM 1661 C CA . SER A 1 203 ? 1.955 6.935 -2.194 1.00 94.12 203 SER A CA 1
ATOM 1662 C C . SER A 1 203 ? 2.067 8.434 -2.450 1.00 94.12 203 SER A C 1
ATOM 1664 O O . SER A 1 203 ? 3.131 8.945 -2.816 1.00 94.12 203 SER A O 1
ATOM 1666 N N . GLN A 1 204 ? 0.981 9.151 -2.163 1.00 92.94 204 GLN A N 1
ATOM 1667 C CA . GLN A 1 204 ? 0.984 10.613 -2.146 1.00 92.94 204 GLN A CA 1
ATOM 1668 C C . GLN A 1 204 ? 1.905 11.154 -1.048 1.00 92.94 204 GLN A C 1
ATOM 1670 O O . GLN A 1 204 ? 2.497 12.217 -1.207 1.00 92.94 204 GLN A O 1
ATOM 1675 N N . ARG A 1 205 ? 2.095 10.418 0.056 1.00 94.50 205 ARG A N 1
ATOM 1676 C CA . ARG A 1 205 ? 3.011 10.821 1.133 1.00 94.50 205 ARG A CA 1
ATOM 1677 C C . ARG A 1 205 ? 4.460 10.790 0.672 1.00 94.50 205 ARG A C 1
ATOM 1679 O O . ARG A 1 205 ? 5.180 11.763 0.890 1.00 94.50 205 ARG A O 1
ATOM 1686 N N . GLY A 1 206 ? 4.857 9.714 -0.007 1.00 93.88 206 GLY A N 1
ATOM 1687 C CA . GLY A 1 206 ? 6.202 9.560 -0.555 1.00 93.88 206 GLY A CA 1
ATOM 1688 C C . GLY A 1 206 ? 6.580 10.661 -1.550 1.00 93.88 206 GLY A C 1
ATOM 1689 O O . GLY A 1 206 ? 7.700 11.171 -1.497 1.00 93.88 206 GLY A O 1
ATOM 1690 N N . LEU A 1 207 ? 5.625 11.088 -2.387 1.00 93.88 207 LEU A N 1
ATOM 1691 C CA . LEU A 1 207 ? 5.836 12.077 -3.451 1.00 93.88 207 LEU A CA 1
ATOM 1692 C C . LEU A 1 207 ? 6.439 13.398 -2.953 1.00 93.88 207 LEU A C 1
ATOM 1694 O O . LEU A 1 207 ? 7.301 13.956 -3.623 1.00 93.88 207 LEU A O 1
ATOM 1698 N N . TRP A 1 208 ? 6.025 13.865 -1.774 1.00 93.62 208 TRP A N 1
ATOM 1699 C CA . TRP A 1 208 ? 6.448 15.156 -1.215 1.00 93.62 208 TRP A CA 1
ATOM 1700 C C . TRP A 1 208 ? 7.714 15.081 -0.350 1.00 93.62 208 TRP A C 1
ATOM 1702 O O . TRP A 1 208 ? 8.290 16.114 -0.011 1.00 93.62 208 TRP A O 1
ATOM 1712 N N . ILE A 1 209 ? 8.162 13.879 0.035 1.00 94.69 209 ILE A N 1
ATOM 1713 C CA . ILE A 1 209 ? 9.346 13.701 0.895 1.00 94.69 209 ILE A CA 1
ATOM 1714 C C . ILE A 1 209 ? 10.612 14.356 0.320 1.00 94.69 209 ILE A C 1
ATOM 1716 O O . ILE A 1 209 ? 11.316 15.008 1.097 1.00 94.69 209 ILE A O 1
ATOM 1720 N N . PRO A 1 210 ? 10.923 14.249 -0.988 1.00 94.44 210 PRO A N 1
ATOM 1721 C CA . PRO A 1 210 ? 12.100 14.893 -1.564 1.00 94.44 210 PRO A CA 1
ATOM 1722 C C . PRO A 1 210 ? 12.183 16.407 -1.358 1.00 94.44 210 PRO A C 1
ATOM 1724 O O . PRO A 1 210 ? 13.297 16.936 -1.368 1.00 94.44 210 PRO A O 1
ATOM 1727 N N . ASP A 1 211 ? 11.046 17.077 -1.175 1.00 91.81 211 ASP A N 1
ATOM 1728 C CA . ASP A 1 211 ? 10.972 18.533 -1.044 1.00 91.81 211 ASP A CA 1
ATOM 1729 C C . ASP A 1 211 ? 11.003 18.970 0.425 1.00 91.81 211 ASP A C 1
ATOM 1731 O O . ASP A 1 211 ? 11.615 19.982 0.767 1.00 91.81 211 ASP A O 1
ATOM 1735 N N . ILE A 1 212 ? 10.398 18.187 1.325 1.00 90.75 212 ILE A N 1
ATOM 1736 C CA . ILE A 1 212 ? 10.318 18.541 2.753 1.00 90.75 212 ILE A CA 1
ATOM 1737 C C . ILE A 1 212 ? 11.508 18.049 3.582 1.00 90.75 212 ILE A C 1
ATOM 1739 O O . ILE A 1 212 ? 11.823 18.653 4.610 1.00 90.75 212 ILE A O 1
ATOM 1743 N N . TYR A 1 213 ? 12.159 16.956 3.170 1.00 89.50 213 TYR A N 1
ATOM 1744 C CA . TYR A 1 213 ? 13.229 16.329 3.951 1.00 89.50 213 TYR A CA 1
ATOM 1745 C C . TYR A 1 213 ? 14.473 17.225 4.086 1.00 89.50 213 TYR A C 1
ATOM 1747 O O . TYR A 1 213 ? 14.936 17.403 5.213 1.00 89.50 213 TYR A O 1
ATOM 1755 N N . PRO A 1 214 ? 14.970 17.886 3.018 1.00 82.50 214 PRO A N 1
ATOM 1756 C CA . PRO A 1 214 ? 16.107 18.805 3.141 1.00 82.50 214 PRO A CA 1
ATOM 1757 C C . PRO A 1 214 ? 15.795 20.074 3.957 1.00 82.50 214 PRO A C 1
ATOM 1759 O O . PRO A 1 214 ? 16.681 20.638 4.590 1.00 82.50 214 PRO A O 1
ATOM 1762 N N . ASN A 1 215 ? 14.531 20.511 3.973 1.00 75.88 215 ASN A N 1
ATOM 1763 C CA . ASN A 1 215 ? 14.111 21.829 4.465 1.00 75.88 215 ASN A CA 1
ATOM 1764 C C . ASN A 1 215 ? 13.595 21.828 5.919 1.00 75.88 215 ASN A C 1
ATOM 1766 O O . ASN A 1 215 ? 12.816 22.697 6.300 1.00 75.88 215 ASN A O 1
ATOM 1770 N N . LYS A 1 216 ? 13.987 20.845 6.746 1.00 72.38 216 LYS A N 1
ATOM 1771 C CA . LYS A 1 216 ? 13.553 20.682 8.158 1.00 72.38 216 LYS A CA 1
ATOM 1772 C C . LYS A 1 216 ? 12.038 20.489 8.377 1.00 72.38 216 LYS A C 1
ATOM 1774 O O . LYS A 1 216 ? 11.602 20.438 9.524 1.00 72.38 216 LYS A O 1
ATOM 1779 N N . GLY A 1 217 ? 11.240 20.326 7.318 1.00 79.12 217 GLY A N 1
ATOM 1780 C CA . GLY A 1 217 ? 9.802 20.049 7.424 1.00 79.12 217 GLY A CA 1
ATOM 1781 C C . GLY A 1 217 ? 9.487 18.613 7.860 1.00 79.12 217 GLY A C 1
ATOM 1782 O O . GLY A 1 217 ? 8.385 18.331 8.318 1.00 79.12 217 GLY A O 1
ATOM 1783 N N . PHE A 1 218 ? 10.449 17.696 7.738 1.00 89.81 218 PHE A N 1
ATOM 1784 C CA . PHE A 1 218 ? 10.296 16.295 8.126 1.00 89.81 218 PHE A CA 1
ATOM 1785 C C . PHE A 1 218 ? 10.402 16.104 9.649 1.00 89.81 218 PHE A C 1
ATOM 1787 O O . PHE A 1 218 ? 11.343 16.580 10.290 1.00 89.81 218 PHE A O 1
ATOM 1794 N N . VAL A 1 219 ? 9.446 15.385 10.243 1.00 95.50 219 VAL A N 1
ATOM 1795 C CA . VAL A 1 219 ? 9.404 15.151 11.692 1.00 95.50 219 VAL A CA 1
ATOM 1796 C C . VAL A 1 219 ? 10.356 14.010 12.036 1.00 95.50 219 VAL A C 1
ATOM 1798 O O . VAL A 1 219 ? 10.170 12.874 11.604 1.00 95.50 219 VAL A O 1
ATOM 1801 N N . LYS A 1 220 ? 11.374 14.303 12.852 1.00 96.44 220 LYS A N 1
ATOM 1802 C CA . LYS A 1 220 ? 12.324 13.298 13.350 1.00 96.44 220 LYS A CA 1
ATOM 1803 C C . LYS A 1 220 ? 11.599 12.136 14.030 1.00 96.44 220 LYS A C 1
ATOM 1805 O O . LYS A 1 220 ? 10.668 12.364 14.804 1.00 96.44 220 LYS A O 1
ATOM 1810 N N . PHE A 1 221 ? 12.061 10.908 13.800 1.00 97.56 221 PHE A N 1
ATOM 1811 C CA . PHE A 1 221 ? 11.464 9.696 14.371 1.00 97.56 221 PHE A CA 1
ATOM 1812 C C . PHE A 1 221 ? 11.406 9.750 15.906 1.00 97.56 221 PHE A C 1
ATOM 1814 O O . PHE A 1 221 ? 10.371 9.457 16.499 1.00 97.56 221 PHE A O 1
ATOM 1821 N N . SER A 1 222 ? 12.481 10.212 16.544 1.00 97.06 222 SER A N 1
ATOM 1822 C CA . SER A 1 222 ? 12.576 10.439 17.992 1.00 97.06 222 SER A CA 1
ATOM 1823 C C . SER A 1 222 ? 11.476 11.349 18.546 1.00 97.06 222 SER A C 1
ATOM 1825 O O . SER A 1 222 ? 10.959 11.084 19.631 1.00 97.06 222 SER A O 1
ATOM 1827 N N . LYS A 1 223 ? 11.069 12.384 17.801 1.00 97.12 223 LYS A N 1
ATOM 1828 C CA . LYS A 1 223 ? 9.928 13.243 18.153 1.00 97.12 223 LYS A CA 1
ATOM 1829 C C . LYS A 1 223 ? 8.606 12.543 17.841 1.00 97.12 223 LYS A C 1
ATOM 1831 O O . LYS A 1 223 ? 7.723 12.502 18.692 1.00 97.12 223 LYS A O 1
ATOM 1836 N N . LEU A 1 224 ? 8.493 11.979 16.639 1.00 97.25 224 LEU A N 1
ATOM 1837 C CA . LEU A 1 224 ? 7.281 11.364 16.105 1.00 97.25 224 LEU A CA 1
ATOM 1838 C C . LEU A 1 224 ? 6.721 10.279 17.031 1.00 97.25 224 LEU A C 1
ATOM 1840 O O . LEU A 1 224 ? 5.525 10.275 17.309 1.00 97.25 224 LEU A O 1
ATOM 1844 N N . ILE A 1 225 ? 7.578 9.396 17.556 1.00 97.31 225 ILE A N 1
ATOM 1845 C CA . ILE A 1 225 ? 7.103 8.293 18.397 1.00 97.31 225 ILE A CA 1
ATOM 1846 C C . ILE A 1 225 ? 6.482 8.766 19.714 1.00 97.31 225 ILE A C 1
ATOM 1848 O O . ILE A 1 225 ? 5.614 8.087 20.251 1.00 97.31 225 ILE A O 1
ATOM 1852 N N . HIS A 1 226 ? 6.892 9.926 20.228 1.00 96.50 226 HIS A N 1
ATOM 1853 C CA . HIS A 1 226 ? 6.409 10.475 21.497 1.00 96.50 226 HIS A CA 1
ATOM 1854 C C . HIS A 1 226 ? 5.249 11.467 21.329 1.00 96.50 226 HIS A C 1
ATOM 1856 O O . HIS A 1 226 ? 4.779 12.025 22.319 1.00 96.50 226 HIS A O 1
ATOM 1862 N N . MET A 1 227 ? 4.784 11.714 20.101 1.00 97.38 227 MET A N 1
ATOM 1863 C CA . MET A 1 227 ? 3.676 12.635 19.862 1.00 97.38 227 MET A CA 1
ATOM 1864 C C . MET A 1 227 ? 2.355 12.077 20.396 1.00 97.38 227 MET A C 1
ATOM 1866 O O . MET A 1 227 ? 2.011 10.918 20.171 1.00 97.38 227 MET A O 1
ATOM 1870 N N . SER A 1 228 ? 1.585 12.944 21.056 1.00 97.50 228 SER A N 1
ATOM 1871 C CA . SER A 1 228 ? 0.169 12.686 21.323 1.00 97.50 228 SER A CA 1
ATOM 1872 C C . SER A 1 228 ? -0.646 12.752 20.028 1.00 97.50 228 SER A C 1
ATOM 1874 O O . SER A 1 228 ? -0.235 13.415 19.071 1.00 97.50 228 SER A O 1
ATOM 1876 N N . GLN A 1 229 ? -1.836 12.151 20.023 1.00 97.12 229 GLN A N 1
ATOM 1877 C CA . GLN A 1 229 ? -2.784 12.260 18.910 1.00 97.12 229 GLN A CA 1
ATOM 1878 C C . GLN A 1 229 ? -3.111 13.725 18.579 1.00 97.12 229 GLN A C 1
ATOM 1880 O O . GLN A 1 229 ? -3.037 14.133 17.422 1.00 97.12 229 GLN A O 1
ATOM 1885 N N . LYS A 1 230 ? -3.381 14.548 19.604 1.00 97.75 230 LYS A N 1
ATOM 1886 C CA . LYS A 1 230 ? -3.645 15.986 19.439 1.00 97.75 230 LYS A CA 1
ATOM 1887 C C . LYS A 1 230 ? -2.488 16.690 18.734 1.00 97.75 230 LYS A C 1
ATOM 1889 O O . LYS A 1 230 ? -2.722 17.471 17.822 1.00 97.75 230 LYS A O 1
ATOM 1894 N N . SER A 1 231 ? -1.247 16.416 19.143 1.00 97.62 231 SER A N 1
ATOM 1895 C CA . SER A 1 231 ? -0.058 16.994 18.506 1.00 97.62 231 SER A CA 1
ATOM 1896 C C . SER A 1 231 ? 0.096 16.514 17.064 1.00 97.62 231 SER A C 1
ATOM 1898 O O . SER A 1 231 ? 0.360 17.331 16.186 1.00 97.62 231 SER A O 1
ATOM 1900 N N . PHE A 1 232 ? -0.098 15.217 16.810 1.00 98.00 232 PHE A N 1
ATOM 1901 C CA . PHE A 1 232 ? 0.004 14.630 15.474 1.00 98.00 232 PHE A CA 1
ATOM 1902 C C . PHE A 1 232 ? -0.971 15.296 14.491 1.00 98.00 232 PHE A C 1
ATOM 1904 O O . PHE A 1 232 ? -0.562 15.650 13.387 1.00 98.00 232 PHE A O 1
ATOM 1911 N N . TYR A 1 233 ? -2.214 15.547 14.917 1.00 97.44 233 TYR A N 1
ATOM 1912 C CA . TYR A 1 233 ? -3.266 16.157 14.095 1.00 97.44 233 TYR A CA 1
ATOM 1913 C C . TYR A 1 233 ? -3.283 17.688 14.063 1.00 97.44 233 TYR A C 1
ATOM 1915 O O . TYR A 1 233 ? -4.189 18.271 13.472 1.00 97.44 233 TYR A O 1
ATOM 1923 N N . GLN A 1 234 ? -2.288 18.372 14.634 1.00 97.12 234 GLN A N 1
ATOM 1924 C CA . GLN A 1 234 ? -2.204 19.829 14.501 1.00 97.12 234 GLN A CA 1
ATOM 1925 C C . GLN A 1 234 ? -2.117 20.230 13.013 1.00 97.12 234 GLN A C 1
ATOM 1927 O O . GLN A 1 234 ? -1.189 19.776 12.334 1.00 97.12 234 GLN A O 1
ATOM 1932 N N . PRO A 1 235 ? -3.016 21.099 12.500 1.00 95.44 235 PRO A N 1
ATOM 1933 C CA . PRO A 1 235 ? -3.107 21.403 11.067 1.00 95.44 235 PRO A CA 1
ATOM 1934 C C . PRO A 1 235 ? -1.793 21.861 10.419 1.00 95.44 235 PRO A C 1
ATOM 1936 O O . PRO A 1 235 ? -1.508 21.511 9.278 1.00 95.44 235 PRO A O 1
ATOM 1939 N N . SER A 1 236 ? -0.953 22.589 11.160 1.00 93.75 236 SER A N 1
ATOM 1940 C CA . SER A 1 236 ? 0.332 23.103 10.670 1.00 93.75 236 SER A CA 1
ATOM 1941 C C . SER A 1 236 ? 1.401 22.028 10.433 1.00 93.75 236 SER A C 1
ATOM 1943 O O . SER A 1 236 ? 2.365 22.288 9.715 1.00 93.75 236 SER A O 1
ATOM 1945 N N . GLN A 1 237 ? 1.262 20.827 11.011 1.00 94.69 237 GLN A N 1
ATOM 1946 C CA . GLN A 1 237 ? 2.265 19.758 10.892 1.00 94.69 237 GLN A CA 1
ATOM 1947 C C . GLN A 1 237 ? 1.705 18.386 10.511 1.00 94.69 237 GLN A C 1
ATOM 1949 O O . GLN A 1 23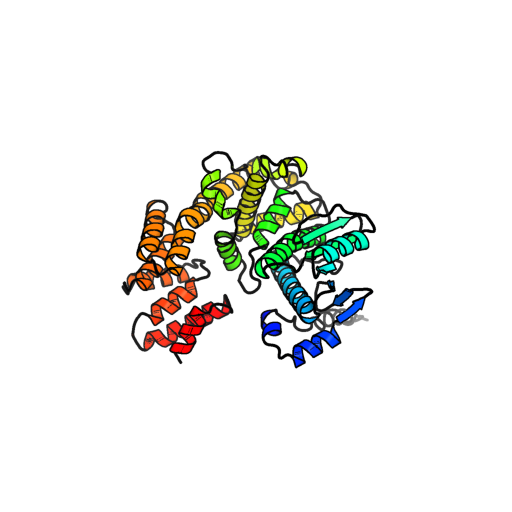7 ? 2.500 17.510 10.171 1.00 94.69 237 GLN A O 1
ATOM 1954 N N . SER A 1 238 ? 0.384 18.181 10.527 1.00 96.00 238 SER A N 1
ATOM 1955 C CA . SER A 1 238 ? -0.237 16.862 10.335 1.00 96.00 238 SER A CA 1
ATOM 1956 C C . SER A 1 238 ? 0.248 16.165 9.066 1.00 96.00 238 SER A C 1
ATOM 1958 O O . SER A 1 238 ? 0.725 15.034 9.123 1.00 96.00 238 SER A O 1
ATOM 1960 N N . ASN A 1 239 ? 0.274 16.869 7.934 1.00 95.88 239 ASN A N 1
ATOM 1961 C CA . ASN A 1 239 ? 0.786 16.326 6.675 1.00 95.88 239 ASN A CA 1
ATOM 1962 C C . ASN A 1 239 ? 2.247 15.856 6.771 1.00 95.88 239 ASN A C 1
ATOM 1964 O O . ASN A 1 239 ? 2.613 14.839 6.183 1.00 95.88 239 ASN A O 1
ATOM 1968 N N . ASN A 1 240 ? 3.091 16.562 7.523 1.00 96.19 240 ASN A N 1
ATOM 1969 C CA . ASN A 1 240 ? 4.480 16.162 7.730 1.00 96.19 240 ASN A CA 1
ATOM 1970 C C . ASN A 1 240 ? 4.595 14.988 8.711 1.00 96.19 240 ASN A C 1
ATOM 1972 O O . ASN A 1 240 ? 5.438 14.112 8.501 1.00 96.19 240 ASN A O 1
ATOM 1976 N N . CYS A 1 241 ? 3.728 14.917 9.722 1.00 97.44 241 CYS A N 1
ATOM 1977 C CA . CYS A 1 241 ? 3.606 13.762 10.611 1.00 97.44 241 CYS A CA 1
ATOM 1978 C C . CYS A 1 241 ? 3.220 12.500 9.826 1.00 97.44 241 CYS A C 1
ATOM 1980 O O . CYS A 1 241 ? 3.929 11.501 9.920 1.00 97.44 241 CYS A O 1
ATOM 1982 N N . TYR A 1 242 ? 2.194 12.575 8.970 1.00 98.06 242 TYR A N 1
ATOM 1983 C CA . TYR A 1 242 ? 1.778 11.495 8.066 1.00 98.06 242 TYR A CA 1
ATOM 1984 C C . TYR A 1 242 ? 2.917 11.013 7.161 1.00 98.06 242 TYR A C 1
ATOM 1986 O O . TYR A 1 242 ? 3.199 9.819 7.085 1.00 98.06 242 TYR A O 1
ATOM 1994 N N . ARG A 1 243 ? 3.640 11.938 6.518 1.00 97.50 243 ARG A N 1
ATOM 1995 C CA . ARG A 1 243 ? 4.795 11.601 5.662 1.00 97.50 243 ARG A CA 1
ATOM 1996 C C . ARG A 1 243 ? 5.920 10.920 6.441 1.00 97.50 243 ARG A C 1
ATOM 1998 O O . ARG A 1 243 ? 6.506 9.949 5.961 1.00 97.50 243 ARG A O 1
ATOM 2005 N N . SER A 1 244 ? 6.200 11.403 7.649 1.00 97.56 244 SER A N 1
ATOM 2006 C CA . SER A 1 244 ? 7.255 10.855 8.509 1.00 97.56 244 SER A CA 1
ATOM 2007 C C . SER A 1 244 ? 6.881 9.478 9.063 1.00 97.56 244 SER A C 1
ATOM 2009 O O . SER A 1 244 ? 7.713 8.566 9.091 1.00 97.56 244 SER A O 1
ATOM 2011 N N . ALA A 1 245 ? 5.612 9.300 9.434 1.00 98.31 245 ALA A N 1
ATOM 2012 C CA . ALA A 1 245 ? 5.023 8.032 9.845 1.00 98.31 245 ALA A CA 1
ATOM 2013 C C . ALA A 1 245 ? 5.063 7.002 8.711 1.00 98.31 245 ALA A C 1
ATOM 2015 O O . ALA A 1 245 ? 5.614 5.914 8.896 1.00 98.31 245 ALA A O 1
ATOM 2016 N N . TRP A 1 246 ? 4.597 7.374 7.514 1.00 98.38 246 TRP A N 1
ATOM 2017 C CA . TRP A 1 246 ? 4.656 6.524 6.326 1.00 98.38 246 TRP A CA 1
ATOM 2018 C C . TRP A 1 246 ? 6.090 6.077 6.017 1.00 98.38 246 TRP A C 1
ATOM 2020 O O . TRP A 1 246 ? 6.331 4.884 5.841 1.00 98.38 246 TRP A O 1
ATOM 2030 N N . ALA A 1 247 ? 7.064 6.994 6.013 1.00 98.12 247 ALA A N 1
ATOM 2031 C CA . ALA A 1 247 ? 8.460 6.657 5.722 1.00 98.12 247 ALA A CA 1
ATOM 2032 C C . ALA A 1 247 ? 9.063 5.708 6.772 1.00 98.12 247 ALA A C 1
ATOM 2034 O O . ALA A 1 247 ? 9.784 4.765 6.428 1.00 98.12 247 ALA A O 1
ATOM 2035 N N . SER A 1 248 ? 8.730 5.926 8.049 1.00 98.31 248 SER A N 1
ATOM 2036 C CA . SER A 1 248 ? 9.179 5.085 9.164 1.00 98.31 248 SER A CA 1
ATOM 2037 C C . SER A 1 248 ? 8.625 3.664 9.048 1.00 98.31 248 SER A C 1
ATOM 2039 O O . SER A 1 248 ? 9.386 2.693 9.123 1.00 98.31 248 SER A O 1
ATOM 2041 N N . ILE A 1 249 ? 7.319 3.522 8.798 1.00 98.38 249 ILE A N 1
ATOM 2042 C CA . ILE A 1 249 ? 6.697 2.209 8.592 1.00 98.38 249 ILE A CA 1
ATOM 2043 C C . ILE A 1 249 ? 7.211 1.549 7.311 1.00 98.38 249 ILE A C 1
ATOM 2045 O O . ILE A 1 249 ? 7.538 0.362 7.334 1.00 98.38 249 ILE A O 1
ATOM 2049 N N . HIS A 1 250 ? 7.396 2.301 6.225 1.00 97.94 250 HIS A N 1
ATOM 2050 C CA . HIS A 1 250 ? 7.964 1.764 4.992 1.00 97.94 250 HIS A CA 1
ATOM 2051 C C . HIS A 1 250 ? 9.356 1.161 5.243 1.00 97.94 250 HIS A C 1
ATOM 2053 O O . HIS A 1 250 ? 9.636 0.043 4.800 1.00 97.94 250 HIS A O 1
ATOM 2059 N N . TYR A 1 251 ? 10.227 1.848 5.994 1.00 97.75 251 TYR A N 1
ATOM 2060 C CA . TYR A 1 251 ? 11.519 1.296 6.419 1.00 97.75 251 TYR A CA 1
ATOM 2061 C C . TYR A 1 251 ? 11.346 0.016 7.251 1.00 97.75 251 TYR A C 1
ATOM 2063 O O . TYR A 1 251 ? 12.016 -0.993 6.989 1.00 97.75 251 TYR A O 1
ATOM 2071 N N . PHE A 1 252 ? 10.432 0.012 8.226 1.00 97.50 252 PHE A N 1
ATOM 2072 C CA . PHE A 1 252 ? 10.167 -1.177 9.032 1.00 97.50 252 PHE A CA 1
ATOM 2073 C C . PHE A 1 252 ? 9.660 -2.356 8.208 1.00 97.50 252 PHE A C 1
ATOM 2075 O O . PHE A 1 252 ? 10.006 -3.487 8.520 1.00 97.50 252 PHE A O 1
ATOM 2082 N N . LEU A 1 253 ? 8.931 -2.131 7.120 1.00 96.00 253 LEU A N 1
ATOM 2083 C CA . LEU A 1 253 ? 8.470 -3.204 6.243 1.00 96.00 253 LEU A CA 1
ATOM 2084 C C . LEU A 1 253 ? 9.531 -3.653 5.216 1.00 96.00 253 LEU A C 1
ATOM 2086 O O . LEU A 1 253 ? 9.459 -4.780 4.718 1.00 96.00 253 LEU A O 1
ATOM 2090 N N . TYR A 1 254 ? 10.540 -2.820 4.937 1.00 94.31 254 TYR A N 1
ATOM 2091 C CA . TYR A 1 254 ? 11.476 -2.987 3.818 1.00 94.31 254 TYR A CA 1
ATOM 2092 C C . TYR A 1 254 ? 12.358 -4.243 3.882 1.00 94.31 254 TYR A C 1
ATOM 2094 O O . TYR A 1 254 ? 12.527 -4.941 2.881 1.00 94.31 254 TYR A O 1
ATOM 2102 N N . THR A 1 255 ? 12.920 -4.573 5.049 1.00 91.12 255 THR A N 1
ATOM 2103 C CA . THR A 1 255 ? 13.844 -5.713 5.205 1.00 91.12 255 THR A CA 1
ATOM 2104 C C . THR A 1 255 ? 13.331 -6.718 6.229 1.00 91.12 255 THR A C 1
ATOM 2106 O O . THR A 1 255 ? 12.432 -6.438 7.016 1.00 91.12 255 THR A O 1
ATOM 2109 N N . LYS A 1 256 ? 13.892 -7.936 6.260 1.00 91.19 256 LYS A N 1
ATOM 2110 C CA . LYS A 1 256 ? 13.562 -8.902 7.327 1.00 91.19 256 LYS A CA 1
ATOM 2111 C C . LYS A 1 256 ? 13.967 -8.374 8.713 1.00 91.19 256 LYS A C 1
ATOM 2113 O O . LYS A 1 256 ? 13.206 -8.524 9.660 1.00 91.19 256 LYS A O 1
ATOM 2118 N N . SER A 1 257 ? 15.137 -7.739 8.819 1.00 92.56 257 SER A N 1
ATOM 2119 C CA . SER A 1 257 ? 15.647 -7.203 10.087 1.00 92.56 257 SER A CA 1
ATOM 2120 C C . SER A 1 257 ? 14.781 -6.053 10.610 1.00 92.56 257 SER A C 1
ATOM 2122 O O . SER A 1 257 ? 14.355 -6.078 11.763 1.00 92.56 257 SER A O 1
ATOM 2124 N N . SER A 1 258 ? 14.430 -5.093 9.750 1.00 95.06 258 SER A N 1
ATOM 2125 C CA . SER A 1 258 ? 13.560 -3.977 10.136 1.00 95.06 258 SER A CA 1
ATOM 2126 C C . SER A 1 258 ? 12.122 -4.429 10.436 1.00 95.06 258 SER A C 1
ATOM 2128 O O . SER A 1 258 ? 11.519 -3.925 11.383 1.00 95.06 258 SER A O 1
ATOM 2130 N N . ARG A 1 259 ? 11.615 -5.480 9.771 1.00 94.44 259 ARG A N 1
ATOM 2131 C CA . ARG A 1 259 ? 10.299 -6.074 10.097 1.00 94.44 259 ARG A CA 1
ATOM 2132 C C . ARG A 1 259 ? 10.249 -6.725 11.466 1.00 94.44 259 ARG A C 1
ATOM 2134 O O . ARG A 1 259 ? 9.200 -6.739 12.104 1.00 94.44 259 ARG A O 1
ATOM 2141 N N . ASN A 1 260 ? 11.373 -7.236 11.958 1.00 94.06 260 ASN A N 1
ATOM 2142 C CA . ASN A 1 260 ? 11.425 -7.722 13.331 1.00 94.06 260 ASN A CA 1
ATOM 2143 C C . ASN A 1 260 ? 11.196 -6.582 14.336 1.00 94.06 260 ASN A C 1
ATOM 2145 O O . ASN A 1 260 ? 10.624 -6.833 15.391 1.00 94.06 260 ASN A O 1
ATOM 2149 N N . ILE A 1 261 ? 11.581 -5.341 14.011 1.00 95.56 261 ILE A N 1
ATOM 2150 C CA . ILE A 1 261 ? 11.281 -4.166 14.844 1.00 95.56 261 ILE A CA 1
ATOM 2151 C C . ILE A 1 261 ? 9.779 -3.859 14.798 1.00 95.56 261 ILE A C 1
ATOM 2153 O O . ILE A 1 261 ? 9.182 -3.712 15.861 1.00 95.56 261 ILE A O 1
ATOM 2157 N N . TYR A 1 262 ? 9.157 -3.867 13.610 1.00 96.19 262 TYR A N 1
ATOM 2158 C CA . TYR A 1 262 ? 7.697 -3.728 13.456 1.00 96.19 262 TYR A CA 1
ATOM 2159 C C . TYR A 1 262 ? 6.940 -4.722 14.349 1.00 96.19 262 TYR A C 1
ATOM 2161 O O . TYR A 1 262 ? 6.127 -4.340 15.187 1.00 96.19 262 TYR A O 1
ATOM 2169 N N . ASN A 1 263 ? 7.292 -6.008 14.249 1.00 95.25 263 ASN A N 1
ATOM 2170 C CA . ASN A 1 263 ? 6.680 -7.072 15.043 1.00 95.25 263 ASN A CA 1
ATOM 2171 C C . ASN A 1 263 ? 6.923 -6.911 16.554 1.00 95.25 263 ASN A C 1
ATOM 2173 O O . ASN A 1 263 ? 6.032 -7.199 17.354 1.00 95.25 263 ASN A O 1
ATOM 2177 N N . LYS A 1 264 ? 8.106 -6.436 16.969 1.00 95.44 264 LYS A N 1
ATOM 2178 C CA . LYS A 1 264 ? 8.386 -6.133 18.381 1.00 95.44 264 LYS A CA 1
ATOM 2179 C C . LYS A 1 264 ? 7.530 -4.972 18.895 1.00 95.44 264 LYS A C 1
ATOM 2181 O O . LYS A 1 264 ? 7.021 -5.078 20.006 1.00 95.44 264 LYS A O 1
ATOM 2186 N N . LEU A 1 265 ? 7.339 -3.915 18.102 1.00 96.44 265 LEU A N 1
ATOM 2187 C CA . LEU A 1 265 ? 6.466 -2.787 18.451 1.00 96.44 265 LEU A CA 1
ATOM 2188 C C . LEU A 1 265 ? 5.018 -3.246 18.636 1.00 96.44 265 LEU A C 1
ATOM 2190 O O . LEU A 1 265 ? 4.430 -2.989 19.680 1.00 96.44 265 LEU A O 1
ATOM 2194 N N . ILE A 1 266 ? 4.489 -4.034 17.701 1.00 95.38 266 ILE A N 1
ATOM 2195 C CA . ILE A 1 266 ? 3.144 -4.616 17.820 1.00 95.38 266 ILE A CA 1
ATOM 2196 C C . ILE A 1 266 ? 2.993 -5.444 19.094 1.00 95.38 266 ILE A C 1
ATOM 2198 O O . ILE A 1 266 ? 2.018 -5.284 19.823 1.00 95.38 266 ILE A O 1
ATOM 2202 N N . ASN A 1 267 ? 3.959 -6.316 19.393 1.00 94.75 267 ASN A N 1
ATOM 2203 C CA . ASN A 1 267 ? 3.918 -7.121 20.613 1.00 94.75 267 ASN A CA 1
ATOM 2204 C C . ASN A 1 267 ? 4.014 -6.256 21.879 1.00 94.75 267 ASN A C 1
ATOM 2206 O O . ASN A 1 267 ? 3.388 -6.588 22.885 1.00 94.75 267 ASN A O 1
ATOM 2210 N N . CYS A 1 268 ? 4.761 -5.151 21.829 1.00 95.69 268 CYS A N 1
ATOM 2211 C CA . CYS A 1 268 ? 4.838 -4.164 22.904 1.00 95.69 268 CYS A CA 1
ATOM 2212 C C . CYS A 1 268 ? 3.460 -3.534 23.167 1.00 95.69 268 CYS A C 1
ATOM 2214 O O . CYS A 1 268 ? 2.951 -3.635 24.285 1.00 95.69 268 CYS A O 1
ATOM 2216 N N . TYR A 1 269 ? 2.810 -3.012 22.121 1.00 96.00 269 TYR A N 1
ATOM 2217 C CA . TYR A 1 269 ? 1.485 -2.386 22.204 1.00 96.00 269 TYR A CA 1
ATOM 2218 C C . TYR A 1 269 ? 0.404 -3.375 22.636 1.00 96.00 269 TYR A C 1
ATOM 2220 O O . TYR A 1 269 ? -0.364 -3.105 23.557 1.00 96.00 269 TYR A O 1
ATOM 2228 N N . LYS A 1 270 ? 0.419 -4.589 22.081 1.00 94.31 270 LYS A N 1
ATOM 2229 C CA . LYS A 1 270 ? -0.474 -5.679 22.497 1.00 94.31 270 LYS A CA 1
ATOM 2230 C C . LYS A 1 270 ? -0.283 -6.056 23.969 1.00 94.31 270 LYS A C 1
ATOM 2232 O O . LYS A 1 270 ? -1.238 -6.414 24.650 1.00 94.31 270 LYS A O 1
ATOM 2237 N N . SER A 1 271 ? 0.943 -5.937 24.479 1.00 94.94 271 SER A N 1
ATOM 2238 C CA . SER A 1 271 ? 1.268 -6.139 25.896 1.00 94.94 271 SER A CA 1
ATOM 2239 C C . SER A 1 271 ? 0.982 -4.911 26.762 1.00 94.94 271 SER A C 1
ATOM 2241 O O . SER A 1 271 ? 1.199 -4.973 27.969 1.00 94.94 271 SER A O 1
ATOM 2243 N N . GLY A 1 272 ? 0.419 -3.828 26.203 1.00 95.38 272 GLY A N 1
ATOM 2244 C CA . GLY A 1 272 ? 0.070 -2.596 26.929 1.00 95.38 272 GLY A CA 1
ATOM 2245 C C . GLY A 1 272 ? 1.293 -1.836 27.429 1.00 95.38 272 GLY A C 1
ATOM 2246 O O . GLY A 1 272 ? 1.188 -0.980 28.301 1.00 95.38 272 GLY A O 1
ATOM 2247 N N . LYS A 1 273 ? 2.471 -2.185 26.910 1.00 95.44 273 LYS A N 1
ATOM 2248 C CA . LYS A 1 273 ? 3.725 -1.544 27.264 1.00 95.44 273 LYS A CA 1
ATOM 2249 C C . LYS A 1 273 ? 3.939 -0.341 26.350 1.00 95.44 273 LYS A C 1
ATOM 2251 O O . LYS A 1 273 ? 3.622 -0.377 25.161 1.00 95.44 273 LYS A O 1
ATOM 2256 N N . LYS A 1 274 ? 4.510 0.726 26.905 1.00 93.00 274 LYS A N 1
ATOM 2257 C CA . LYS A 1 274 ? 4.940 1.896 26.129 1.00 93.00 274 LYS A CA 1
ATOM 2258 C C . LYS A 1 274 ? 6.164 1.524 25.294 1.00 93.00 274 LYS A C 1
ATOM 2260 O O . LYS A 1 274 ? 7.018 0.776 25.761 1.00 93.00 274 LYS A O 1
ATOM 2265 N N . GLN A 1 275 ? 6.321 2.090 24.094 1.00 92.50 275 GLN A N 1
ATOM 2266 C CA . GLN A 1 275 ? 7.498 1.772 23.267 1.00 92.50 275 GLN A CA 1
ATOM 2267 C C . GLN A 1 275 ? 8.840 2.107 23.939 1.00 92.50 275 GLN A C 1
ATOM 2269 O O . GLN A 1 275 ? 9.843 1.487 23.597 1.00 92.50 275 GLN A O 1
ATOM 2274 N N . SER A 1 276 ? 8.862 3.019 24.917 1.00 91.81 276 SER A N 1
ATOM 2275 C CA . SER A 1 276 ? 10.051 3.343 25.712 1.00 91.81 276 SER A CA 1
ATOM 2276 C C . SER A 1 276 ? 10.563 2.159 26.538 1.00 91.81 276 SER A C 1
ATOM 2278 O O . SER A 1 276 ? 11.749 2.103 26.838 1.00 91.81 276 SER A O 1
ATOM 2280 N N . SER A 1 277 ? 9.717 1.168 26.853 1.00 93.69 277 SER A N 1
ATOM 2281 C CA . SER A 1 277 ? 10.171 -0.071 27.499 1.00 93.69 277 SER A CA 1
ATOM 2282 C C . SER A 1 277 ? 10.852 -1.039 26.526 1.00 93.69 277 SER A C 1
ATOM 2284 O O . SER A 1 277 ? 11.468 -2.008 26.955 1.00 93.69 277 SER A O 1
ATOM 2286 N N . LEU A 1 278 ? 10.661 -0.851 25.217 1.00 95.50 278 LEU A N 1
ATOM 2287 C CA . LEU A 1 278 ? 11.246 -1.685 24.164 1.00 95.50 278 LEU A CA 1
ATOM 2288 C C . LEU A 1 278 ? 12.476 -1.019 23.537 1.00 95.50 278 LEU A C 1
ATOM 2290 O O . LEU A 1 278 ? 13.434 -1.703 23.180 1.00 95.50 278 LEU A O 1
ATOM 2294 N N . LEU A 1 279 ? 12.421 0.298 23.347 1.00 96.19 279 LEU A N 1
ATOM 2295 C CA . LEU A 1 279 ? 13.419 1.081 22.633 1.00 96.19 279 LEU A CA 1
ATOM 2296 C C . LEU A 1 279 ? 14.049 2.098 23.588 1.00 96.19 279 LEU A C 1
ATOM 2298 O O . LEU A 1 279 ? 13.410 3.076 23.964 1.00 96.19 279 LEU A O 1
ATOM 2302 N N . SER A 1 280 ? 15.317 1.886 23.942 1.00 96.69 280 SER A N 1
ATOM 2303 C CA . SER A 1 280 ? 16.116 2.896 24.644 1.00 96.69 280 SER A CA 1
ATOM 2304 C C . SER A 1 280 ? 16.375 4.118 23.755 1.00 96.69 280 SER A C 1
ATOM 2306 O O . SER A 1 280 ? 16.300 4.020 22.529 1.00 96.69 280 SER A O 1
ATOM 2308 N N . THR A 1 281 ? 16.768 5.252 24.342 1.00 96.69 281 THR A N 1
ATOM 2309 C CA . THR A 1 281 ? 17.138 6.472 23.596 1.00 96.69 281 THR A CA 1
ATOM 2310 C C . THR A 1 281 ? 18.169 6.183 22.501 1.00 96.69 281 THR A C 1
ATOM 2312 O O . THR A 1 281 ? 17.941 6.491 21.333 1.00 96.69 281 THR A O 1
ATOM 2315 N N . LYS A 1 282 ? 19.239 5.448 22.833 1.00 97.69 282 LYS A N 1
ATOM 2316 C CA . LYS A 1 282 ? 20.263 5.023 21.864 1.00 97.69 282 LYS A CA 1
ATOM 2317 C C . LYS A 1 282 ? 19.694 4.126 20.756 1.00 97.69 282 LYS A C 1
ATOM 2319 O O . LYS A 1 282 ? 20.128 4.200 19.607 1.00 97.69 282 LYS A O 1
ATOM 2324 N N . ALA A 1 283 ? 18.727 3.259 21.069 1.00 97.06 283 ALA A N 1
ATOM 2325 C CA . ALA A 1 283 ? 18.056 2.443 20.057 1.00 97.06 283 ALA A CA 1
ATOM 2326 C C . ALA A 1 283 ? 17.192 3.302 19.120 1.00 97.06 283 ALA A C 1
ATOM 2328 O O . ALA A 1 283 ? 17.217 3.073 17.911 1.00 97.06 283 ALA A O 1
ATOM 2329 N N . ILE A 1 284 ? 16.480 4.297 19.656 1.00 97.44 284 ILE A N 1
ATOM 2330 C CA . ILE A 1 284 ? 15.674 5.256 18.887 1.00 97.44 284 ILE A CA 1
ATOM 2331 C C . ILE A 1 284 ? 16.565 6.052 17.931 1.00 97.44 284 ILE A C 1
ATOM 2333 O O . ILE A 1 284 ? 16.276 6.092 16.739 1.00 97.44 284 ILE A O 1
ATOM 2337 N N . GLU A 1 285 ? 17.680 6.602 18.412 1.00 96.88 285 GLU A N 1
ATOM 2338 C CA . GLU A 1 285 ? 18.655 7.327 17.582 1.00 96.88 285 GLU A CA 1
ATOM 2339 C C . GLU A 1 285 ? 19.227 6.448 16.463 1.00 96.88 285 GLU A C 1
ATOM 2341 O O . GLU A 1 285 ? 19.320 6.864 15.307 1.00 96.88 285 GLU A O 1
ATOM 2346 N N . ASN A 1 286 ? 19.579 5.199 16.779 1.00 97.25 286 ASN A N 1
ATOM 2347 C CA . ASN A 1 286 ? 20.081 4.254 15.785 1.00 97.25 286 ASN A CA 1
ATOM 2348 C C . ASN A 1 286 ? 19.021 3.881 14.740 1.00 97.25 286 ASN A C 1
ATOM 2350 O O . ASN A 1 286 ? 19.358 3.674 13.572 1.00 97.25 286 ASN A O 1
ATOM 2354 N N . ILE A 1 287 ? 17.754 3.763 15.141 1.00 97.31 287 ILE A N 1
ATOM 2355 C CA . ILE A 1 287 ? 16.639 3.535 14.217 1.00 97.31 287 ILE A CA 1
ATOM 2356 C C . ILE A 1 287 ? 16.425 4.769 13.341 1.00 97.31 287 ILE A C 1
ATOM 2358 O O . ILE A 1 287 ? 16.322 4.616 12.127 1.00 97.31 287 ILE A O 1
ATOM 2362 N N . GLU A 1 288 ? 16.435 5.970 13.920 1.00 97.38 288 GLU A N 1
ATOM 2363 C CA . GLU A 1 288 ? 16.295 7.232 13.191 1.00 97.38 288 GLU A CA 1
ATOM 2364 C C . GLU A 1 288 ? 17.377 7.380 12.116 1.00 97.38 288 GLU A C 1
ATOM 2366 O O . GLU A 1 288 ? 17.050 7.613 10.955 1.00 97.38 288 GLU A O 1
ATOM 2371 N N . LYS A 1 289 ? 18.651 7.122 12.446 1.00 97.12 289 LYS A N 1
ATOM 2372 C CA . LYS A 1 289 ? 19.749 7.125 11.460 1.00 97.12 289 LYS A CA 1
ATOM 2373 C C . LYS A 1 289 ? 19.488 6.170 10.291 1.00 97.12 289 LYS A C 1
ATOM 2375 O O . LYS A 1 289 ? 19.764 6.508 9.143 1.00 97.12 289 LYS A O 1
ATOM 2380 N N . LYS A 1 290 ? 18.937 4.980 10.558 1.00 97.69 290 LYS A N 1
ATOM 2381 C CA . LYS A 1 290 ? 18.609 3.997 9.510 1.00 97.69 290 LYS A CA 1
ATOM 2382 C C . LYS A 1 290 ? 17.389 4.400 8.682 1.00 97.69 290 LYS A C 1
ATOM 2384 O O . LYS A 1 290 ? 17.382 4.140 7.482 1.00 97.69 290 LYS A O 1
ATOM 2389 N N . ILE A 1 291 ? 16.387 5.030 9.297 1.00 97.50 291 ILE A N 1
ATOM 2390 C CA . ILE A 1 291 ? 15.233 5.602 8.589 1.00 97.50 291 ILE A CA 1
ATOM 2391 C C . ILE A 1 291 ? 15.708 6.721 7.658 1.00 97.50 291 ILE A C 1
ATOM 2393 O O . ILE A 1 291 ? 15.377 6.692 6.478 1.00 97.50 291 ILE A O 1
ATOM 2397 N N . ASN A 1 292 ? 16.542 7.638 8.148 1.00 96.38 292 ASN A N 1
ATOM 2398 C CA . ASN A 1 292 ? 17.125 8.723 7.355 1.00 96.38 292 ASN A CA 1
ATOM 2399 C C . ASN A 1 292 ? 17.933 8.182 6.170 1.00 96.38 292 ASN A C 1
ATOM 2401 O O . ASN A 1 292 ? 17.687 8.564 5.028 1.00 96.38 292 ASN A O 1
ATOM 2405 N N . LEU A 1 293 ? 18.797 7.189 6.409 1.00 95.69 293 LEU A N 1
ATOM 2406 C CA . LEU A 1 293 ? 19.530 6.521 5.333 1.00 95.69 293 LEU A CA 1
ATOM 2407 C C . LEU A 1 293 ? 18.584 5.861 4.316 1.00 95.69 293 LEU A C 1
ATOM 2409 O O . LEU A 1 293 ? 18.828 5.927 3.112 1.00 95.69 293 LEU A O 1
ATOM 2413 N N . HIS A 1 294 ? 17.500 5.224 4.767 1.00 96.06 294 HIS A N 1
ATOM 2414 C CA . HIS A 1 294 ? 16.486 4.640 3.881 1.00 96.06 294 HIS A CA 1
ATOM 2415 C C . HIS A 1 294 ? 15.763 5.712 3.053 1.00 96.06 294 HIS A C 1
ATOM 2417 O O . HIS A 1 294 ? 15.539 5.520 1.858 1.00 96.06 294 HIS A O 1
ATOM 2423 N N . ILE A 1 295 ? 15.446 6.861 3.651 1.00 96.00 295 ILE A N 1
ATOM 2424 C CA . ILE A 1 295 ? 14.851 8.001 2.946 1.00 96.00 295 ILE A CA 1
ATOM 2425 C C . ILE A 1 295 ? 15.799 8.501 1.853 1.00 96.00 295 ILE A C 1
ATOM 2427 O O . ILE A 1 295 ? 15.405 8.585 0.691 1.00 96.00 295 ILE A O 1
ATOM 2431 N N . GLU A 1 296 ? 17.054 8.766 2.201 1.00 94.81 296 GLU A N 1
ATOM 2432 C CA . GLU A 1 296 ? 18.059 9.344 1.302 1.00 94.81 296 GLU A CA 1
ATOM 2433 C C . GLU A 1 296 ? 18.494 8.391 0.185 1.00 94.81 296 GLU A C 1
ATOM 2435 O O . GLU A 1 296 ? 18.763 8.831 -0.932 1.00 94.81 296 GLU A O 1
ATOM 2440 N N . SER A 1 297 ? 18.558 7.087 0.463 1.00 94.00 297 SER A N 1
ATOM 2441 C CA . SER A 1 297 ? 19.065 6.094 -0.494 1.00 94.00 297 SER A CA 1
ATOM 2442 C C . SER A 1 297 ? 17.980 5.399 -1.315 1.00 94.00 297 SER A C 1
ATOM 2444 O O . SER A 1 297 ? 18.272 4.920 -2.414 1.00 94.00 297 SER A O 1
ATOM 2446 N N . ILE A 1 298 ? 16.739 5.337 -0.817 1.00 94.44 298 ILE A N 1
ATOM 2447 C CA . ILE A 1 298 ? 15.637 4.614 -1.469 1.00 94.44 298 ILE A CA 1
ATOM 2448 C C . ILE A 1 298 ? 14.500 5.558 -1.851 1.00 94.44 298 ILE A C 1
ATOM 2450 O O . ILE A 1 298 ? 14.179 5.651 -3.034 1.00 94.44 298 ILE A O 1
ATOM 2454 N N . ILE A 1 299 ? 13.897 6.257 -0.885 1.00 95.94 299 ILE A N 1
ATOM 2455 C CA . ILE A 1 299 ? 12.665 7.033 -1.118 1.00 95.94 299 ILE A CA 1
ATOM 2456 C C . ILE A 1 299 ? 12.944 8.238 -2.022 1.00 95.94 299 ILE A C 1
ATOM 2458 O O . ILE A 1 299 ? 12.343 8.356 -3.091 1.00 95.94 299 ILE A O 1
ATOM 2462 N N . ILE A 1 300 ? 13.886 9.107 -1.640 1.00 95.88 300 ILE A N 1
ATOM 2463 C CA . ILE A 1 300 ? 14.204 10.325 -2.396 1.00 95.88 300 ILE A CA 1
ATOM 2464 C C . ILE A 1 300 ? 14.649 9.995 -3.825 1.00 95.88 300 ILE A C 1
ATOM 2466 O O . ILE A 1 300 ? 14.068 10.557 -4.757 1.00 95.88 300 ILE A O 1
ATOM 2470 N N . PRO A 1 301 ? 15.605 9.073 -4.058 1.00 96.50 301 PRO A N 1
ATOM 2471 C CA . PRO A 1 301 ? 16.033 8.760 -5.416 1.00 96.50 301 PRO A CA 1
ATOM 2472 C C . PRO A 1 301 ? 14.908 8.147 -6.258 1.00 96.50 301 PRO A C 1
ATOM 2474 O O . PRO A 1 301 ? 14.828 8.403 -7.461 1.00 96.50 301 PRO A O 1
ATOM 2477 N N . HIS A 1 302 ? 14.014 7.365 -5.643 1.00 95.94 302 HIS A N 1
ATOM 2478 C CA . HIS A 1 302 ? 12.862 6.807 -6.343 1.00 95.94 302 HIS A CA 1
ATOM 2479 C C . HIS A 1 302 ? 11.913 7.909 -6.828 1.00 95.94 302 HIS A C 1
ATOM 2481 O O . HIS A 1 302 ? 11.628 7.988 -8.023 1.00 95.94 302 HIS A O 1
ATOM 2487 N N . HIS A 1 303 ? 11.475 8.802 -5.940 1.00 95.81 303 HIS A N 1
ATOM 2488 C CA . HIS A 1 303 ? 10.535 9.861 -6.312 1.00 95.81 303 HIS A CA 1
ATOM 2489 C C . HIS A 1 303 ? 11.160 10.932 -7.212 1.00 95.81 303 HIS A C 1
ATOM 2491 O O . HIS A 1 303 ? 10.505 11.386 -8.145 1.00 95.81 303 HIS A O 1
ATOM 2497 N N . ARG A 1 304 ? 12.432 11.302 -7.002 1.00 96.00 304 ARG A N 1
ATOM 2498 C CA . ARG A 1 304 ? 13.099 12.320 -7.834 1.00 96.00 304 ARG A CA 1
ATOM 2499 C C . ARG A 1 304 ? 13.430 11.845 -9.242 1.00 96.00 304 ARG A C 1
ATOM 2501 O O . ARG A 1 304 ? 13.453 12.670 -10.149 1.00 96.00 304 ARG A O 1
ATOM 2508 N N . TYR A 1 305 ? 13.729 10.557 -9.430 1.00 97.12 305 TYR A N 1
ATOM 2509 C CA . TYR A 1 305 ? 14.281 10.084 -10.704 1.00 97.12 305 TYR A CA 1
ATOM 2510 C C . TYR A 1 305 ? 13.514 8.923 -11.330 1.00 97.12 305 TYR A C 1
ATOM 2512 O O . TYR A 1 305 ? 13.278 8.934 -12.540 1.00 97.12 305 TYR A O 1
ATOM 2520 N N . VAL A 1 306 ? 13.110 7.930 -10.534 1.00 96.06 306 VAL A N 1
ATOM 2521 C CA . VAL A 1 306 ? 12.449 6.720 -11.048 1.00 96.06 306 VAL A CA 1
ATOM 2522 C C . VAL A 1 306 ? 11.010 7.010 -11.458 1.00 96.06 306 VAL A C 1
ATOM 2524 O O . VAL A 1 306 ? 10.630 6.656 -12.571 1.00 96.06 306 VAL A O 1
ATOM 2527 N N . VAL A 1 307 ? 10.226 7.694 -10.618 1.00 94.75 307 VAL A N 1
ATOM 2528 C CA . VAL A 1 307 ? 8.832 8.047 -10.944 1.00 94.75 307 VAL A CA 1
ATOM 2529 C C . VAL A 1 307 ? 8.755 8.885 -12.234 1.00 94.75 307 VAL A C 1
ATOM 2531 O O . VAL A 1 307 ? 8.067 8.449 -13.161 1.00 94.75 307 VAL A O 1
ATOM 2534 N N . PRO A 1 308 ? 9.514 9.994 -12.396 1.00 96.31 308 PRO A N 1
ATOM 2535 C CA . PRO A 1 308 ? 9.543 10.735 -13.659 1.00 96.31 308 PRO A CA 1
ATOM 2536 C C . PRO A 1 308 ? 9.991 9.894 -14.858 1.00 96.31 308 PRO A C 1
ATOM 2538 O O . PRO A 1 308 ? 9.455 10.053 -15.954 1.00 96.31 308 PRO A O 1
ATOM 2541 N N . ALA A 1 309 ? 10.950 8.979 -14.666 1.00 96.81 309 ALA A N 1
ATOM 2542 C CA . ALA A 1 309 ? 11.398 8.098 -15.738 1.00 96.81 309 ALA A CA 1
ATOM 2543 C C . ALA A 1 309 ? 10.298 7.126 -16.182 1.00 96.81 309 ALA A C 1
ATOM 2545 O O . ALA A 1 309 ? 10.086 6.972 -17.382 1.00 96.81 309 ALA A O 1
ATOM 2546 N N . ILE A 1 310 ? 9.560 6.523 -15.246 1.00 94.00 310 ILE A N 1
ATOM 2547 C CA . ILE A 1 310 ? 8.412 5.655 -15.551 1.00 94.00 310 ILE A CA 1
ATOM 2548 C C . ILE A 1 310 ? 7.326 6.444 -16.292 1.00 94.00 310 ILE A C 1
ATOM 2550 O O . ILE A 1 310 ? 6.809 5.966 -17.302 1.00 94.00 310 ILE A O 1
ATOM 2554 N N . GLU A 1 311 ? 7.000 7.659 -15.844 1.00 94.81 311 GLU A N 1
ATOM 2555 C CA . GLU A 1 311 ? 6.017 8.509 -16.531 1.00 94.81 311 GLU A CA 1
ATOM 2556 C C . GLU A 1 311 ? 6.458 8.870 -17.955 1.00 94.81 311 GLU A C 1
ATOM 2558 O O . GLU A 1 311 ? 5.663 8.800 -18.896 1.00 94.81 311 GLU A O 1
ATOM 2563 N N . ALA A 1 312 ? 7.742 9.175 -18.151 1.00 96.88 312 ALA A N 1
ATOM 2564 C CA . ALA A 1 312 ? 8.305 9.394 -19.479 1.00 96.88 312 ALA A CA 1
ATOM 2565 C C . ALA A 1 312 ? 8.266 8.115 -20.341 1.00 96.88 312 ALA A C 1
ATOM 2567 O O . ALA A 1 312 ? 7.895 8.185 -21.513 1.00 96.88 312 ALA A O 1
ATOM 2568 N N . MET A 1 313 ? 8.562 6.939 -19.771 1.00 94.81 313 MET A N 1
ATOM 2569 C CA . MET A 1 313 ? 8.474 5.642 -20.462 1.00 94.81 313 MET A CA 1
ATOM 2570 C C . MET A 1 313 ? 7.051 5.328 -20.933 1.00 94.81 313 MET A C 1
ATOM 2572 O O . MET A 1 313 ? 6.881 4.873 -22.064 1.00 94.81 313 MET A O 1
ATOM 2576 N N . LYS A 1 314 ? 6.026 5.600 -20.114 1.00 92.56 314 LYS A N 1
ATOM 2577 C CA . LYS A 1 314 ? 4.613 5.425 -20.504 1.00 92.56 314 LYS A CA 1
ATOM 2578 C C . LYS A 1 314 ? 4.234 6.287 -21.707 1.00 92.56 314 LYS A C 1
ATOM 2580 O O . LYS A 1 314 ? 3.482 5.843 -22.568 1.00 92.56 314 LYS A O 1
ATOM 2585 N N . LYS A 1 315 ? 4.805 7.490 -21.792 1.00 96.19 315 LYS A N 1
ATOM 2586 C CA . LYS A 1 315 ? 4.664 8.413 -22.931 1.00 96.19 315 LYS A CA 1
ATOM 2587 C C . LYS A 1 315 ? 5.623 8.093 -24.088 1.00 96.19 315 LYS A C 1
ATOM 2589 O O . LYS A 1 315 ? 5.751 8.895 -25.005 1.00 96.19 315 LYS A O 1
ATOM 2594 N N . LYS A 1 316 ? 6.326 6.952 -24.035 1.00 95.50 316 LYS A N 1
ATOM 2595 C CA . LYS A 1 316 ? 7.371 6.528 -24.987 1.00 95.50 316 LYS A CA 1
ATOM 2596 C C . LYS A 1 316 ? 8.512 7.545 -25.167 1.00 95.50 316 LYS A C 1
ATOM 2598 O O . LYS A 1 316 ? 9.245 7.491 -26.149 1.00 95.50 316 LYS A O 1
ATOM 2603 N N . ASN A 1 317 ? 8.718 8.447 -24.205 1.00 97.56 317 ASN A N 1
ATOM 2604 C CA . ASN A 1 317 ? 9.817 9.410 -24.213 1.00 97.56 317 ASN A CA 1
ATOM 2605 C C . ASN A 1 317 ? 11.048 8.838 -23.492 1.00 97.56 317 ASN A C 1
ATOM 2607 O O . ASN A 1 317 ? 11.427 9.249 -22.391 1.00 97.56 317 ASN A O 1
ATOM 2611 N N . TYR A 1 318 ? 11.673 7.845 -24.121 1.00 96.81 318 TYR A N 1
ATOM 2612 C CA . TYR A 1 318 ? 12.786 7.108 -23.523 1.00 96.81 318 TYR A CA 1
ATOM 2613 C C . TYR A 1 318 ? 14.047 7.959 -23.324 1.00 96.81 318 TYR A C 1
ATOM 2615 O O . TYR A 1 318 ? 14.812 7.700 -22.399 1.00 96.81 318 TYR A O 1
ATOM 2623 N N . LYS A 1 319 ? 14.240 9.019 -24.123 1.00 97.06 319 LYS A N 1
ATOM 2624 C CA . LYS A 1 319 ? 15.361 9.958 -23.958 1.00 97.06 319 LYS A CA 1
ATOM 2625 C C . LYS A 1 319 ? 15.273 10.704 -22.622 1.00 97.06 319 LYS A C 1
ATOM 2627 O O . LYS A 1 319 ? 16.261 10.739 -21.889 1.00 97.06 319 LYS A O 1
ATOM 2632 N N . ILE A 1 320 ? 14.097 11.247 -22.280 1.00 97.88 320 ILE A N 1
ATOM 2633 C CA . ILE A 1 320 ? 13.869 11.901 -20.979 1.00 97.88 320 ILE A CA 1
ATOM 2634 C C . ILE A 1 320 ? 13.996 10.886 -19.841 1.00 97.88 320 ILE A C 1
ATOM 2636 O O . ILE A 1 320 ? 14.664 11.166 -18.843 1.00 97.88 320 ILE A O 1
ATOM 2640 N N . ALA A 1 321 ? 13.418 9.692 -20.007 1.00 97.94 321 ALA A N 1
ATOM 2641 C CA . ALA A 1 321 ? 13.525 8.638 -19.004 1.00 97.94 321 ALA A CA 1
ATOM 2642 C C . ALA A 1 321 ? 14.992 8.280 -18.708 1.00 97.94 321 ALA A C 1
ATOM 2644 O O . ALA A 1 321 ? 15.408 8.257 -17.549 1.00 97.94 321 ALA A O 1
ATOM 2645 N N . LEU A 1 322 ? 15.802 8.074 -19.753 1.00 97.75 322 LEU A N 1
ATOM 2646 C CA . LEU A 1 322 ? 17.218 7.743 -19.617 1.00 97.75 322 LEU A CA 1
ATOM 2647 C C . LEU A 1 322 ? 18.014 8.883 -18.971 1.00 97.75 322 LEU A C 1
ATOM 2649 O O . LEU A 1 322 ? 18.878 8.613 -18.139 1.00 97.75 322 LEU A O 1
ATOM 2653 N N . LEU A 1 323 ? 17.730 10.143 -19.321 1.00 98.06 323 LEU A N 1
ATOM 2654 C CA . LEU A 1 323 ? 18.387 11.307 -18.717 1.00 98.06 323 LEU A CA 1
ATOM 2655 C C . LEU A 1 323 ? 18.130 11.379 -17.205 1.00 98.06 323 LEU A C 1
ATOM 2657 O O . LEU A 1 323 ? 19.073 11.554 -16.431 1.00 98.06 323 LEU A O 1
ATOM 2661 N N . SER A 1 324 ? 16.878 11.176 -16.785 1.00 98.00 324 SER A N 1
ATOM 2662 C CA . SER A 1 324 ? 16.498 11.143 -15.367 1.00 98.00 324 SER A CA 1
ATOM 2663 C C . SER A 1 324 ? 17.291 10.081 -14.595 1.00 98.00 324 SER A C 1
ATOM 2665 O O . SER A 1 324 ? 17.905 10.363 -13.563 1.00 98.00 324 SER A O 1
ATOM 2667 N N . ILE A 1 325 ? 17.366 8.862 -15.137 1.00 98.25 325 ILE A N 1
ATOM 2668 C CA . ILE A 1 325 ? 18.075 7.758 -14.482 1.00 98.25 325 ILE A CA 1
ATOM 2669 C C . ILE A 1 325 ? 19.599 7.941 -14.534 1.00 98.25 325 ILE A C 1
ATOM 2671 O O . ILE A 1 325 ? 20.283 7.590 -13.573 1.00 98.25 325 ILE A O 1
ATOM 2675 N N . LYS A 1 326 ? 20.161 8.537 -15.592 1.00 97.81 326 LYS A N 1
ATOM 2676 C CA . LYS A 1 326 ? 21.588 8.901 -15.624 1.00 97.81 326 LYS A CA 1
ATOM 2677 C C . LYS A 1 326 ? 21.937 9.877 -14.500 1.00 97.81 326 LYS A C 1
ATOM 2679 O O . LYS A 1 326 ? 22.934 9.663 -13.813 1.00 97.81 326 LYS A O 1
ATOM 2684 N N . LYS A 1 327 ? 21.088 10.882 -14.252 1.00 97.81 327 LYS A N 1
ATOM 2685 C CA . LYS A 1 327 ? 21.256 11.811 -13.123 1.00 97.81 327 LYS A CA 1
ATOM 2686 C C . LYS A 1 327 ? 21.197 11.080 -11.778 1.00 97.81 327 LYS A C 1
ATOM 2688 O O . LYS A 1 327 ? 22.051 11.305 -10.925 1.00 97.81 327 LYS A O 1
ATOM 2693 N N . MET A 1 328 ? 20.261 10.138 -11.617 1.00 97.44 328 MET A N 1
ATOM 2694 C CA . MET A 1 328 ? 20.224 9.257 -10.442 1.00 97.44 328 MET A CA 1
ATOM 2695 C C . MET A 1 328 ? 21.526 8.470 -10.279 1.00 97.44 328 MET A C 1
ATOM 2697 O O . MET A 1 328 ? 22.066 8.408 -9.183 1.00 97.44 328 MET A O 1
ATOM 2701 N N . LYS A 1 329 ? 22.032 7.858 -11.354 1.00 96.94 329 LYS A N 1
ATOM 2702 C CA . LYS A 1 329 ? 23.254 7.048 -11.331 1.00 96.94 329 LYS A CA 1
ATOM 2703 C C . LYS A 1 329 ? 24.481 7.879 -10.965 1.00 96.94 329 LYS A C 1
ATOM 2705 O O . LYS A 1 329 ? 25.327 7.380 -10.233 1.00 96.94 329 LYS A O 1
ATOM 2710 N N . GLN A 1 330 ? 24.570 9.116 -11.446 1.00 96.94 330 GLN A N 1
ATOM 2711 C CA . GLN A 1 330 ? 25.653 10.036 -11.102 1.00 96.94 330 GLN A CA 1
ATOM 2712 C C . GLN A 1 330 ? 25.661 10.357 -9.602 1.00 96.94 330 GLN A C 1
ATOM 2714 O O . GLN A 1 330 ? 26.710 10.303 -8.970 1.00 96.94 330 GLN A O 1
ATOM 2719 N N . LEU A 1 331 ? 24.490 10.647 -9.029 1.00 95.06 331 LEU A N 1
ATOM 2720 C CA . LEU A 1 331 ? 24.349 11.006 -7.612 1.00 95.06 331 LEU A CA 1
ATOM 2721 C C . LEU A 1 331 ? 24.362 9.785 -6.679 1.00 95.06 331 LEU A C 1
ATOM 2723 O O . LEU A 1 331 ? 24.724 9.887 -5.511 1.00 95.06 331 LEU A O 1
ATOM 2727 N N . HIS A 1 332 ? 23.983 8.616 -7.196 1.00 93.94 332 HIS A N 1
ATOM 2728 C CA . HIS A 1 332 ? 2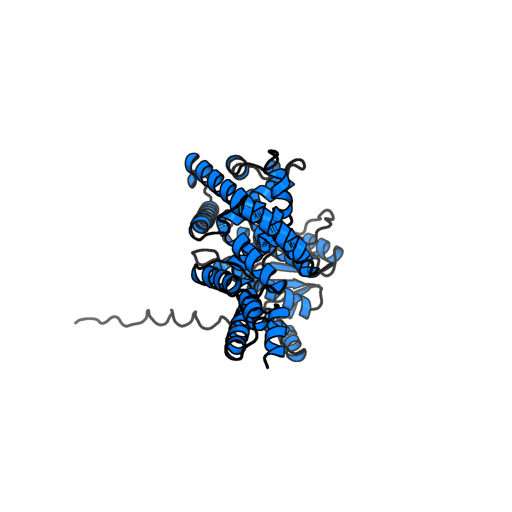3.891 7.357 -6.462 1.00 93.94 332 HIS A CA 1
ATOM 2729 C C . HIS A 1 332 ? 24.576 6.229 -7.256 1.00 93.94 332 HIS A C 1
ATOM 2731 O O . HIS A 1 332 ? 23.904 5.316 -7.759 1.00 93.94 332 HIS A O 1
ATOM 2737 N N . PRO A 1 333 ? 25.919 6.241 -7.366 1.00 94.44 333 PRO A N 1
ATOM 2738 C CA . PRO A 1 333 ? 26.669 5.333 -8.239 1.00 94.44 333 PRO A CA 1
ATOM 2739 C C . PRO A 1 333 ? 26.500 3.852 -7.890 1.00 94.44 333 PRO A C 1
ATOM 2741 O O . PRO A 1 333 ? 26.627 2.998 -8.765 1.00 94.44 333 PRO A O 1
ATOM 2744 N N . LEU A 1 334 ? 26.137 3.514 -6.653 1.00 92.50 334 LEU A N 1
ATOM 2745 C CA . LEU A 1 334 ? 25.897 2.128 -6.233 1.00 92.50 334 LEU A CA 1
ATOM 2746 C C . LEU A 1 334 ? 24.433 1.678 -6.397 1.00 92.50 334 LEU A C 1
ATOM 2748 O O . LEU A 1 334 ? 24.091 0.546 -6.052 1.00 92.50 334 LEU A O 1
ATOM 2752 N N . SER A 1 335 ? 23.554 2.530 -6.937 1.00 93.50 335 SER A N 1
ATOM 2753 C CA . SER A 1 335 ? 22.131 2.216 -7.069 1.00 93.50 335 SER A CA 1
ATOM 2754 C C . SER A 1 335 ? 21.881 1.100 -8.086 1.00 93.50 335 SER A C 1
ATOM 2756 O O . SER A 1 335 ? 21.988 1.280 -9.302 1.00 93.50 335 SER A O 1
ATOM 2758 N N . GLN A 1 336 ? 21.472 -0.066 -7.581 1.00 93.88 336 GLN A N 1
ATOM 2759 C CA . GLN A 1 336 ? 21.009 -1.184 -8.407 1.00 93.88 336 GLN A CA 1
ATOM 2760 C C . GLN A 1 336 ? 19.748 -0.821 -9.201 1.00 93.88 336 GLN A C 1
ATOM 2762 O O . GLN A 1 336 ? 19.586 -1.280 -10.328 1.00 93.88 336 GLN A O 1
ATOM 2767 N N . THR A 1 337 ? 18.893 0.044 -8.649 1.00 93.62 337 THR A N 1
ATOM 2768 C CA . THR A 1 337 ? 17.704 0.557 -9.338 1.00 93.62 337 THR A CA 1
ATOM 2769 C C . THR A 1 337 ? 18.075 1.435 -10.523 1.00 93.62 337 THR A C 1
ATOM 2771 O O . THR A 1 337 ? 17.503 1.259 -11.595 1.00 93.62 337 THR A O 1
ATOM 2774 N N . ALA A 1 338 ? 19.079 2.305 -10.382 1.00 96.25 338 ALA A N 1
ATOM 2775 C CA . ALA A 1 338 ? 19.579 3.067 -11.520 1.00 96.25 338 ALA A CA 1
ATOM 2776 C C . ALA A 1 338 ? 20.133 2.131 -12.608 1.00 96.25 338 ALA A C 1
ATOM 2778 O O . ALA A 1 338 ? 19.750 2.249 -13.766 1.00 96.25 338 ALA A O 1
ATOM 2779 N N . ASN A 1 339 ? 20.944 1.131 -12.233 1.00 95.88 339 ASN A N 1
ATOM 2780 C CA . ASN A 1 339 ? 21.469 0.142 -13.186 1.00 95.88 339 ASN A CA 1
ATOM 2781 C C . ASN A 1 339 ? 20.355 -0.618 -13.922 1.00 95.88 339 ASN A C 1
ATOM 2783 O O . ASN A 1 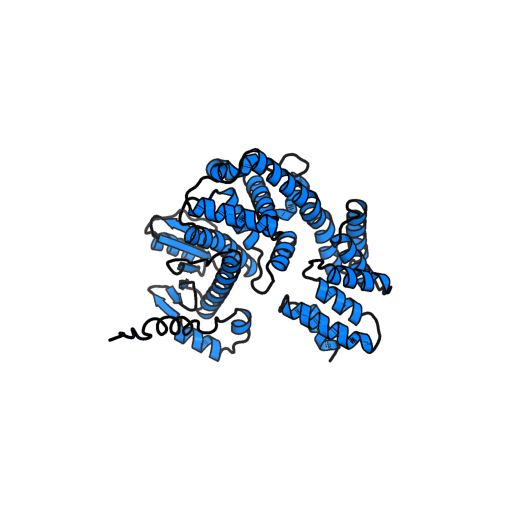339 ? 20.442 -0.808 -15.134 1.00 95.88 339 ASN A O 1
ATOM 2787 N N . PHE A 1 340 ? 19.314 -1.037 -13.196 1.00 96.25 340 PHE A N 1
ATOM 2788 C CA . PHE A 1 340 ? 18.157 -1.724 -13.765 1.00 96.25 340 PHE A CA 1
ATOM 2789 C C . PHE A 1 340 ? 17.455 -0.861 -14.817 1.00 96.25 340 PHE A C 1
ATOM 2791 O O . PHE A 1 340 ? 17.303 -1.296 -15.958 1.00 96.25 340 PHE A O 1
ATOM 2798 N N . TYR A 1 341 ? 17.064 0.365 -14.454 1.00 96.56 341 TYR A N 1
ATOM 2799 C CA . TYR A 1 341 ? 16.333 1.238 -15.369 1.00 96.56 341 TYR A CA 1
ATOM 2800 C C . TYR A 1 341 ? 17.197 1.729 -16.531 1.00 96.56 341 TYR A C 1
ATOM 2802 O O . TYR A 1 341 ? 16.686 1.803 -17.642 1.00 96.56 341 TYR A O 1
ATOM 2810 N N . MET A 1 342 ? 18.494 2.000 -16.333 1.00 96.56 342 MET A N 1
ATOM 2811 C CA . MET A 1 342 ? 19.391 2.344 -17.446 1.00 96.56 342 MET A CA 1
ATOM 2812 C C . MET A 1 342 ? 19.415 1.231 -18.489 1.00 96.56 342 MET A C 1
ATOM 2814 O O . MET A 1 342 ? 19.158 1.497 -19.658 1.00 96.56 342 MET A O 1
ATOM 2818 N N . ALA A 1 343 ? 19.671 -0.009 -18.061 1.00 95.62 343 ALA A N 1
ATOM 2819 C CA . ALA A 1 343 ? 19.732 -1.149 -18.968 1.00 95.62 343 ALA A CA 1
ATOM 2820 C C . ALA A 1 343 ? 18.385 -1.392 -19.668 1.00 95.62 343 ALA A C 1
ATOM 2822 O O . ALA A 1 343 ? 18.345 -1.620 -20.876 1.00 95.62 343 ALA A O 1
ATOM 2823 N N . TRP A 1 344 ? 17.276 -1.309 -18.927 1.00 95.81 344 TRP A N 1
ATOM 2824 C CA . TRP A 1 344 ? 15.949 -1.550 -19.488 1.00 95.81 344 TRP A CA 1
ATOM 2825 C C . TRP A 1 344 ? 15.534 -0.465 -20.491 1.00 95.81 344 TRP A C 1
ATOM 2827 O O . TRP A 1 344 ? 15.096 -0.789 -21.594 1.00 95.81 344 TRP A O 1
ATOM 2837 N N . ILE A 1 345 ? 15.732 0.814 -20.156 1.00 96.44 345 ILE A N 1
ATOM 2838 C CA . ILE A 1 345 ? 15.413 1.936 -21.049 1.00 96.44 345 ILE A CA 1
ATOM 2839 C C . ILE A 1 345 ? 16.291 1.896 -22.304 1.00 96.44 345 ILE A C 1
ATOM 2841 O O . ILE A 1 345 ? 15.773 2.096 -23.398 1.00 96.44 345 ILE A O 1
ATOM 2845 N N . SER A 1 346 ? 17.587 1.584 -22.183 1.00 94.81 346 SER A N 1
ATOM 2846 C CA . SER A 1 346 ? 18.474 1.429 -23.345 1.00 94.81 346 SER A CA 1
ATOM 2847 C C . SER A 1 346 ? 17.960 0.374 -24.327 1.00 94.81 346 SER A C 1
ATOM 2849 O O . SER A 1 346 ? 17.901 0.632 -25.527 1.00 94.81 346 SER A O 1
ATOM 2851 N N . ILE A 1 347 ? 17.494 -0.772 -23.826 1.00 91.88 347 ILE A N 1
ATOM 2852 C CA . ILE A 1 347 ? 16.908 -1.824 -24.669 1.00 91.88 347 ILE A CA 1
ATOM 2853 C C . ILE A 1 347 ? 15.614 -1.349 -25.342 1.00 91.88 347 ILE A C 1
ATOM 2855 O O . ILE A 1 347 ? 15.420 -1.598 -26.530 1.00 91.88 347 ILE A O 1
ATOM 2859 N N . LEU A 1 348 ? 14.755 -0.617 -24.623 1.00 91.69 348 LEU A N 1
ATOM 2860 C CA . LEU A 1 348 ? 13.540 -0.017 -25.193 1.00 91.69 348 LEU A CA 1
ATOM 2861 C C . LEU A 1 348 ? 13.833 1.017 -26.290 1.00 91.69 348 LEU A C 1
ATOM 2863 O O . LEU A 1 348 ? 13.010 1.212 -27.179 1.00 91.69 348 LEU A O 1
ATOM 2867 N N . MET A 1 349 ? 15.003 1.654 -26.247 1.00 93.81 349 MET A N 1
ATOM 2868 C CA . MET A 1 349 ? 15.491 2.563 -27.289 1.00 93.81 349 MET A CA 1
ATOM 2869 C C . MET A 1 349 ? 16.113 1.839 -28.494 1.00 93.81 349 MET A C 1
ATOM 2871 O O . MET A 1 349 ? 16.601 2.502 -29.404 1.00 93.81 349 MET A O 1
ATOM 2875 N N . GLY A 1 350 ? 16.129 0.502 -28.506 1.00 91.00 350 GLY A N 1
ATOM 2876 C CA . GLY A 1 350 ? 16.751 -0.295 -29.564 1.00 91.00 350 GLY A CA 1
ATOM 2877 C C . GLY A 1 350 ? 18.254 -0.534 -29.384 1.00 91.00 350 GLY A C 1
ATOM 2878 O O . GLY A 1 350 ? 18.862 -1.182 -30.233 1.00 91.00 350 GLY A O 1
ATOM 2879 N N . ASP A 1 351 ? 18.868 -0.086 -28.279 1.00 90.88 351 ASP A N 1
ATOM 2880 C CA . ASP A 1 351 ? 20.249 -0.452 -27.934 1.00 90.88 351 ASP A CA 1
ATOM 2881 C C . ASP A 1 351 ? 20.270 -1.881 -27.366 1.00 90.88 351 ASP A C 1
ATOM 2883 O O . ASP A 1 351 ? 20.285 -2.106 -26.155 1.00 90.88 351 ASP A O 1
ATOM 2887 N N . LEU A 1 352 ? 20.232 -2.873 -28.259 1.00 85.38 352 LEU A N 1
ATOM 2888 C CA . LEU A 1 352 ? 20.152 -4.302 -27.925 1.00 85.38 352 LEU A CA 1
ATOM 2889 C C . LEU A 1 352 ? 21.508 -4.924 -27.545 1.00 85.38 352 LEU A C 1
ATOM 2891 O O . LEU A 1 352 ? 21.708 -6.132 -27.691 1.00 85.38 352 LEU A O 1
ATOM 2895 N N . LYS A 1 353 ? 22.460 -4.125 -27.048 1.00 82.56 353 LYS A N 1
ATOM 2896 C CA . LYS A 1 353 ? 23.765 -4.630 -26.599 1.00 82.56 353 LYS A CA 1
ATOM 2897 C C . LYS A 1 353 ? 23.597 -5.723 -25.546 1.00 82.56 353 LYS A C 1
ATOM 2899 O O . LYS A 1 353 ? 22.918 -5.542 -24.532 1.00 82.56 353 LYS A O 1
ATOM 2904 N N . ALA A 1 354 ? 24.332 -6.822 -25.728 1.00 78.44 354 ALA A N 1
ATOM 2905 C CA . ALA A 1 354 ? 24.333 -7.967 -24.814 1.00 78.44 354 ALA A CA 1
ATOM 2906 C C . ALA A 1 354 ? 24.618 -7.575 -23.348 1.00 78.44 354 ALA A C 1
ATOM 2908 O O . ALA A 1 354 ? 24.102 -8.206 -22.425 1.00 78.44 354 ALA A O 1
ATOM 2909 N N . ASN A 1 355 ? 25.382 -6.500 -23.120 1.00 89.62 355 ASN A N 1
ATOM 2910 C CA . ASN A 1 355 ? 25.708 -6.004 -21.781 1.00 89.62 355 ASN A CA 1
ATOM 2911 C C . ASN A 1 355 ? 24.492 -5.491 -20.992 1.00 89.62 355 ASN A C 1
ATOM 2913 O O . ASN A 1 355 ? 24.461 -5.663 -19.771 1.00 89.62 355 ASN A O 1
ATOM 2917 N N . HIS A 1 356 ? 23.471 -4.923 -21.643 1.00 92.38 356 HIS A N 1
ATOM 2918 C CA . HIS A 1 356 ? 22.268 -4.445 -20.944 1.00 92.38 356 HIS A CA 1
ATOM 2919 C C . HIS A 1 356 ? 21.426 -5.618 -20.441 1.00 92.38 356 HIS A C 1
ATOM 2921 O O . HIS A 1 356 ? 21.083 -5.683 -19.260 1.00 92.38 356 HIS A O 1
ATOM 2927 N N . LEU A 1 357 ? 21.191 -6.618 -21.296 1.00 90.62 357 LEU A N 1
ATOM 2928 C CA . LEU A 1 357 ? 20.506 -7.852 -20.905 1.00 90.62 357 LEU A CA 1
ATOM 2929 C C . LEU A 1 357 ? 21.288 -8.598 -19.812 1.00 90.62 357 LEU A C 1
ATOM 2931 O O . LEU A 1 357 ? 20.711 -9.001 -18.799 1.00 90.62 357 LEU A O 1
ATOM 2935 N N . LYS A 1 358 ? 22.614 -8.722 -19.971 1.00 93.00 358 LYS A N 1
ATOM 2936 C CA . LYS A 1 358 ? 23.503 -9.303 -18.954 1.00 93.00 358 LYS A CA 1
ATOM 2937 C C . LYS A 1 358 ? 23.367 -8.572 -17.619 1.00 93.00 358 LYS A C 1
ATOM 2939 O O . LYS A 1 358 ? 23.273 -9.234 -16.589 1.00 93.00 358 LYS A O 1
ATOM 2944 N N . THR A 1 359 ? 23.282 -7.242 -17.631 1.00 94.94 359 THR A N 1
ATOM 2945 C CA . THR A 1 359 ? 23.083 -6.428 -16.421 1.00 94.94 359 THR A CA 1
ATOM 2946 C C . THR A 1 359 ? 21.769 -6.774 -15.720 1.00 94.94 359 THR A C 1
ATOM 2948 O O . THR A 1 359 ? 21.778 -7.048 -14.520 1.00 94.94 359 THR A O 1
ATOM 2951 N N . ILE A 1 360 ? 20.643 -6.835 -16.441 1.00 93.56 360 ILE A N 1
ATOM 2952 C CA . ILE A 1 360 ? 19.336 -7.147 -15.832 1.00 93.56 360 ILE A CA 1
ATOM 2953 C C . ILE A 1 360 ? 19.315 -8.582 -15.271 1.00 93.56 360 ILE A C 1
ATOM 2955 O O . ILE A 1 360 ? 18.837 -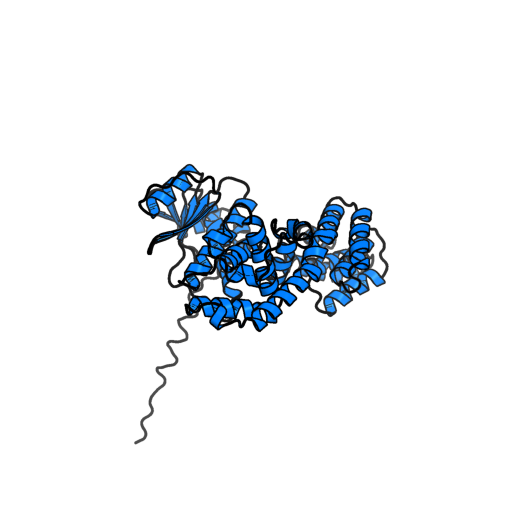8.803 -14.155 1.00 93.56 360 ILE A O 1
ATOM 2959 N N . ILE A 1 361 ? 19.891 -9.552 -15.989 1.00 93.06 361 ILE A N 1
ATOM 2960 C CA . ILE A 1 361 ? 20.002 -10.946 -15.523 1.00 93.06 361 ILE A CA 1
ATOM 2961 C C . ILE A 1 361 ? 20.903 -11.047 -14.282 1.00 93.06 361 ILE A C 1
ATOM 2963 O O . ILE A 1 361 ? 20.550 -11.728 -13.319 1.00 93.06 361 ILE A O 1
ATOM 2967 N N . GLN A 1 362 ? 22.046 -10.355 -14.267 1.00 94.56 362 GLN A N 1
ATOM 2968 C CA . GLN A 1 362 ? 22.946 -10.318 -13.109 1.00 94.56 362 GLN A CA 1
ATOM 2969 C C . GLN A 1 362 ? 22.288 -9.676 -11.889 1.00 94.56 362 GLN A C 1
ATOM 2971 O O . GLN A 1 362 ? 22.500 -10.118 -10.760 1.00 94.56 362 GLN A O 1
ATOM 2976 N N . LEU A 1 363 ? 21.478 -8.637 -12.091 1.00 93.12 363 LEU A N 1
ATOM 2977 C CA . LEU A 1 363 ? 20.685 -8.064 -11.011 1.00 93.12 363 LEU A CA 1
ATOM 2978 C C . LEU A 1 363 ? 19.713 -9.115 -10.465 1.00 93.12 363 LEU A C 1
ATOM 2980 O O . LEU A 1 363 ? 19.686 -9.346 -9.256 1.00 93.12 363 LEU A O 1
ATOM 2984 N N . GLN A 1 364 ? 18.982 -9.820 -11.332 1.00 91.81 364 GLN A N 1
ATOM 2985 C CA . GLN A 1 364 ? 18.081 -10.890 -10.902 1.00 91.81 364 GLN A CA 1
ATOM 2986 C C . GLN A 1 364 ? 18.804 -11.982 -10.094 1.00 91.81 364 GLN A C 1
ATOM 2988 O O . GLN A 1 364 ? 18.294 -12.392 -9.048 1.00 91.81 364 GLN A O 1
ATOM 2993 N N . SER A 1 365 ? 19.989 -12.423 -10.530 1.00 89.25 365 SER A N 1
ATOM 2994 C CA . SER A 1 365 ? 20.762 -13.463 -9.831 1.00 89.25 365 SER A CA 1
ATOM 2995 C C . SER A 1 365 ? 21.307 -12.995 -8.479 1.00 89.25 365 SER A C 1
ATOM 2997 O O . SER A 1 365 ? 21.285 -13.756 -7.512 1.00 89.25 365 SER A O 1
ATOM 2999 N N . LYS A 1 366 ? 21.671 -11.712 -8.352 1.00 89.19 366 LYS A N 1
ATOM 3000 C CA . LYS A 1 366 ? 22.033 -11.058 -7.078 1.00 89.19 366 LYS A CA 1
ATOM 3001 C C . LYS A 1 366 ? 20.837 -10.820 -6.154 1.00 89.19 366 LYS A C 1
ATOM 3003 O O . LYS A 1 366 ? 20.939 -10.067 -5.187 1.00 89.19 366 LYS A O 1
ATOM 3008 N N . LYS A 1 367 ? 19.692 -11.447 -6.445 1.00 84.25 367 LYS A N 1
ATOM 3009 C CA . LYS A 1 367 ? 18.430 -11.252 -5.735 1.00 84.25 367 LYS A CA 1
ATOM 3010 C C . LYS A 1 367 ? 18.033 -9.774 -5.720 1.00 84.25 367 LYS A C 1
ATOM 3012 O O . LYS A 1 367 ? 17.426 -9.351 -4.743 1.00 84.25 367 LYS A O 1
ATOM 3017 N N . TYR A 1 368 ? 18.351 -8.992 -6.762 1.00 85.25 368 TYR A N 1
ATOM 3018 C CA . TYR A 1 368 ? 17.793 -7.648 -6.924 1.00 85.25 368 TYR A CA 1
ATOM 3019 C C . TYR A 1 368 ? 16.279 -7.750 -7.060 1.00 85.25 368 TYR A C 1
ATOM 3021 O O . TYR A 1 368 ? 15.716 -8.684 -7.640 1.00 85.25 368 TYR A O 1
ATOM 3029 N N . GLN A 1 369 ? 15.606 -6.794 -6.441 1.00 77.06 369 GLN A N 1
ATOM 3030 C CA . GLN A 1 369 ? 14.247 -6.973 -5.996 1.00 77.06 369 GLN A CA 1
ATOM 3031 C C . GLN A 1 369 ? 13.313 -5.933 -6.618 1.00 77.06 369 GLN A C 1
ATOM 3033 O O . GLN A 1 369 ? 12.800 -5.088 -5.903 1.00 77.06 369 GLN A O 1
ATOM 3038 N N . HIS A 1 370 ? 13.033 -6.047 -7.922 1.00 86.19 370 HIS A N 1
ATOM 3039 C CA . HIS A 1 370 ? 12.116 -5.141 -8.628 1.00 86.19 370 HIS A CA 1
ATOM 3040 C C . HIS A 1 370 ? 10.858 -5.861 -9.161 1.00 86.19 370 HIS A C 1
ATOM 3042 O O . HIS A 1 370 ? 11.005 -6.957 -9.710 1.00 86.19 370 HIS A O 1
ATOM 3048 N N . PRO A 1 371 ? 9.641 -5.284 -9.037 1.00 84.38 371 PRO A N 1
ATOM 3049 C CA . PRO A 1 371 ? 8.401 -5.899 -9.536 1.00 84.38 371 PRO A CA 1
ATOM 3050 C C . PRO A 1 371 ? 8.447 -6.231 -11.029 1.00 84.38 371 PRO A C 1
ATOM 3052 O O . PRO A 1 371 ? 8.058 -7.322 -11.436 1.00 84.38 371 PRO A O 1
ATOM 3055 N N . GLU A 1 372 ? 9.021 -5.319 -11.812 1.00 90.75 372 GLU A N 1
ATOM 3056 C CA . GLU A 1 372 ? 9.091 -5.414 -13.272 1.00 90.75 372 GLU A CA 1
ATOM 3057 C C . GLU A 1 372 ? 10.276 -6.238 -13.787 1.00 90.75 372 GLU A C 1
ATOM 3059 O O . GLU A 1 372 ? 10.450 -6.362 -14.992 1.00 90.75 372 GLU A O 1
ATOM 3064 N N . ILE A 1 373 ? 11.120 -6.823 -12.923 1.00 92.88 373 ILE A N 1
ATOM 3065 C CA . ILE A 1 373 ? 12.362 -7.462 -13.395 1.00 92.88 373 ILE A CA 1
ATOM 3066 C C . ILE A 1 373 ? 12.099 -8.627 -14.356 1.00 92.88 373 ILE A C 1
ATOM 3068 O O . ILE A 1 373 ? 12.793 -8.774 -15.356 1.00 92.88 373 ILE A O 1
ATOM 3072 N N . ASN A 1 374 ? 11.071 -9.437 -14.084 1.00 93.44 374 ASN A N 1
ATOM 3073 C CA . ASN A 1 374 ? 10.708 -10.546 -14.963 1.00 93.44 374 ASN A CA 1
ATOM 3074 C C . ASN A 1 374 ? 10.154 -10.033 -16.292 1.00 93.44 374 ASN A C 1
ATOM 3076 O O . ASN A 1 374 ? 10.484 -10.589 -17.333 1.00 93.44 374 ASN A O 1
ATOM 3080 N N . PHE A 1 375 ? 9.345 -8.975 -16.264 1.00 94.50 375 PHE A N 1
ATOM 3081 C CA . PHE A 1 375 ? 8.809 -8.386 -17.482 1.00 94.50 375 PHE A CA 1
ATOM 3082 C C . PHE A 1 375 ? 9.907 -7.736 -18.321 1.00 94.50 375 PHE A C 1
ATOM 3084 O O . PHE A 1 375 ? 9.993 -8.020 -19.511 1.00 94.50 375 PHE A O 1
ATOM 3091 N N . ALA A 1 376 ? 10.806 -6.974 -17.697 1.00 93.81 376 ALA A N 1
ATOM 3092 C CA . ALA A 1 376 ? 11.964 -6.395 -18.360 1.00 93.81 376 ALA A CA 1
ATOM 3093 C C . ALA A 1 376 ? 12.795 -7.481 -19.056 1.00 93.81 376 ALA A C 1
ATOM 3095 O O . ALA A 1 376 ? 13.045 -7.371 -20.250 1.00 93.81 376 ALA A O 1
ATOM 3096 N N . ILE A 1 377 ? 13.137 -8.581 -18.370 1.00 93.69 377 ILE A N 1
ATOM 3097 C CA . ILE A 1 377 ? 13.873 -9.702 -18.986 1.00 93.69 377 ILE A CA 1
ATOM 3098 C C . ILE A 1 377 ? 13.081 -10.330 -20.141 1.00 93.69 377 ILE A C 1
ATOM 3100 O O . ILE A 1 377 ? 13.658 -10.611 -21.191 1.00 93.69 377 ILE A O 1
ATOM 3104 N N . ALA A 1 378 ? 11.772 -10.544 -19.968 1.00 94.56 378 ALA A N 1
ATOM 3105 C CA . ALA A 1 378 ? 10.915 -11.084 -21.021 1.00 94.56 378 ALA A CA 1
ATOM 3106 C C . ALA A 1 378 ? 10.934 -10.198 -22.269 1.00 94.56 378 ALA A C 1
ATOM 3108 O O . ALA A 1 378 ? 11.124 -10.697 -23.375 1.00 94.56 378 ALA A O 1
ATOM 3109 N N . GLN A 1 379 ? 10.791 -8.888 -22.074 1.00 92.88 379 GLN A N 1
ATOM 3110 C CA . GLN A 1 379 ? 10.810 -7.889 -23.129 1.00 92.88 379 GLN A CA 1
ATOM 3111 C C . GLN A 1 379 ? 12.180 -7.809 -23.804 1.00 92.88 379 GLN A C 1
ATOM 3113 O O . GLN A 1 379 ? 12.247 -7.730 -25.024 1.00 92.88 379 GLN A O 1
ATOM 3118 N N . CYS A 1 380 ? 13.271 -7.909 -23.042 1.00 90.38 380 CYS A N 1
ATOM 3119 C CA . CYS A 1 380 ? 14.615 -7.953 -23.610 1.00 90.38 380 CYS A CA 1
ATOM 3120 C C . CYS A 1 380 ? 14.776 -9.157 -24.542 1.00 90.38 380 CYS A C 1
ATOM 3122 O O . CYS A 1 380 ? 15.170 -8.979 -25.688 1.00 90.38 380 CYS A O 1
ATOM 3124 N N . TYR A 1 381 ? 14.414 -10.362 -24.085 1.00 92.50 381 TYR A N 1
ATOM 3125 C CA . TYR A 1 381 ? 14.484 -11.560 -24.926 1.00 92.50 381 TYR A CA 1
ATOM 3126 C C . TYR A 1 381 ? 13.557 -11.501 -26.136 1.00 92.50 381 TYR A C 1
ATOM 3128 O O . TYR A 1 381 ? 13.915 -11.996 -27.199 1.00 92.50 381 TYR A O 1
ATOM 3136 N N . TYR A 1 382 ? 12.375 -10.911 -25.974 1.00 91.94 382 TYR A N 1
ATOM 3137 C CA . TYR A 1 382 ? 11.419 -10.720 -27.056 1.00 91.94 382 TYR A CA 1
ATOM 3138 C C . TYR A 1 382 ? 11.968 -9.788 -28.152 1.00 91.94 382 TYR A C 1
ATOM 3140 O O . TYR A 1 382 ? 11.812 -10.078 -29.335 1.00 91.94 382 TYR A O 1
ATOM 3148 N N . LEU A 1 383 ? 12.658 -8.706 -27.770 1.00 89.94 383 LEU A N 1
ATOM 3149 C CA . LEU A 1 383 ? 13.231 -7.733 -28.707 1.00 89.94 383 LEU A CA 1
ATOM 3150 C C . LEU A 1 383 ? 14.523 -8.229 -29.378 1.00 89.94 383 LEU A C 1
ATOM 3152 O O . LEU A 1 383 ? 14.813 -7.860 -30.516 1.00 89.94 383 LEU A O 1
ATOM 3156 N N . THR A 1 384 ? 15.300 -9.085 -28.709 1.00 82.62 384 THR A N 1
ATOM 3157 C CA . THR A 1 384 ? 16.481 -9.734 -29.297 1.00 82.62 384 THR A CA 1
ATOM 3158 C C . THR A 1 384 ? 16.057 -10.890 -30.216 1.00 82.62 384 THR A C 1
ATOM 3160 O O . THR A 1 384 ? 15.633 -11.943 -29.743 1.00 82.62 384 THR A O 1
ATOM 3163 N N . LYS A 1 385 ? 16.162 -10.723 -31.541 1.00 76.75 385 LYS A N 1
ATOM 3164 C CA . LYS A 1 385 ? 15.767 -11.750 -32.529 1.00 76.75 385 LYS A CA 1
ATOM 3165 C C . LYS A 1 385 ? 16.563 -13.065 -32.359 1.00 76.75 385 LYS A C 1
ATOM 3167 O O . LYS A 1 385 ? 17.777 -13.039 -32.181 1.00 76.75 385 LYS A O 1
ATOM 3172 N N . GLY A 1 386 ? 15.881 -14.219 -32.426 1.00 74.88 386 GLY A N 1
ATOM 3173 C CA . GLY A 1 386 ? 16.478 -15.570 -32.456 1.00 74.88 386 GLY A CA 1
ATOM 3174 C C . GLY A 1 386 ? 15.611 -16.664 -31.803 1.00 74.88 386 GLY A C 1
ATOM 3175 O O . GLY A 1 386 ? 14.918 -16.414 -30.816 1.00 74.88 386 GLY A O 1
ATOM 3176 N N . ASN A 1 387 ? 15.654 -17.897 -32.327 1.00 70.12 387 ASN A N 1
ATOM 3177 C CA . ASN A 1 387 ? 14.775 -18.999 -31.887 1.00 70.12 387 ASN A CA 1
ATOM 3178 C C . ASN A 1 387 ? 14.956 -19.372 -30.404 1.00 70.12 387 ASN A C 1
ATOM 3180 O O . ASN A 1 387 ? 13.972 -19.573 -29.690 1.00 70.12 387 ASN A O 1
ATOM 3184 N N . ASN A 1 388 ? 16.195 -19.358 -29.901 1.00 80.94 388 ASN A N 1
ATOM 3185 C CA . ASN A 1 388 ? 16.503 -19.680 -28.501 1.00 80.94 388 ASN A CA 1
ATOM 3186 C C . ASN A 1 388 ? 15.948 -18.651 -27.495 1.00 80.94 388 ASN A C 1
ATOM 3188 O O . ASN A 1 388 ? 15.803 -18.955 -26.307 1.00 80.94 388 ASN A O 1
ATOM 3192 N N . TRP A 1 389 ? 15.611 -17.439 -27.944 1.00 89.69 389 TRP A N 1
ATOM 3193 C CA . TRP A 1 389 ? 15.123 -16.368 -27.074 1.00 89.69 389 TRP A CA 1
ATOM 3194 C C . TRP A 1 389 ? 13.609 -16.417 -26.859 1.00 89.69 389 TRP A C 1
ATOM 3196 O O . TRP A 1 389 ? 13.153 -16.064 -25.770 1.00 89.69 389 TRP A O 1
ATOM 3206 N N . LYS A 1 390 ? 12.833 -16.954 -27.816 1.00 92.31 390 LYS A N 1
ATOM 3207 C CA . LYS A 1 390 ? 11.364 -17.074 -27.708 1.00 92.31 390 LYS A CA 1
ATOM 3208 C C . LYS A 1 390 ? 10.934 -17.853 -26.462 1.00 92.31 390 LYS A C 1
ATOM 3210 O O . LYS A 1 390 ? 10.089 -17.389 -25.696 1.00 92.31 390 LYS A O 1
ATOM 3215 N N . SER A 1 391 ? 11.558 -19.006 -26.209 1.00 93.56 391 SER A N 1
ATOM 3216 C CA . SER A 1 391 ? 11.260 -19.834 -25.029 1.00 93.56 391 SER A CA 1
ATOM 3217 C C . SER A 1 391 ? 11.565 -19.096 -23.716 1.00 93.56 391 SER A C 1
ATOM 3219 O O . SER A 1 391 ? 10.753 -19.090 -22.784 1.00 93.56 391 SER A O 1
ATOM 3221 N N . LYS A 1 392 ? 12.695 -18.376 -23.658 1.00 94.94 392 LYS A N 1
ATOM 3222 C CA . LYS A 1 392 ? 13.064 -17.570 -22.484 1.00 94.94 392 LYS A CA 1
ATOM 3223 C C . LYS A 1 392 ? 12.105 -16.395 -22.279 1.00 94.94 392 LYS A C 1
ATOM 3225 O O . LYS A 1 392 ? 11.642 -16.198 -21.155 1.00 94.94 392 LYS A O 1
ATOM 3230 N N . ALA A 1 393 ? 11.753 -15.667 -23.340 1.00 95.00 393 ALA A N 1
ATOM 3231 C CA . ALA A 1 393 ? 10.770 -14.586 -23.296 1.00 95.00 393 ALA A CA 1
ATOM 3232 C C . ALA A 1 393 ? 9.422 -15.083 -22.749 1.00 95.00 393 ALA A C 1
ATOM 3234 O O . ALA A 1 393 ? 8.896 -14.512 -21.792 1.00 95.00 393 ALA A O 1
ATOM 3235 N N . LYS A 1 394 ? 8.923 -16.217 -23.261 1.00 95.50 394 LYS A N 1
ATOM 3236 C CA . LYS A 1 394 ? 7.689 -16.869 -22.793 1.00 95.50 394 LYS A CA 1
ATOM 3237 C C . LYS A 1 394 ? 7.753 -17.239 -21.307 1.00 95.50 394 LYS A C 1
ATOM 3239 O O . LYS A 1 394 ? 6.823 -16.950 -20.548 1.00 95.50 394 LYS A O 1
ATOM 3244 N N . SER A 1 395 ? 8.861 -17.838 -20.866 1.00 95.56 395 SER A N 1
ATOM 3245 C CA . SER A 1 395 ? 9.073 -18.210 -19.460 1.00 95.56 395 SER A CA 1
ATOM 3246 C C . SER A 1 395 ? 9.025 -16.990 -18.532 1.00 95.56 395 SER A C 1
ATOM 3248 O O . SER A 1 395 ? 8.298 -16.986 -17.534 1.00 95.56 395 SER A O 1
ATOM 3250 N N . PHE A 1 396 ? 9.745 -15.918 -18.872 1.00 95.56 396 PHE A N 1
ATOM 3251 C CA . PHE A 1 396 ? 9.785 -14.710 -18.049 1.00 95.56 396 PHE A CA 1
ATOM 3252 C C . PHE A 1 396 ? 8.480 -13.902 -18.092 1.00 95.56 396 PHE A C 1
ATOM 3254 O O . PHE A 1 396 ? 8.058 -13.407 -17.045 1.00 95.56 396 PHE A O 1
ATOM 3261 N N . ALA A 1 397 ? 7.784 -13.846 -19.231 1.00 95.88 397 ALA A N 1
ATOM 3262 C CA . ALA A 1 397 ? 6.463 -13.222 -19.325 1.00 95.88 397 ALA A CA 1
ATOM 3263 C C . ALA A 1 397 ? 5.437 -13.956 -18.444 1.00 95.88 397 ALA A C 1
ATOM 3265 O O . ALA A 1 397 ? 4.681 -13.329 -17.702 1.00 95.88 397 ALA A O 1
ATOM 3266 N N . THR A 1 398 ? 5.487 -15.292 -18.420 1.00 94.75 398 THR A N 1
ATOM 3267 C CA . THR A 1 398 ? 4.660 -16.111 -17.516 1.00 94.75 398 THR A CA 1
ATOM 3268 C C . THR A 1 398 ? 4.970 -15.810 -16.046 1.00 94.75 398 THR A C 1
ATOM 3270 O O . THR A 1 398 ? 4.054 -15.647 -15.239 1.00 94.75 398 THR A O 1
ATOM 3273 N N . LYS A 1 399 ? 6.254 -15.670 -15.679 1.00 93.38 399 LYS A N 1
ATOM 3274 C CA . LYS A 1 399 ? 6.660 -15.269 -14.318 1.00 93.38 399 LYS A CA 1
ATOM 3275 C C . LYS A 1 399 ? 6.175 -13.864 -13.953 1.00 93.38 399 LYS A C 1
ATOM 3277 O O . LYS A 1 399 ? 5.786 -13.651 -12.806 1.00 93.38 399 LYS A O 1
ATOM 3282 N N . ALA A 1 400 ? 6.188 -12.921 -14.896 1.00 91.88 400 ALA A N 1
ATOM 3283 C CA . ALA A 1 400 ? 5.661 -11.573 -14.689 1.00 91.88 400 ALA A CA 1
ATOM 3284 C C . ALA A 1 400 ? 4.146 -11.597 -14.426 1.00 91.88 400 ALA A C 1
ATOM 3286 O O . ALA A 1 400 ? 3.697 -11.013 -13.443 1.00 91.88 400 ALA A O 1
ATOM 3287 N N . ILE A 1 401 ? 3.380 -12.362 -15.211 1.00 90.88 401 ILE A N 1
ATOM 3288 C CA . ILE A 1 401 ? 1.932 -12.550 -15.007 1.00 90.88 401 ILE A CA 1
ATOM 3289 C C . ILE A 1 401 ? 1.651 -13.243 -13.673 1.00 90.88 401 ILE A C 1
ATOM 3291 O O . ILE A 1 401 ? 0.763 -12.825 -12.941 1.00 90.88 401 ILE A O 1
ATOM 3295 N N . LYS A 1 402 ? 2.437 -14.254 -13.290 1.00 88.12 402 LYS A N 1
ATOM 3296 C CA . LYS A 1 402 ? 2.294 -14.892 -11.972 1.00 88.12 402 LYS A CA 1
ATOM 3297 C C . LYS A 1 402 ? 2.549 -13.909 -10.819 1.00 88.12 402 LYS A C 1
ATOM 3299 O O . LYS A 1 402 ? 1.948 -14.044 -9.760 1.00 88.12 402 LYS A O 1
ATOM 3304 N N . ALA A 1 403 ? 3.445 -12.937 -11.005 1.00 84.19 403 ALA A N 1
ATOM 3305 C CA . ALA A 1 403 ? 3.735 -11.903 -10.008 1.00 84.19 403 ALA A CA 1
ATOM 3306 C C . ALA A 1 403 ? 2.708 -10.753 -10.000 1.00 84.19 403 ALA A C 1
ATOM 3308 O O . ALA A 1 403 ? 2.549 -10.087 -8.973 1.00 84.19 403 ALA A O 1
ATOM 3309 N N . ASN A 1 404 ? 2.047 -10.512 -11.135 1.00 84.44 404 ASN A N 1
ATOM 3310 C CA . ASN A 1 404 ? 0.969 -9.550 -11.324 1.00 84.44 404 ASN A CA 1
ATOM 3311 C C . ASN A 1 404 ? 0.049 -10.017 -12.467 1.00 84.44 404 ASN A C 1
ATOM 3313 O O . ASN A 1 404 ? 0.314 -9.758 -13.643 1.00 84.44 404 ASN A O 1
ATOM 3317 N N . TRP A 1 405 ? -1.065 -10.673 -12.134 1.00 80.19 405 TRP A N 1
ATOM 3318 C CA . TRP A 1 405 ? -1.959 -11.261 -13.140 1.00 80.19 405 TRP A CA 1
ATOM 3319 C C . TRP A 1 405 ? -2.606 -10.218 -14.062 1.00 80.19 405 TRP A C 1
ATOM 3321 O O . TRP A 1 405 ? -3.081 -10.567 -15.145 1.00 80.19 405 TRP A O 1
ATOM 3331 N N . LYS A 1 406 ? -2.613 -8.933 -13.677 1.00 83.50 406 LYS A N 1
ATOM 3332 C CA . LYS A 1 406 ? -3.131 -7.819 -14.488 1.00 83.50 406 LYS A CA 1
ATOM 3333 C C . LYS A 1 406 ? -2.121 -7.272 -15.503 1.00 83.50 406 LYS A C 1
ATOM 3335 O O . LYS A 1 406 ? -2.453 -6.338 -16.224 1.00 83.50 406 LYS A O 1
ATOM 3340 N N . HIS A 1 407 ? -0.916 -7.833 -15.595 1.00 86.81 407 HIS A N 1
ATOM 3341 C CA . HIS A 1 407 ? 0.132 -7.314 -16.474 1.00 86.81 407 HIS A CA 1
ATOM 3342 C C . HIS A 1 407 ? -0.195 -7.525 -17.964 1.00 86.81 407 HIS A C 1
ATOM 3344 O O . HIS A 1 407 ? 0.015 -8.604 -18.524 1.00 86.81 407 HIS A O 1
ATOM 3350 N N . LYS A 1 408 ? -0.735 -6.488 -18.612 1.00 92.31 408 LYS A N 1
ATOM 3351 C CA . LYS A 1 408 ? -1.267 -6.537 -19.984 1.00 92.31 408 LYS A CA 1
ATOM 3352 C C . LYS A 1 408 ? -0.172 -6.778 -21.025 1.00 92.31 408 LYS A C 1
ATOM 3354 O O . LYS A 1 408 ? -0.336 -7.592 -21.924 1.00 92.31 408 LYS A O 1
ATOM 3359 N N . GLU A 1 409 ? 0.967 -6.125 -20.869 1.00 93.12 409 GLU A N 1
ATOM 3360 C CA . GLU A 1 409 ? 2.102 -6.168 -21.789 1.00 93.12 409 GLU A CA 1
ATOM 3361 C C . GLU A 1 409 ? 2.769 -7.546 -21.793 1.00 93.12 409 GLU A C 1
ATOM 3363 O O . GLU A 1 409 ? 3.050 -8.096 -22.854 1.00 93.12 409 GLU A O 1
ATOM 3368 N N . ALA A 1 410 ? 2.949 -8.160 -20.619 1.00 93.38 410 ALA A N 1
ATOM 3369 C CA . ALA A 1 410 ? 3.445 -9.531 -20.527 1.00 93.38 410 ALA A CA 1
ATOM 3370 C C . ALA A 1 410 ? 2.483 -10.533 -21.197 1.00 93.38 410 ALA A C 1
ATOM 3372 O O . ALA A 1 410 ? 2.931 -11.468 -21.862 1.00 93.38 410 ALA A O 1
ATOM 3373 N N . LYS A 1 411 ? 1.160 -10.326 -21.074 1.00 94.75 411 LYS A N 1
ATOM 3374 C CA . LYS A 1 411 ? 0.154 -11.136 -21.788 1.00 94.75 411 LYS A CA 1
ATOM 3375 C C . LYS A 1 411 ? 0.237 -10.953 -23.303 1.00 94.75 411 LYS A C 1
ATOM 3377 O O . LYS A 1 411 ? 0.101 -11.940 -24.019 1.00 94.75 411 LYS A O 1
ATOM 3382 N N . ASN A 1 412 ? 0.493 -9.736 -23.780 1.00 95.50 412 ASN A N 1
ATOM 3383 C CA . ASN A 1 412 ? 0.681 -9.467 -25.206 1.00 95.50 412 ASN A CA 1
ATOM 3384 C C . ASN A 1 412 ? 1.915 -10.196 -25.755 1.00 95.50 412 ASN A C 1
ATOM 3386 O O . ASN A 1 412 ? 1.784 -10.906 -26.747 1.00 95.50 412 ASN A O 1
ATOM 3390 N N . ILE A 1 413 ? 3.055 -10.152 -25.047 1.00 94.44 413 ILE A N 1
ATOM 3391 C CA . ILE A 1 413 ? 4.251 -10.934 -25.417 1.00 94.44 413 ILE A CA 1
ATOM 3392 C C . ILE A 1 413 ? 3.907 -12.427 -25.533 1.00 94.44 413 ILE A C 1
ATOM 3394 O O . ILE A 1 413 ? 4.290 -13.081 -26.498 1.00 94.44 413 ILE A O 1
ATOM 3398 N N . LEU A 1 414 ? 3.154 -12.989 -24.578 1.00 95.56 414 LEU A N 1
ATOM 3399 C CA . LEU A 1 414 ? 2.731 -14.393 -24.662 1.00 95.56 414 LEU A CA 1
ATOM 3400 C C . LEU A 1 414 ? 1.803 -14.685 -25.842 1.00 95.56 414 LEU A C 1
ATOM 3402 O O . LEU A 1 414 ? 1.832 -15.806 -26.342 1.00 95.56 414 LEU A O 1
ATOM 3406 N N . LYS A 1 415 ? 0.957 -13.732 -26.242 1.00 95.69 415 LYS A N 1
ATOM 3407 C CA . LYS A 1 415 ? 0.042 -13.884 -27.378 1.00 95.69 415 LYS A CA 1
ATOM 3408 C C . LYS A 1 415 ? 0.803 -13.891 -28.704 1.00 95.69 415 LYS A C 1
ATOM 3410 O O . LYS A 1 415 ? 0.478 -14.702 -29.553 1.00 95.69 415 LYS A O 1
ATOM 3415 N N . GLU A 1 416 ? 1.803 -13.028 -28.849 1.00 94.56 416 GLU A N 1
ATOM 3416 C CA . GLU A 1 416 ? 2.610 -12.877 -30.072 1.00 94.56 416 GLU A CA 1
ATOM 3417 C C . GLU A 1 416 ? 3.674 -13.975 -30.244 1.00 94.56 416 GLU A C 1
ATOM 3419 O O . GLU A 1 416 ? 4.179 -14.188 -31.341 1.00 94.56 416 GLU A O 1
ATOM 3424 N N . LEU A 1 417 ? 4.038 -14.665 -29.158 1.00 92.88 417 LEU A N 1
ATOM 3425 C CA . LEU A 1 417 ? 4.958 -15.809 -29.175 1.00 92.88 417 LEU A CA 1
ATOM 3426 C C . LEU A 1 417 ? 4.260 -17.169 -29.366 1.00 92.88 417 LEU A C 1
ATOM 3428 O O . LEU A 1 417 ? 4.949 -18.194 -29.338 1.00 92.88 417 LEU A O 1
ATOM 3432 N N . LYS A 1 418 ? 2.927 -17.191 -29.465 1.00 89.38 418 LYS A N 1
ATOM 3433 C CA . LYS A 1 418 ? 2.157 -18.360 -29.913 1.00 89.38 418 LYS A CA 1
ATOM 3434 C C . LYS A 1 418 ? 2.141 -18.373 -31.428 1.00 89.38 418 LYS A C 1
ATOM 3436 O O . LYS A 1 418 ? 2.309 -19.486 -31.961 1.00 89.38 418 LYS A O 1
#

Radius of gyration: 24.44 Å; chains: 1; bounding box: 60×79×69 Å

Foldseek 3Di:
DDDDDDDPPPPPVPVVVPPPPPQQALVNLVPDDPVRLVVQCVVAWDDDPCWTFGDRALATETENDDSSVSVSVVSQLRLLLVQVCVLAPDRLDFPHRAYEYEYAAQVRQQVVVCVQVVHHDDRDPDQWAFDDDPPGTHIYGYPPDDPLVNQLSCQLRSQLVSLCRRLVFDDQPLQSLLRSLLRSQDDSLADLLQSLVSSLQPRPLLLCCLPCVVVVLADQQLRLLPDDPVRCPDPVNVSNSSSNSNLLVSLLSNDPVSVVVVNVSSVCSSVVHRCCVVAPPVNSVVSRVSSSVCCVQPSNLCNQQVNVLVVCVVVVNLVSNLVSLVVSCVVHVPDLVSLLSNLLSCVSVVVLDPVSLVSLVVCVVVVNRYLCSLVSNLVSLLSDDDDVSLVSSLVSLVVSCSNPVPPPSSVVSNVVSD

Sequence (418 aa):
MKTYLPLLFIFCILLSSSLYAESITYEKYNSFTPEKKQKLIKKYVKRSGQYHKIKIGTYTVYSDVNPANAIEKGIIMDEYFRKFSSLFNGKFRIGKSPDLFILKNNDSYEIAIATFFNQPREKENSIGTFASFGSKKALFANNEGKKEDVMATLYHEGTHQLLDAYIKRDIPTWFDEGSAENFETWEMTRSLKNNLANSLYRSQRGLWIPDIYPNKGFVKFSKLIHMSQKSFYQPSQSNNCYRSAWASIHYFLYTKSSRNIYNKLINCYKSGKKQSSLLSTKAIENIEKKINLHIESIIIPHHRYVVPAIEAMKKKNYKIALLSIKKMKQLHPLSQTANFYMAWISILMGDLKANHLKTIIQLQSKKYQHPEINFAIAQCYYLTKGNNWKSKAKSFATKAIKANWKHKEAKNILKELK